Protein AF-A0A0M3J0C3-F1 (afdb_monomer_lite)

Structure (mmCIF, N/CA/C/O backbone):
data_AF-A0A0M3J0C3-F1
#
_entry.id   AF-A0A0M3J0C3-F1
#
loop_
_atom_site.group_PDB
_atom_site.id
_atom_site.type_symbol
_atom_site.label_atom_id
_atom_site.label_alt_id
_atom_site.label_comp_id
_atom_site.label_asym_id
_atom_site.label_entity_id
_atom_site.label_seq_id
_atom_site.pdbx_PDB_ins_code
_atom_site.Cartn_x
_atom_site.Cartn_y
_atom_site.Cartn_z
_atom_site.occupancy
_atom_site.B_iso_or_equiv
_atom_site.auth_seq_id
_atom_site.auth_comp_id
_atom_site.auth_asym_id
_atom_site.auth_atom_id
_atom_site.pdbx_PDB_model_num
ATOM 1 N N . MET A 1 1 ? -9.374 8.775 31.305 1.00 86.75 1 MET A N 1
ATOM 2 C CA . MET A 1 1 ? -8.762 7.811 30.354 1.00 86.75 1 MET A CA 1
ATOM 3 C C . MET A 1 1 ? -7.925 6.730 31.030 1.00 86.75 1 MET A C 1
ATOM 5 O O . MET A 1 1 ? -8.186 5.572 30.753 1.00 86.75 1 MET A O 1
ATOM 9 N N . SER A 1 2 ? -6.976 7.032 31.925 1.00 90.00 2 SER A N 1
ATOM 10 C CA . SER A 1 2 ? -6.181 5.967 32.575 1.00 90.00 2 SER A CA 1
ATOM 11 C C . SER A 1 2 ? -7.030 4.995 33.408 1.00 90.00 2 SER A C 1
ATOM 13 O O . SER A 1 2 ? -6.810 3.792 33.351 1.00 90.00 2 SER A O 1
ATOM 15 N N . ALA A 1 3 ? -8.066 5.488 34.101 1.00 90.69 3 ALA A N 1
ATOM 16 C CA . ALA A 1 3 ? -9.035 4.633 34.798 1.00 90.69 3 ALA A CA 1
ATOM 17 C C . ALA A 1 3 ? -9.776 3.682 33.836 1.00 90.69 3 ALA A C 1
ATOM 19 O O . ALA A 1 3 ? -9.862 2.483 34.093 1.00 90.69 3 ALA A O 1
ATOM 20 N N . VAL A 1 4 ? -10.223 4.197 32.684 1.00 91.88 4 VAL A N 1
ATOM 21 C CA . VAL A 1 4 ? -10.811 3.396 31.596 1.00 91.88 4 VAL A CA 1
ATOM 22 C C . VAL A 1 4 ? -9.828 2.337 31.098 1.00 91.88 4 VAL A C 1
ATOM 24 O O . VAL A 1 4 ? -10.204 1.180 30.928 1.00 91.88 4 VAL A O 1
ATOM 27 N N . ALA A 1 5 ? -8.562 2.710 30.889 1.00 91.94 5 ALA A N 1
ATOM 28 C CA . ALA A 1 5 ? -7.522 1.793 30.437 1.00 91.94 5 ALA A CA 1
ATOM 29 C C . ALA A 1 5 ? -7.333 0.623 31.417 1.00 91.94 5 ALA A C 1
ATOM 31 O O . ALA A 1 5 ? -7.237 -0.523 30.979 1.00 91.94 5 ALA A O 1
ATOM 32 N N . SER A 1 6 ? -7.333 0.890 32.726 1.00 92.19 6 SER A N 1
ATOM 33 C CA . SER A 1 6 ? -7.280 -0.151 33.758 1.00 92.19 6 SER A CA 1
ATOM 34 C 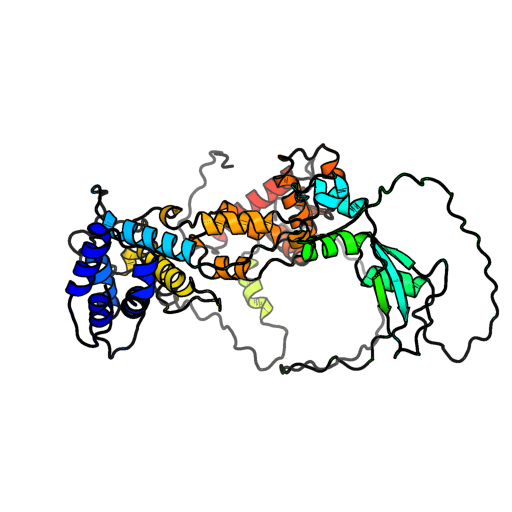C . SER A 1 6 ? -8.543 -1.013 33.781 1.00 92.19 6 SER A C 1
ATOM 36 O O . SER A 1 6 ? -8.442 -2.232 33.887 1.00 92.19 6 SER A O 1
ATOM 38 N N . ALA A 1 7 ? -9.726 -0.411 33.634 1.00 91.75 7 ALA A N 1
ATOM 39 C CA . ALA A 1 7 ? -10.990 -1.144 33.629 1.00 91.75 7 ALA A CA 1
ATOM 40 C C . ALA A 1 7 ? -11.118 -2.095 32.424 1.00 91.75 7 ALA A C 1
ATOM 42 O O . ALA A 1 7 ? -11.597 -3.213 32.580 1.00 91.75 7 ALA A O 1
ATOM 43 N N . LEU A 1 8 ? -10.638 -1.696 31.239 1.00 90.56 8 LEU A N 1
ATOM 44 C CA . LEU A 1 8 ? -10.628 -2.542 30.035 1.00 90.56 8 LEU A CA 1
ATOM 45 C C . LEU A 1 8 ? -9.697 -3.762 30.141 1.00 90.56 8 LEU A C 1
ATOM 47 O O . LEU A 1 8 ? -9.862 -4.716 29.384 1.00 90.56 8 LEU A O 1
ATOM 51 N N . LEU A 1 9 ? -8.721 -3.731 31.053 1.00 89.25 9 LEU A N 1
ATOM 52 C CA . LEU A 1 9 ? -7.800 -4.840 31.316 1.00 89.25 9 LEU A CA 1
ATOM 53 C C . LEU A 1 9 ? -8.292 -5.788 32.416 1.00 89.25 9 LEU A C 1
ATOM 55 O O . LEU A 1 9 ? -7.607 -6.765 32.713 1.00 89.25 9 LEU A O 1
ATOM 59 N N . ALA A 1 10 ? -9.445 -5.514 33.031 1.00 88.38 10 ALA A N 1
ATOM 60 C CA . ALA A 1 10 ? -9.999 -6.387 34.053 1.00 88.38 10 ALA A CA 1
ATOM 61 C C . ALA A 1 10 ? -10.267 -7.791 33.485 1.00 88.38 10 ALA A C 1
ATOM 63 O O . ALA A 1 10 ? -10.853 -7.943 32.417 1.00 88.38 10 ALA A O 1
ATOM 64 N N . GLU A 1 11 ? -9.871 -8.825 34.230 1.00 85.88 11 GLU A N 1
ATOM 65 C CA . GLU A 1 11 ? -10.129 -10.224 33.851 1.00 85.88 11 GLU A CA 1
ATOM 66 C C . GLU A 1 11 ? -11.617 -10.594 33.929 1.00 85.88 11 GLU A C 1
ATOM 68 O O . GLU A 1 11 ? -12.071 -11.547 33.293 1.00 85.88 11 GLU A O 1
ATOM 73 N N . LYS A 1 12 ? -12.368 -9.839 34.739 1.00 87.88 12 LYS A N 1
ATOM 74 C CA . LYS A 1 12 ? -13.807 -9.996 34.935 1.00 87.88 12 LYS A CA 1
ATOM 75 C C . LYS A 1 12 ? -14.581 -9.137 33.950 1.00 87.88 12 LYS A C 1
ATOM 77 O O . LYS A 1 12 ? -14.141 -8.061 33.553 1.00 87.88 12 LYS A O 1
ATOM 82 N N . ASP A 1 13 ? -15.799 -9.577 33.665 1.00 89.94 13 ASP A N 1
ATOM 83 C CA . ASP A 1 13 ? -16.710 -8.831 32.818 1.00 89.94 13 ASP A CA 1
ATOM 84 C C . ASP A 1 13 ? -17.136 -7.499 33.474 1.00 89.94 13 ASP A C 1
ATOM 86 O O . ASP A 1 13 ? -17.890 -7.474 34.446 1.00 89.94 13 ASP A O 1
ATOM 90 N N . VAL A 1 14 ? -16.649 -6.390 32.912 1.00 87.50 14 VAL A N 1
ATOM 91 C CA . VAL A 1 14 ? -16.956 -5.001 33.309 1.00 87.50 14 VAL A CA 1
ATOM 92 C C . VAL A 1 14 ? -18.088 -4.366 32.484 1.00 87.50 14 VAL A C 1
ATOM 94 O O . VAL A 1 14 ? -18.329 -3.159 32.559 1.00 87.50 14 VAL A O 1
ATOM 97 N N . GLY A 1 15 ? -18.796 -5.152 31.669 1.00 91.69 15 GLY A N 1
ATOM 98 C CA . GLY A 1 15 ? -19.886 -4.670 30.821 1.00 91.69 15 GLY A CA 1
ATOM 99 C C . GLY A 1 15 ? -19.407 -3.780 29.667 1.00 91.69 15 GLY A C 1
ATOM 100 O O . GLY A 1 15 ? -18.333 -3.989 29.098 1.00 91.69 15 GLY A O 1
ATOM 101 N N . SER A 1 16 ? -20.236 -2.804 29.285 1.00 93.31 16 SER A N 1
ATOM 102 C CA . SER A 1 16 ? -19.915 -1.755 28.302 1.00 93.31 16 SER A CA 1
ATOM 103 C C . SER A 1 16 ? -19.541 -0.415 28.947 1.00 93.31 16 SER A C 1
ATOM 105 O O . SER A 1 16 ? -19.185 0.514 28.228 1.00 93.31 16 SER A O 1
ATOM 107 N N . GLY A 1 17 ? -19.585 -0.311 30.282 1.00 94.38 17 GLY A N 1
ATOM 108 C CA . GLY A 1 17 ? -19.358 0.934 31.028 1.00 94.38 17 GLY A CA 1
ATOM 109 C C . GLY A 1 17 ? -18.054 1.653 30.657 1.00 94.38 17 GLY A C 1
ATOM 110 O O . GLY A 1 17 ? -18.123 2.810 30.246 1.00 94.38 17 GLY A O 1
ATOM 111 N N . PRO A 1 18 ? -16.885 0.978 30.686 1.00 95.12 18 PRO A N 1
ATOM 112 C CA . PRO A 1 18 ? -15.613 1.605 30.311 1.00 95.12 18 PRO A CA 1
ATOM 113 C C . PRO A 1 18 ? -15.571 2.093 28.856 1.00 95.12 18 PRO A C 1
ATOM 115 O O . PRO A 1 18 ? -14.968 3.121 28.560 1.00 95.12 18 PRO A O 1
ATOM 118 N N . LEU A 1 19 ? -16.229 1.379 27.935 1.00 96.25 19 LEU A N 1
ATOM 119 C CA . LEU A 1 19 ? -16.322 1.790 26.531 1.00 96.25 19 LEU A CA 1
ATOM 120 C C . LEU A 1 19 ? -17.221 3.020 26.374 1.00 96.25 19 LEU A C 1
ATOM 122 O O . LEU A 1 19 ? -16.887 3.923 25.609 1.00 96.25 19 LEU A O 1
ATOM 126 N N . SER A 1 20 ? -18.347 3.064 27.091 1.00 95.69 20 SER A N 1
ATOM 127 C CA . SER A 1 20 ? -19.253 4.213 27.107 1.00 95.69 20 SER A CA 1
ATOM 128 C C . SER A 1 20 ? -18.571 5.448 27.692 1.00 95.69 20 SER A C 1
ATOM 130 O O . SER A 1 20 ? -18.653 6.515 27.094 1.00 95.69 20 SER A O 1
ATOM 132 N N . GLU A 1 21 ? -17.824 5.294 28.789 1.00 95.12 21 GLU A N 1
ATOM 133 C CA . GLU A 1 21 ? -17.015 6.371 29.366 1.00 95.12 21 GLU A CA 1
ATOM 134 C C . GLU A 1 21 ? -15.955 6.861 28.368 1.00 95.12 21 GLU A C 1
ATOM 136 O O . GLU A 1 21 ? -15.807 8.066 28.173 1.00 95.12 21 GLU A O 1
ATOM 141 N N . LEU A 1 22 ? -15.263 5.949 27.668 1.00 94.81 22 LEU A N 1
ATOM 142 C CA . LEU A 1 22 ? -14.311 6.328 26.621 1.00 94.81 22 LEU A CA 1
ATOM 143 C C . LEU A 1 22 ? -14.984 7.135 25.508 1.00 94.81 22 LEU A C 1
ATOM 145 O O . LEU A 1 22 ? -14.466 8.178 25.121 1.00 94.81 22 LEU A O 1
ATOM 149 N N . LYS A 1 23 ? -16.135 6.672 25.008 1.00 94.25 23 LYS A N 1
ATOM 150 C CA . LYS A 1 23 ? -16.917 7.371 23.981 1.00 94.25 23 LYS A CA 1
ATOM 151 C C . LYS A 1 23 ? -17.277 8.787 24.426 1.00 94.25 23 LYS A C 1
ATOM 153 O O . LYS A 1 23 ? -17.028 9.725 23.673 1.00 94.25 23 LYS A O 1
ATOM 158 N N . THR A 1 24 ? -17.820 8.942 25.633 1.00 94.00 24 THR A N 1
ATOM 159 C CA . THR A 1 24 ? -18.164 10.250 26.209 1.00 94.00 24 THR A CA 1
ATOM 160 C C . THR A 1 24 ? -16.932 11.142 26.296 1.00 94.00 24 THR A C 1
ATOM 162 O O . THR A 1 24 ? -16.952 12.261 25.793 1.00 94.00 24 THR A O 1
ATOM 165 N N . ILE A 1 25 ? -15.816 10.622 26.823 1.00 92.00 25 ILE A N 1
ATOM 166 C CA . ILE A 1 25 ? -14.567 11.380 26.920 1.00 92.00 25 ILE A CA 1
ATOM 167 C C . ILE A 1 25 ? -14.106 11.869 25.540 1.00 92.00 25 ILE A C 1
ATOM 169 O O . ILE A 1 25 ? -13.701 13.020 25.420 1.00 92.00 25 ILE A O 1
ATOM 173 N N . MET A 1 26 ? -14.179 11.024 24.509 1.00 90.75 26 MET A N 1
ATOM 174 C CA . MET A 1 26 ? -13.717 11.360 23.159 1.00 90.75 26 MET A CA 1
ATOM 175 C C . MET A 1 26 ? -14.605 12.360 22.417 1.00 90.75 26 MET A C 1
ATOM 177 O O . MET A 1 26 ? -14.084 13.070 21.556 1.00 90.75 26 MET A O 1
ATOM 181 N N . LEU A 1 27 ? -15.910 12.374 22.701 1.00 90.62 27 LEU A N 1
ATOM 182 C CA . LEU A 1 27 ? -16.875 13.268 22.057 1.00 90.62 27 LEU A CA 1
ATOM 183 C C . LEU A 1 27 ? -16.995 14.619 22.767 1.00 90.62 27 LEU A C 1
ATOM 185 O O . LEU A 1 27 ? -17.146 15.637 22.101 1.00 90.62 27 LEU A O 1
ATOM 189 N N . GLU A 1 28 ? -16.943 14.632 24.099 1.00 88.56 28 GLU A N 1
ATOM 190 C CA . GLU A 1 28 ? -17.190 15.841 24.895 1.00 88.56 28 GLU A CA 1
ATOM 191 C C . GLU A 1 28 ? -15.910 16.608 25.237 1.00 88.56 28 GLU A C 1
ATOM 193 O O . GLU A 1 28 ? -15.958 17.822 25.418 1.00 88.56 28 GLU A O 1
ATOM 198 N N . ASN A 1 29 ? -14.761 15.927 25.315 1.00 84.38 29 ASN A N 1
ATOM 199 C CA . ASN A 1 29 ? -13.490 16.563 25.652 1.00 84.38 29 ASN A CA 1
ATOM 200 C C . ASN A 1 29 ? -12.582 16.666 24.429 1.00 84.38 29 ASN A C 1
ATOM 202 O O . ASN A 1 29 ? -12.505 15.755 23.598 1.00 84.38 29 ASN A O 1
ATOM 206 N N . ASP A 1 30 ? -11.805 17.746 24.369 1.00 81.44 30 ASP A N 1
ATOM 207 C CA . ASP A 1 30 ? -10.764 17.906 23.359 1.00 81.44 30 ASP A CA 1
ATOM 208 C C . ASP A 1 30 ? -9.527 17.064 23.709 1.00 81.44 30 ASP A C 1
ATOM 210 O O . ASP A 1 30 ? -8.487 17.561 24.128 1.00 81.44 30 ASP A O 1
ATOM 214 N N . VAL A 1 31 ? -9.670 15.740 23.595 1.00 85.38 31 VAL A N 1
ATOM 215 C CA . VAL A 1 31 ? -8.578 14.796 23.848 1.00 85.38 31 VAL A CA 1
ATOM 216 C C . VAL A 1 31 ? -7.513 14.956 22.772 1.00 85.38 31 VAL A C 1
ATOM 218 O O . VAL A 1 31 ? -7.762 14.639 21.600 1.00 85.38 31 VAL A O 1
ATOM 221 N N . SER A 1 32 ? -6.321 15.380 23.177 1.00 85.69 32 SER A N 1
ATOM 222 C CA . SER A 1 32 ? -5.167 15.470 22.290 1.00 85.69 32 SER A CA 1
ATOM 223 C C . SER A 1 32 ? -4.615 14.085 21.934 1.00 85.69 32 SER A C 1
ATOM 225 O O . SER A 1 32 ? -4.768 13.103 22.667 1.00 85.69 32 SER A O 1
ATOM 227 N N . ALA A 1 33 ? -3.904 14.000 20.808 1.00 80.75 33 ALA A N 1
ATOM 228 C CA . ALA A 1 33 ? -3.175 12.790 20.438 1.00 80.75 33 ALA A CA 1
ATOM 229 C C . ALA A 1 33 ? -2.142 12.392 21.511 1.00 80.75 33 ALA A C 1
ATOM 231 O O . ALA A 1 33 ? -1.973 11.206 21.784 1.00 80.75 33 ALA A O 1
ATOM 232 N N . PHE A 1 34 ? -1.506 13.359 22.179 1.00 83.75 34 PHE A N 1
ATOM 233 C CA . PHE A 1 34 ? -0.605 13.094 23.302 1.00 83.75 34 PHE A CA 1
ATOM 234 C C . PHE A 1 34 ? -1.330 12.351 24.436 1.00 83.75 34 PHE A C 1
ATOM 236 O O . PHE A 1 34 ? -0.944 11.239 24.792 1.00 83.75 34 PHE A O 1
ATOM 243 N N . GLU A 1 35 ? -2.426 12.897 24.961 1.00 88.00 35 GLU A N 1
ATOM 244 C CA . GLU A 1 35 ? -3.146 12.274 26.080 1.00 88.00 35 GLU A CA 1
ATOM 245 C C . GLU A 1 35 ? -3.694 10.886 25.725 1.00 88.00 35 GLU A C 1
ATOM 247 O O . GLU A 1 35 ? -3.663 9.972 26.553 1.00 88.00 35 GLU A O 1
ATOM 252 N N . LEU A 1 36 ? -4.139 10.695 24.479 1.00 87.69 36 LEU A N 1
ATOM 253 C CA . LEU A 1 36 ? -4.605 9.399 23.995 1.00 87.69 36 LEU A CA 1
ATOM 254 C C . LEU A 1 36 ? -3.495 8.336 24.070 1.00 87.69 36 LEU A C 1
ATOM 256 O O . LEU A 1 36 ? -3.737 7.232 24.558 1.00 87.69 36 LEU A O 1
ATOM 260 N N . ASN A 1 37 ? -2.273 8.678 23.657 1.00 84.69 37 ASN A N 1
ATOM 261 C CA . ASN A 1 37 ? -1.137 7.754 23.667 1.00 84.69 37 ASN A CA 1
ATOM 262 C C . ASN A 1 37 ? -0.617 7.450 25.076 1.00 84.69 37 ASN A C 1
ATOM 264 O O . ASN A 1 37 ? -0.371 6.290 25.402 1.00 84.69 37 ASN A O 1
ATOM 268 N N . TYR A 1 38 ? -0.467 8.470 25.924 1.00 87.62 38 TYR A N 1
ATOM 269 C CA . TYR A 1 38 ? 0.142 8.303 27.250 1.00 87.62 38 TYR A CA 1
ATOM 270 C C . TYR A 1 38 ? -0.836 7.810 28.324 1.00 87.62 38 TYR A C 1
ATOM 272 O O . TYR A 1 38 ? -0.407 7.361 29.384 1.00 87.62 38 TYR A O 1
ATOM 280 N N . SER A 1 39 ? -2.145 7.826 28.060 1.00 91.62 39 SER A N 1
ATOM 281 C CA . SER A 1 39 ? -3.144 7.282 28.992 1.00 91.62 39 SER A CA 1
ATOM 282 C C . SER A 1 39 ? -3.135 5.751 29.113 1.00 91.62 39 SER A C 1
ATOM 284 O O . SER A 1 39 ? -3.792 5.212 30.003 1.00 91.62 39 SER A O 1
ATOM 286 N N . GLY A 1 40 ? -2.450 5.043 28.205 1.00 92.62 40 GLY A N 1
ATOM 287 C CA . GLY A 1 40 ? -2.457 3.577 28.119 1.00 92.62 40 GLY A CA 1
ATOM 288 C C . GLY A 1 40 ? -3.723 2.984 27.488 1.00 92.62 40 GLY A C 1
ATOM 289 O O . GLY A 1 40 ? -3.790 1.775 27.270 1.00 92.62 40 GLY A O 1
ATOM 290 N N . VAL A 1 41 ? -4.714 3.815 27.138 1.00 94.69 41 VAL A N 1
ATOM 291 C CA . VAL A 1 41 ? -6.013 3.344 26.633 1.00 94.69 41 VAL A CA 1
ATOM 292 C C . VAL A 1 41 ? -5.904 2.616 25.294 1.00 94.69 41 VAL A C 1
ATOM 294 O O . VAL A 1 41 ? -6.654 1.672 25.064 1.00 94.69 41 VAL A O 1
ATOM 297 N N . LEU A 1 42 ? -4.950 2.993 24.434 1.00 94.81 42 LEU A N 1
ATOM 298 C CA . LEU A 1 42 ? -4.737 2.335 23.141 1.00 94.81 42 LEU A CA 1
ATOM 299 C C . LEU A 1 42 ? -4.309 0.878 23.319 1.00 94.81 42 LEU A C 1
ATOM 301 O O . LEU A 1 42 ? -4.922 -0.019 22.744 1.00 94.81 42 LEU A O 1
ATOM 305 N N . THR A 1 43 ? -3.311 0.637 24.169 1.00 95.12 43 THR A N 1
ATOM 306 C CA . THR A 1 43 ? -2.818 -0.708 24.485 1.00 95.12 43 THR A CA 1
ATOM 307 C C . THR A 1 43 ? -3.911 -1.550 25.136 1.00 95.12 43 THR A C 1
ATOM 309 O O . THR A 1 43 ? -4.125 -2.698 24.739 1.00 95.12 43 THR A O 1
ATOM 312 N N . SER A 1 44 ? -4.656 -0.972 26.085 1.00 95.75 44 SER A N 1
ATOM 313 C CA . SER A 1 44 ? -5.792 -1.650 26.712 1.00 95.75 44 SER A CA 1
ATOM 314 C C . SER A 1 44 ? -6.883 -2.005 25.707 1.00 95.75 44 SER A C 1
ATOM 316 O O . SER A 1 44 ? -7.413 -3.112 25.757 1.00 95.75 44 SER A O 1
ATOM 318 N N . LEU A 1 45 ? -7.194 -1.111 24.763 1.00 96.62 45 LEU A N 1
ATOM 319 C CA . LEU A 1 45 ? -8.203 -1.359 23.738 1.00 96.62 45 LEU A CA 1
ATOM 320 C C . LEU A 1 45 ? -7.739 -2.420 22.732 1.00 96.62 45 LEU A C 1
ATOM 322 O O . LEU A 1 45 ? -8.519 -3.298 22.381 1.00 96.62 45 LEU A O 1
ATOM 326 N N . ILE A 1 46 ? -6.468 -2.414 22.320 1.00 97.19 46 ILE A N 1
ATOM 327 C CA . ILE A 1 46 ? -5.898 -3.480 21.481 1.00 97.19 46 ILE A CA 1
ATOM 328 C C . ILE A 1 46 ? -6.028 -4.827 22.189 1.00 97.19 46 ILE A C 1
ATOM 330 O O . ILE A 1 46 ? -6.533 -5.778 21.595 1.00 97.19 46 ILE A O 1
ATOM 334 N N . ASN A 1 47 ? -5.643 -4.919 23.465 1.00 96.00 47 ASN A N 1
ATOM 335 C CA . ASN A 1 47 ? -5.813 -6.149 24.238 1.00 96.00 47 ASN A CA 1
ATOM 336 C C . ASN A 1 47 ? -7.300 -6.551 24.321 1.00 96.00 47 ASN A C 1
ATOM 338 O O . ASN A 1 47 ? -7.656 -7.694 24.035 1.00 96.00 47 ASN A O 1
ATOM 342 N N . TYR A 1 48 ? -8.187 -5.594 24.603 1.00 95.75 48 TYR A N 1
ATOM 343 C CA . TYR A 1 48 ? -9.633 -5.809 24.664 1.00 95.75 48 TYR A CA 1
ATOM 344 C C . TYR A 1 48 ? -10.253 -6.248 23.326 1.00 95.75 48 TYR A C 1
ATOM 346 O O . TYR A 1 48 ? -11.263 -6.945 23.336 1.00 95.75 48 TYR A O 1
ATOM 354 N N . LEU A 1 49 ? -9.686 -5.901 22.171 1.00 96.56 49 LEU A N 1
ATOM 355 C CA . LEU A 1 49 ? -10.220 -6.316 20.865 1.00 96.56 49 LEU A CA 1
ATOM 356 C C . LEU A 1 49 ? -9.587 -7.618 20.350 1.00 96.56 49 LEU A C 1
ATOM 358 O O . LEU A 1 49 ? -10.248 -8.397 19.666 1.00 96.56 49 LEU A O 1
ATOM 362 N N . THR A 1 50 ? -8.321 -7.874 20.678 1.00 96.44 50 THR A N 1
ATOM 363 C CA . THR A 1 50 ? -7.517 -8.909 20.000 1.00 96.44 50 THR A CA 1
ATOM 364 C C . THR A 1 50 ? -7.279 -10.154 20.845 1.00 96.44 50 THR A C 1
ATOM 366 O O . THR A 1 50 ? -7.167 -11.244 20.288 1.00 96.44 50 THR A O 1
ATOM 369 N N . ASN A 1 51 ? -7.255 -10.032 22.177 1.00 94.62 51 ASN A N 1
ATOM 370 C CA . ASN A 1 51 ? -6.900 -11.134 23.069 1.00 94.62 51 ASN A CA 1
ATOM 371 C C . ASN A 1 51 ? -7.872 -12.316 22.913 1.00 94.62 51 ASN A C 1
ATOM 373 O O . ASN A 1 51 ? -9.088 -12.134 22.987 1.00 94.62 51 ASN A O 1
ATOM 377 N N . THR A 1 52 ? -7.339 -13.516 22.693 1.00 93.06 52 THR A N 1
ATOM 378 C CA . THR A 1 52 ? -8.090 -14.769 22.498 1.00 93.06 52 THR A CA 1
ATOM 379 C C . THR A 1 52 ? -8.014 -15.711 23.699 1.00 93.06 52 THR A C 1
ATOM 381 O O . THR A 1 52 ? -8.549 -16.815 23.636 1.00 93.06 52 THR A O 1
ATOM 384 N N . SER A 1 53 ? -7.369 -15.295 24.793 1.00 90.88 53 SER A N 1
ATOM 385 C CA . SER A 1 53 ? -7.241 -16.106 26.001 1.00 90.88 53 SER A CA 1
ATOM 386 C C . SER A 1 53 ? -8.623 -16.486 26.545 1.00 90.88 53 SER A C 1
ATOM 388 O O . SER A 1 53 ? -9.448 -15.594 26.767 1.00 90.88 53 SER A O 1
ATOM 390 N N . PRO A 1 54 ? -8.881 -17.778 26.819 1.00 85.62 54 PRO A N 1
ATOM 391 C CA . PRO A 1 54 ? -10.149 -18.228 27.392 1.00 85.62 54 PRO A CA 1
ATOM 392 C C . PRO A 1 54 ? -10.333 -17.771 28.848 1.00 85.62 54 PRO A C 1
ATOM 394 O O . PRO A 1 54 ? -11.442 -17.822 29.373 1.00 85.62 54 PRO A O 1
ATOM 397 N N . LEU A 1 55 ? -9.253 -17.325 29.501 1.00 86.50 55 LEU A N 1
ATOM 398 C CA . LEU A 1 55 ? -9.270 -16.817 30.874 1.00 86.50 55 LEU A CA 1
ATOM 399 C C . LEU A 1 55 ? -9.884 -15.414 30.970 1.00 86.50 55 LEU A C 1
ATOM 401 O O . LEU A 1 55 ? -10.377 -15.035 32.028 1.00 86.50 55 LEU A O 1
ATOM 405 N N . LEU A 1 56 ? -9.864 -14.647 29.876 1.00 88.12 56 LEU A N 1
ATOM 406 C CA . LEU A 1 56 ? -10.384 -13.286 29.846 1.00 88.12 56 LEU A CA 1
ATOM 407 C C . LEU A 1 56 ? -11.892 -13.305 29.571 1.00 88.12 56 LEU A C 1
ATOM 409 O O . LEU A 1 56 ? -12.319 -13.648 28.465 1.00 88.12 56 LEU A O 1
ATOM 413 N N . GLN A 1 57 ? -12.692 -12.900 30.559 1.00 87.81 57 GLN A N 1
ATOM 414 C CA . GLN A 1 57 ? -14.140 -12.771 30.417 1.00 87.81 57 GLN A CA 1
ATOM 415 C C . GLN A 1 57 ? -14.526 -11.313 30.111 1.00 87.81 57 GLN A C 1
ATOM 417 O O . GLN A 1 57 ? -14.029 -10.400 30.769 1.00 87.81 57 GLN A O 1
ATOM 422 N N . PRO A 1 58 ? -15.434 -11.054 29.153 1.00 90.81 58 PRO A N 1
ATOM 423 C CA . PRO A 1 58 ? -16.141 -12.026 28.318 1.00 90.81 58 PRO A CA 1
ATOM 424 C C . PRO A 1 58 ? -15.339 -12.473 27.073 1.00 90.81 58 PRO A C 1
ATOM 426 O O . PRO A 1 58 ? -14.332 -11.843 26.714 1.00 90.81 58 PRO A O 1
ATOM 429 N N . PRO A 1 59 ? -15.807 -13.515 26.347 1.00 93.31 59 PRO A N 1
ATOM 430 C CA . PRO A 1 59 ? -15.182 -13.974 25.108 1.00 93.31 59 PRO A CA 1
ATOM 431 C C . PRO A 1 59 ? -14.996 -12.852 24.083 1.00 93.31 59 PRO A C 1
ATOM 433 O O . PRO A 1 59 ? -15.798 -11.917 24.001 1.00 93.31 59 PRO A O 1
ATOM 436 N N . ARG A 1 60 ? -13.964 -12.976 23.238 1.00 94.19 60 ARG A N 1
ATOM 437 C CA . ARG A 1 60 ? -13.586 -11.951 22.249 1.00 94.19 60 ARG A CA 1
ATOM 438 C C . ARG A 1 60 ? -14.763 -11.499 21.377 1.00 94.19 60 ARG A C 1
ATOM 440 O O . ARG A 1 60 ? -14.949 -10.299 21.214 1.00 94.19 60 ARG A O 1
ATOM 447 N N . LYS A 1 61 ? -15.601 -12.424 20.883 1.00 93.00 61 LYS A N 1
ATOM 448 C CA . LYS A 1 61 ? -16.780 -12.086 20.056 1.00 93.00 61 LYS A CA 1
ATOM 449 C C . LYS A 1 61 ? -17.734 -11.126 20.783 1.00 93.00 61 LYS A C 1
ATOM 451 O O . LYS A 1 61 ? -18.167 -10.144 20.189 1.00 93.00 61 LYS A O 1
ATOM 456 N N . LEU A 1 62 ? -17.994 -11.341 22.077 1.00 93.50 62 LEU A N 1
ATOM 457 C CA . LEU A 1 62 ? -18.859 -10.459 22.868 1.00 93.50 62 LEU A CA 1
ATOM 458 C C . LEU A 1 62 ? -18.205 -9.094 23.135 1.00 93.50 62 LEU A C 1
ATOM 460 O O . LEU A 1 62 ? -18.882 -8.071 23.052 1.00 93.50 62 LEU A O 1
ATOM 464 N N . ARG A 1 63 ? -16.889 -9.048 23.384 1.00 95.38 63 ARG A N 1
ATOM 465 C CA . ARG A 1 63 ? -16.137 -7.781 23.487 1.00 95.38 63 ARG A CA 1
ATOM 466 C C . ARG A 1 63 ? -16.235 -6.950 22.205 1.00 95.38 63 ARG A C 1
ATOM 468 O O . ARG A 1 63 ? -16.512 -5.755 22.271 1.00 95.38 63 ARG A O 1
ATOM 475 N N . LEU A 1 64 ? -16.089 -7.589 21.043 1.00 95.94 64 LEU A N 1
ATOM 476 C CA . LEU A 1 64 ? -16.236 -6.942 19.735 1.00 95.94 64 LEU A CA 1
ATOM 477 C C . LEU A 1 64 ? -17.672 -6.452 19.498 1.00 95.94 64 LEU A C 1
ATOM 479 O O . LEU A 1 64 ? -17.847 -5.299 19.109 1.00 95.94 64 LEU A O 1
ATOM 483 N N . LYS A 1 65 ? -18.695 -7.271 19.800 1.00 94.75 65 LYS A N 1
ATOM 484 C CA . LYS A 1 65 ? -20.114 -6.862 19.723 1.00 94.75 65 LYS A CA 1
ATOM 485 C C . LYS A 1 65 ? -20.399 -5.644 20.613 1.00 94.75 65 LYS A C 1
ATOM 487 O O . LYS A 1 65 ? -21.072 -4.717 20.180 1.00 94.75 65 LYS A O 1
ATOM 492 N N . ARG A 1 66 ? -19.837 -5.584 21.827 1.00 95.31 66 ARG A N 1
ATOM 493 C CA . ARG A 1 66 ? -19.978 -4.419 22.724 1.00 95.31 66 ARG A CA 1
ATOM 494 C C . ARG A 1 66 ? -19.264 -3.177 22.212 1.00 95.31 66 ARG A C 1
ATOM 496 O O . ARG A 1 66 ? -19.819 -2.086 22.300 1.00 95.31 66 ARG A O 1
ATOM 503 N N . PHE A 1 67 ? -18.057 -3.328 21.671 1.00 96.50 67 PHE A N 1
ATOM 504 C CA . PHE A 1 67 ? -17.362 -2.220 21.021 1.00 96.50 67 PHE A CA 1
ATOM 505 C C . PHE A 1 67 ? -18.191 -1.660 19.858 1.00 96.50 67 PHE A C 1
ATOM 507 O O . PHE A 1 67 ? -18.408 -0.450 19.791 1.00 96.50 67 PHE A O 1
ATOM 514 N N . ALA A 1 68 ? -18.708 -2.542 18.999 1.00 94.44 68 ALA A N 1
ATOM 515 C CA . ALA A 1 68 ? -19.572 -2.179 17.884 1.00 94.44 68 ALA A CA 1
ATOM 516 C C . ALA A 1 68 ? -20.862 -1.485 18.356 1.00 94.44 68 ALA A C 1
ATOM 518 O O . ALA A 1 68 ? -21.222 -0.442 17.820 1.00 94.44 68 ALA A O 1
ATOM 519 N N . ALA A 1 69 ? -21.505 -1.974 19.415 1.00 92.69 69 ALA A N 1
ATOM 520 C CA . ALA A 1 69 ? -22.672 -1.318 20.002 1.00 92.69 69 ALA A CA 1
ATOM 521 C C . ALA A 1 69 ? -22.365 0.101 20.506 1.00 92.69 69 ALA A C 1
ATOM 523 O O . ALA A 1 69 ? -23.124 1.031 20.257 1.00 92.69 69 ALA A O 1
ATOM 524 N N . VAL A 1 70 ? -21.234 0.304 21.186 1.00 94.00 70 VAL A N 1
ATOM 525 C CA . VAL A 1 70 ? -20.915 1.608 21.784 1.00 94.00 70 VAL A CA 1
ATOM 526 C C . VAL A 1 70 ? -20.420 2.618 20.747 1.00 94.00 70 VAL A C 1
ATOM 528 O O . VAL A 1 70 ? -20.956 3.726 20.665 1.00 94.00 70 VAL A O 1
ATOM 531 N N . PHE A 1 71 ? -19.388 2.267 19.977 1.00 94.12 71 PHE A N 1
ATOM 532 C CA . PHE A 1 71 ? -18.721 3.196 19.057 1.00 94.12 71 PHE A CA 1
ATOM 533 C C . PHE A 1 71 ? -19.399 3.266 17.695 1.00 94.12 71 PHE A C 1
ATOM 535 O O . PHE A 1 71 ? -19.414 4.332 17.082 1.00 94.12 71 PHE A O 1
ATOM 542 N N . MET A 1 72 ? -19.951 2.145 17.238 1.00 92.00 72 MET A N 1
ATOM 543 C CA . MET A 1 72 ? -20.572 2.017 15.924 1.00 92.00 72 MET A CA 1
ATOM 544 C C . MET A 1 72 ? -22.104 1.995 16.045 1.00 92.00 72 MET A C 1
ATOM 546 O O . MET A 1 72 ? -22.763 1.895 15.038 1.00 92.00 72 MET A O 1
ATOM 550 N N . SER A 1 73 ? -22.719 2.095 17.227 1.00 89.00 73 SER A N 1
ATOM 551 C CA . SER A 1 73 ? -24.193 2.091 17.364 1.00 89.00 73 SER A CA 1
ATOM 552 C C . SER A 1 73 ? -24.878 0.859 16.728 1.00 89.00 73 SER A C 1
ATOM 554 O O . SER A 1 73 ? -26.034 0.923 16.305 1.00 89.00 73 SER A O 1
ATOM 556 N N . LEU A 1 74 ? -24.161 -0.274 16.659 1.00 87.50 74 LEU A N 1
ATOM 557 C CA . LEU A 1 74 ? -24.654 -1.543 16.115 1.00 87.50 74 LEU A CA 1
ATOM 558 C C . LEU A 1 74 ? -25.272 -2.404 17.216 1.00 87.50 74 LEU A C 1
ATOM 560 O O . LEU A 1 74 ? -24.569 -2.942 18.072 1.00 87.50 74 LEU A O 1
ATOM 564 N N . HIS A 1 75 ? -26.585 -2.581 17.148 1.00 82.88 75 HIS A N 1
ATOM 565 C CA . HIS A 1 75 ? -27.349 -3.461 18.031 1.00 82.88 75 HIS A CA 1
ATOM 566 C C . HIS A 1 75 ? -28.011 -4.572 17.207 1.00 82.88 75 HIS A C 1
ATOM 568 O O . HIS A 1 75 ? -28.281 -4.326 16.033 1.00 82.88 75 HIS A O 1
ATOM 574 N N . PRO A 1 76 ? -28.312 -5.752 17.783 1.00 76.88 76 PRO A N 1
ATOM 575 C CA . PRO A 1 76 ? -29.040 -6.817 17.079 1.00 76.88 76 PRO A CA 1
ATOM 576 C C . PRO A 1 76 ? -30.346 -6.330 16.427 1.00 76.88 76 PRO A C 1
ATOM 578 O O . PRO A 1 76 ? -30.654 -6.691 15.296 1.00 76.88 76 PRO A O 1
ATOM 581 N N . ASP A 1 77 ? -31.045 -5.399 17.082 1.00 76.19 77 ASP A N 1
ATOM 582 C CA . ASP A 1 77 ? -32.281 -4.792 16.568 1.00 76.19 77 ASP A CA 1
ATOM 583 C C . ASP A 1 77 ? -32.039 -3.711 15.490 1.00 76.19 77 ASP A C 1
ATOM 585 O O . ASP A 1 77 ? -32.973 -3.271 14.821 1.00 76.19 77 ASP A O 1
ATOM 589 N N . ASN A 1 78 ? -30.784 -3.285 15.302 1.00 76.00 78 ASN A N 1
ATOM 590 C CA . ASN A 1 78 ? -30.350 -2.214 14.399 1.00 76.00 78 ASN A CA 1
ATOM 591 C C . ASN A 1 78 ? -29.226 -2.669 13.442 1.00 76.00 78 ASN A C 1
ATOM 593 O O . ASN A 1 78 ? -28.284 -1.933 13.150 1.00 76.00 78 ASN A O 1
ATOM 597 N N . LEU A 1 79 ? -29.308 -3.902 12.930 1.00 76.88 79 LEU A N 1
ATOM 598 C CA . LEU A 1 79 ? -28.386 -4.431 11.905 1.00 76.88 79 LEU A CA 1
ATOM 599 C C . LEU A 1 79 ? -28.783 -4.029 10.472 1.00 76.88 79 LEU A C 1
ATOM 601 O O . LEU A 1 79 ? -28.319 -4.607 9.483 1.00 76.88 79 LEU A O 1
ATOM 605 N N . ARG A 1 80 ? -29.656 -3.026 10.353 1.00 65.75 80 ARG A N 1
ATOM 606 C CA . ARG A 1 80 ? -29.999 -2.348 9.106 1.00 65.75 80 ARG A CA 1
ATOM 607 C C . ARG A 1 80 ? -29.367 -0.965 9.176 1.00 65.75 80 ARG A C 1
ATOM 609 O O . ARG A 1 80 ? -30.008 -0.075 9.722 1.00 65.75 80 ARG A O 1
ATOM 616 N N . PRO A 1 81 ? -28.138 -0.770 8.668 1.00 60.78 81 PRO A N 1
ATOM 617 C CA . PRO A 1 81 ? -27.551 0.558 8.585 1.00 60.78 81 PRO A CA 1
ATOM 618 C C . PRO A 1 81 ? -28.369 1.381 7.581 1.00 60.78 81 PRO A C 1
ATOM 620 O O . PRO A 1 81 ? -28.055 1.442 6.398 1.00 60.78 81 PRO A O 1
ATOM 623 N N . ALA A 1 82 ? -29.488 1.940 8.036 1.00 54.47 82 ALA A N 1
ATOM 624 C CA . ALA A 1 82 ? -30.047 3.133 7.445 1.00 54.47 82 ALA A CA 1
ATOM 625 C C . ALA A 1 82 ? -29.073 4.255 7.805 1.00 54.47 82 ALA A C 1
ATOM 627 O O . ALA A 1 82 ? -28.594 4.308 8.940 1.00 54.47 82 ALA A O 1
ATOM 628 N N . ASP A 1 83 ? -28.742 5.107 6.838 1.00 58.38 83 ASP A N 1
ATOM 629 C CA . ASP A 1 83 ? -27.898 6.285 7.028 1.00 58.38 83 ASP A CA 1
ATOM 630 C C . ASP A 1 83 ? -28.604 7.315 7.932 1.00 58.38 83 ASP A C 1
ATOM 632 O O . ASP A 1 83 ? -28.967 8.411 7.509 1.00 58.38 83 ASP A O 1
ATOM 636 N N . GLU A 1 84 ? -28.847 6.961 9.193 1.00 59.12 84 GLU A N 1
ATOM 637 C CA . GLU A 1 84 ? -29.235 7.907 10.222 1.00 59.12 84 GLU A CA 1
ATOM 638 C C . GLU A 1 84 ? -28.013 8.778 10.515 1.00 59.12 84 GLU A C 1
ATOM 640 O O . GLU A 1 84 ? -26.963 8.316 10.979 1.00 59.12 84 GLU A O 1
ATOM 645 N N . SER A 1 85 ? -28.134 10.053 10.157 1.00 57.53 85 SER A N 1
ATOM 646 C CA . SER A 1 85 ? -27.108 11.077 10.301 1.00 57.53 85 SER A CA 1
ATOM 647 C C . SER A 1 85 ? -26.480 11.036 11.700 1.00 57.53 85 SER A C 1
ATOM 649 O O . SER A 1 85 ? -27.133 11.355 12.689 1.00 57.53 85 SER A O 1
ATOM 651 N N . GLY A 1 86 ? -25.198 10.674 11.787 1.00 66.50 86 GLY A N 1
ATOM 652 C CA . GLY A 1 86 ? -24.428 10.718 13.035 1.00 66.50 86 GLY A CA 1
ATOM 653 C C . GLY A 1 86 ? -24.312 9.402 13.817 1.00 66.50 86 GLY A C 1
ATOM 654 O O . GLY A 1 86 ? -23.585 9.379 14.815 1.00 66.50 86 GLY A O 1
ATOM 655 N N . SER A 1 87 ? -24.909 8.296 13.356 1.00 75.31 87 SER A N 1
ATOM 656 C CA . SER A 1 87 ? -24.809 6.973 14.011 1.00 75.31 87 SER A CA 1
ATOM 657 C C . SER A 1 87 ? -23.375 6.494 14.260 1.00 75.31 87 SER A C 1
ATOM 659 O O . SER A 1 87 ? -23.106 5.803 15.244 1.00 75.31 87 SER A O 1
ATOM 661 N N . TRP A 1 88 ? -22.426 6.918 13.423 1.00 85.69 88 TRP A N 1
ATOM 662 C CA . TRP A 1 88 ? -21.027 6.476 13.468 1.00 85.69 88 TRP A CA 1
ATOM 663 C C . TRP A 1 88 ? -20.063 7.547 14.003 1.00 85.69 88 TRP A C 1
ATOM 665 O O . TRP A 1 88 ? -18.851 7.353 13.950 1.00 85.69 88 TRP A O 1
ATOM 675 N N . THR A 1 89 ? -20.568 8.665 14.542 1.00 90.44 89 THR A N 1
ATOM 676 C CA . THR A 1 89 ? -19.745 9.835 14.926 1.00 90.44 89 THR A CA 1
ATOM 677 C C . THR A 1 89 ? -18.641 9.483 15.926 1.00 90.44 89 THR A C 1
ATOM 679 O O . THR A 1 89 ? -17.506 9.944 15.803 1.00 90.44 89 THR A O 1
ATOM 682 N N . ALA A 1 90 ? -18.945 8.634 16.913 1.00 92.50 90 ALA A N 1
ATOM 683 C CA . ALA A 1 90 ? -17.954 8.177 17.888 1.00 92.50 90 ALA A CA 1
ATOM 684 C C . ALA A 1 90 ? -16.845 7.344 17.234 1.00 92.50 90 ALA A C 1
ATOM 686 O O . ALA A 1 90 ? -15.665 7.532 17.534 1.00 92.50 90 ALA A O 1
ATOM 687 N N . PHE A 1 91 ? -17.217 6.444 16.322 1.00 95.00 91 PHE A N 1
ATOM 688 C CA . PHE A 1 91 ? -16.269 5.626 15.578 1.00 95.00 91 PHE A CA 1
ATOM 689 C C . PHE A 1 91 ? -15.388 6.477 14.652 1.00 95.00 91 PHE A C 1
ATOM 691 O O . PHE A 1 91 ? -14.166 6.333 14.670 1.00 95.00 91 PHE A O 1
ATOM 698 N N . GLU A 1 92 ? -15.976 7.419 13.915 1.00 94.44 92 GLU A N 1
ATOM 699 C CA . GLU A 1 92 ? -15.244 8.347 13.047 1.00 94.44 92 GLU A CA 1
ATOM 700 C C . GLU A 1 92 ? -14.289 9.255 13.841 1.00 94.44 92 GLU A C 1
ATOM 702 O O . GLU A 1 92 ? -13.135 9.450 13.445 1.00 94.44 92 GLU A O 1
ATOM 707 N N . THR A 1 93 ? -14.724 9.744 15.006 1.00 93.81 93 THR A N 1
ATOM 708 C CA . THR A 1 93 ? -13.893 10.550 15.917 1.00 93.81 93 THR A CA 1
ATOM 709 C C . THR A 1 93 ? -12.696 9.748 16.423 1.00 93.81 93 THR A C 1
ATOM 711 O O . THR A 1 93 ? -11.574 10.259 16.453 1.00 93.81 93 THR A O 1
ATOM 714 N N . LEU A 1 94 ? -12.900 8.472 16.772 1.00 95.00 94 LEU A N 1
ATOM 715 C CA . LEU A 1 94 ? -11.821 7.576 17.185 1.00 95.00 94 LEU A CA 1
ATOM 716 C C . LEU A 1 94 ? -10.810 7.336 16.060 1.00 95.00 94 LEU A C 1
ATOM 718 O O . LEU A 1 94 ? -9.608 7.476 16.292 1.00 95.00 94 LEU A O 1
ATOM 722 N N . VAL A 1 95 ? -11.270 7.044 14.841 1.00 96.44 95 VAL A N 1
ATOM 723 C CA . VAL A 1 95 ? -10.384 6.881 13.675 1.00 96.44 95 VAL A CA 1
ATOM 724 C C . VAL A 1 95 ? -9.593 8.164 13.409 1.00 96.44 95 VAL A C 1
ATOM 726 O O . VAL A 1 95 ? -8.374 8.112 13.242 1.00 96.44 95 VAL A O 1
ATOM 729 N N . THR A 1 96 ? -10.251 9.323 13.452 1.00 94.62 96 THR A N 1
ATOM 730 C CA . THR A 1 96 ? -9.621 10.629 13.213 1.00 94.62 96 THR A CA 1
ATOM 731 C C . THR A 1 96 ? -8.550 10.946 14.258 1.00 94.62 96 THR A C 1
ATOM 733 O O . THR A 1 96 ? -7.427 11.312 13.902 1.00 94.62 96 THR A O 1
ATOM 736 N N . LYS A 1 97 ? -8.845 10.748 15.550 1.00 93.62 97 LYS A N 1
ATOM 737 C CA . LYS A 1 97 ? -7.873 10.965 16.634 1.00 93.62 97 LYS A CA 1
ATOM 738 C C . LYS A 1 97 ? -6.700 9.978 16.558 1.00 93.62 97 LYS A C 1
ATOM 740 O O . LYS A 1 97 ? -5.564 10.369 16.825 1.00 93.62 97 LYS A O 1
ATOM 745 N N . LEU A 1 98 ? -6.923 8.735 16.120 1.00 95.69 98 LEU A N 1
ATOM 746 C CA . LEU A 1 98 ? -5.837 7.777 15.876 1.00 95.69 98 LEU A CA 1
ATOM 747 C C . LEU A 1 98 ? -4.965 8.152 14.676 1.00 95.69 98 LEU A C 1
ATOM 749 O O . LEU A 1 98 ? -3.746 8.017 14.747 1.00 95.69 98 LEU A O 1
ATOM 753 N N . LEU A 1 99 ? -5.546 8.661 13.589 1.00 96.81 99 LEU A N 1
ATOM 754 C CA . LEU A 1 99 ? -4.767 9.176 12.460 1.00 96.81 99 LEU A CA 1
ATOM 755 C C . LEU A 1 99 ? -3.933 10.396 12.860 1.00 96.81 99 LEU A C 1
ATOM 757 O O . LEU A 1 99 ? -2.775 10.495 12.451 1.00 96.81 99 LEU A O 1
ATOM 761 N N . ALA A 1 100 ? -4.484 11.289 13.688 1.00 94.44 100 ALA A N 1
ATOM 762 C CA . ALA A 1 100 ? -3.745 12.410 14.264 1.00 94.44 100 ALA A CA 1
ATOM 763 C C . ALA A 1 100 ? -2.600 11.928 15.172 1.00 94.44 100 ALA A C 1
ATOM 765 O O . ALA A 1 100 ? -1.487 12.442 15.083 1.00 94.44 100 ALA A O 1
ATOM 766 N N . SER A 1 101 ? -2.843 10.887 15.973 1.00 94.38 101 SER A N 1
ATOM 767 C CA . SER A 1 101 ? -1.820 10.217 16.780 1.00 94.38 101 SER A CA 1
ATOM 768 C C . SER A 1 101 ? -0.675 9.663 15.929 1.00 94.38 101 SER A C 1
ATOM 770 O O . SER A 1 101 ? 0.486 9.992 16.174 1.00 94.38 101 SER A O 1
ATOM 772 N N . VAL A 1 102 ? -0.983 8.906 14.869 1.00 96.38 102 VAL A N 1
ATOM 773 C CA . VAL A 1 102 ? 0.034 8.430 13.917 1.00 96.38 102 VAL A CA 1
ATOM 774 C C . VAL A 1 102 ? 0.789 9.610 13.311 1.00 96.38 102 VAL A C 1
ATOM 776 O O . VAL A 1 102 ? 2.013 9.593 13.266 1.00 96.38 102 VAL A O 1
ATOM 779 N N . ALA A 1 103 ? 0.085 10.658 12.879 1.00 95.25 103 ALA A N 1
ATOM 780 C CA . ALA A 1 103 ? 0.710 11.834 12.287 1.00 95.25 103 ALA A CA 1
ATOM 781 C C . ALA A 1 103 ? 1.641 12.580 13.260 1.00 95.25 103 ALA A C 1
ATOM 783 O O . ALA A 1 103 ? 2.616 13.176 12.805 1.00 95.25 103 ALA A O 1
ATOM 784 N N . GLN A 1 104 ? 1.381 12.558 14.567 1.00 93.50 104 GLN A N 1
ATOM 785 C CA . GLN A 1 104 ? 2.251 13.175 15.570 1.00 93.50 104 GLN A CA 1
ATOM 786 C C . GLN A 1 104 ? 3.465 12.300 15.905 1.00 93.50 104 GLN A C 1
ATOM 788 O O . GLN A 1 104 ? 4.569 12.824 16.039 1.00 93.50 104 GLN A O 1
ATOM 793 N N . LEU A 1 105 ? 3.258 10.990 16.047 1.00 94.19 105 LEU A N 1
ATOM 794 C CA . LEU A 1 105 ? 4.266 10.061 16.558 1.00 94.19 105 LEU A CA 1
ATOM 795 C C . LEU A 1 105 ? 5.227 9.529 15.504 1.00 94.19 105 LEU A C 1
ATOM 797 O O . LEU A 1 105 ? 6.352 9.186 15.850 1.00 94.19 105 LEU A O 1
ATOM 801 N N . GLU A 1 106 ? 4.789 9.422 14.251 1.00 95.56 106 GLU A N 1
ATOM 802 C CA . GLU A 1 106 ? 5.578 8.754 13.221 1.00 95.56 106 GLU A CA 1
ATOM 803 C C . GLU A 1 106 ? 6.920 9.459 12.961 1.00 95.56 106 GLU A C 1
ATOM 805 O O . GLU A 1 106 ? 6.981 10.680 12.763 1.00 95.56 106 GLU A O 1
ATOM 810 N N . GLN A 1 107 ? 7.999 8.673 12.931 1.00 95.94 107 GLN A N 1
ATOM 811 C CA . GLN A 1 107 ? 9.378 9.125 12.732 1.00 95.94 107 GLN A CA 1
ATOM 812 C C . GLN A 1 107 ? 9.989 8.562 11.442 1.00 95.94 107 GLN A C 1
ATOM 814 O O . GLN A 1 107 ? 11.213 8.519 11.279 1.00 95.94 107 GLN A O 1
ATOM 819 N N . PHE A 1 108 ? 9.152 8.175 10.472 1.00 95.88 108 PHE A N 1
ATOM 820 C CA . PHE A 1 108 ? 9.617 7.600 9.213 1.00 95.88 108 PHE A CA 1
ATOM 821 C C . PHE A 1 108 ? 10.432 8.619 8.413 1.00 95.88 108 PHE A C 1
ATOM 823 O O . PHE A 1 108 ? 9.917 9.640 7.945 1.00 95.88 108 PHE A O 1
ATOM 830 N N . GLN A 1 109 ? 11.725 8.347 8.251 1.00 91.38 109 GLN A N 1
ATOM 831 C CA . GLN A 1 109 ? 12.646 9.265 7.588 1.00 91.38 109 GLN A CA 1
ATOM 832 C C . GLN A 1 109 ? 12.438 9.257 6.073 1.00 91.38 109 GLN A C 1
ATOM 834 O O . GLN A 1 109 ? 12.456 8.201 5.433 1.00 91.38 109 GLN A O 1
ATOM 839 N N . VAL A 1 110 ? 12.279 10.450 5.499 1.00 90.75 110 VAL A N 1
ATOM 840 C CA . VAL A 1 110 ? 12.262 10.643 4.047 1.00 90.75 110 VAL A CA 1
ATOM 841 C C . VAL A 1 110 ? 13.687 10.949 3.604 1.00 90.75 110 VAL A C 1
ATOM 843 O O . VAL A 1 110 ? 14.250 11.977 3.971 1.00 90.75 110 VAL A O 1
ATOM 846 N N . LYS A 1 111 ? 14.274 10.051 2.816 1.00 84.69 111 LYS A N 1
ATOM 847 C CA . LYS A 1 111 ? 15.612 10.207 2.245 1.00 84.69 111 LYS A CA 1
ATOM 848 C C . LYS A 1 111 ? 15.471 10.840 0.868 1.00 84.69 111 LYS A C 1
ATOM 850 O O . LYS A 1 111 ? 15.024 10.178 -0.067 1.00 84.69 111 LYS A O 1
ATOM 855 N N . VAL A 1 112 ? 15.810 12.121 0.763 1.00 77.25 112 VAL A N 1
ATOM 856 C CA . VAL A 1 112 ? 15.817 12.856 -0.507 1.00 77.25 112 VAL A CA 1
ATOM 857 C C . VAL A 1 112 ? 17.249 13.242 -0.824 1.00 77.25 112 VAL A C 1
ATOM 859 O O . VAL A 1 112 ? 17.957 13.762 0.035 1.00 77.25 112 VAL A O 1
ATOM 862 N N . SER A 1 113 ? 17.660 12.996 -2.057 1.00 75.00 113 SER A N 1
ATOM 863 C CA . SER A 1 113 ? 18.956 13.403 -2.573 1.00 75.00 113 SER A CA 1
ATOM 864 C C . SER A 1 113 ? 18.858 14.858 -3.027 1.00 75.00 113 SER A C 1
ATOM 866 O O . SER A 1 113 ? 18.133 15.166 -3.975 1.00 75.00 113 SER A O 1
ATOM 868 N N . ASP A 1 114 ? 19.562 15.769 -2.354 1.00 64.12 114 ASP A N 1
ATOM 869 C CA . ASP A 1 114 ? 19.641 17.160 -2.799 1.00 64.12 114 ASP A CA 1
ATOM 870 C C . ASP A 1 114 ? 20.785 17.335 -3.804 1.00 64.12 114 ASP A C 1
ATOM 872 O O . ASP A 1 114 ? 21.963 17.318 -3.455 1.00 64.12 114 ASP A O 1
ATOM 876 N N . MET A 1 115 ? 20.418 17.450 -5.079 1.00 62.41 115 MET A N 1
ATOM 877 C CA . MET A 1 115 ? 21.343 17.646 -6.202 1.00 62.41 115 MET A CA 1
ATOM 878 C C . MET A 1 115 ? 21.133 19.011 -6.887 1.00 62.41 115 MET A C 1
ATOM 880 O O . MET A 1 115 ? 21.771 19.316 -7.892 1.00 62.41 115 MET A O 1
ATOM 884 N N . GLY A 1 116 ? 20.218 19.836 -6.364 1.00 57.19 116 GLY A N 1
ATOM 885 C CA . GLY A 1 116 ? 19.786 21.091 -6.988 1.00 57.19 116 GLY A CA 1
ATOM 886 C C . GLY A 1 116 ? 20.851 22.171 -7.063 1.00 57.19 116 GLY A C 1
ATOM 887 O O . GLY A 1 116 ? 20.969 22.886 -8.064 1.00 57.19 116 GLY A O 1
ATOM 888 N N . GLY A 1 117 ? 21.667 22.231 -6.009 1.00 56.75 117 GLY A N 1
ATOM 889 C CA . GLY A 1 117 ? 22.739 23.210 -5.874 1.00 56.75 117 GLY A CA 1
ATOM 890 C C . GLY A 1 117 ? 23.866 23.049 -6.897 1.00 56.75 117 GLY A C 1
ATOM 891 O O . GLY A 1 117 ? 24.584 24.011 -7.139 1.00 56.75 117 GLY A O 1
ATOM 892 N N . ILE A 1 118 ? 24.011 21.879 -7.538 1.00 56.25 118 ILE A N 1
ATOM 893 C CA . ILE A 1 118 ? 25.131 21.599 -8.457 1.00 56.25 118 ILE A CA 1
ATOM 894 C C . ILE A 1 118 ? 24.979 22.314 -9.807 1.00 56.25 118 ILE A C 1
ATOM 896 O O . ILE A 1 118 ? 25.976 22.699 -10.408 1.00 56.25 118 ILE A O 1
ATOM 900 N N . LEU A 1 119 ? 23.749 22.503 -10.297 1.00 50.81 119 LEU A N 1
ATOM 901 C CA . LEU A 1 119 ? 23.511 22.936 -11.683 1.00 50.81 119 LEU A CA 1
ATOM 902 C C . LEU A 1 119 ? 23.003 24.369 -11.824 1.00 50.81 119 LEU A C 1
ATOM 904 O O . LEU A 1 119 ? 23.253 25.004 -12.843 1.00 50.81 119 LEU A O 1
ATOM 908 N N . THR A 1 120 ? 22.246 24.864 -10.845 1.00 52.06 120 THR A N 1
ATOM 909 C CA . THR A 1 120 ? 21.493 26.122 -11.004 1.00 52.06 120 THR A CA 1
ATOM 910 C C . THR A 1 120 ? 22.042 27.278 -10.175 1.00 52.06 120 THR A C 1
ATOM 912 O O . THR A 1 120 ? 21.546 28.392 -10.302 1.00 52.06 120 THR A O 1
ATOM 915 N N . GLY A 1 121 ? 23.016 27.028 -9.290 1.00 51.91 121 GLY A N 1
ATOM 916 C CA . GLY A 1 121 ? 23.447 28.001 -8.277 1.00 51.91 121 GLY A CA 1
ATOM 917 C C . GLY A 1 121 ? 22.359 28.353 -7.247 1.00 51.91 121 GLY A C 1
ATOM 918 O O . GLY A 1 121 ? 22.629 29.089 -6.303 1.00 51.91 121 GLY A O 1
ATOM 919 N N . ASN A 1 122 ? 21.149 27.799 -7.392 1.00 47.22 122 ASN A N 1
ATOM 920 C CA . ASN A 1 122 ? 20.030 27.962 -6.480 1.00 47.22 122 ASN A CA 1
ATOM 921 C C . ASN A 1 122 ? 19.965 26.769 -5.520 1.00 47.22 122 ASN A C 1
ATOM 923 O O . ASN A 1 122 ? 19.859 25.612 -5.927 1.00 47.22 122 ASN A O 1
ATOM 927 N N . SER A 1 123 ? 19.956 27.063 -4.224 1.00 50.12 123 SER A N 1
ATOM 928 C CA . SER A 1 123 ? 19.937 26.094 -3.122 1.00 50.12 123 SER A CA 1
ATOM 929 C C . SER A 1 123 ? 18.579 25.415 -2.878 1.00 50.12 123 SER A C 1
ATOM 931 O O . SER A 1 123 ? 18.411 24.740 -1.868 1.00 50.12 123 SER A O 1
ATOM 933 N N . THR A 1 124 ? 17.581 25.595 -3.751 1.00 45.41 124 THR A N 1
ATOM 934 C CA . THR A 1 124 ? 16.174 25.284 -3.419 1.00 45.41 124 THR A CA 1
ATOM 935 C C . THR A 1 124 ? 15.487 24.237 -4.303 1.00 45.41 124 THR A C 1
ATOM 937 O O . THR A 1 124 ? 14.304 23.961 -4.096 1.00 45.41 124 THR A O 1
ATOM 940 N N . GLY A 1 125 ? 16.179 23.600 -5.256 1.00 53.28 125 GLY A N 1
ATOM 941 C CA . GLY A 1 125 ? 15.525 22.720 -6.238 1.00 53.28 125 GLY A CA 1
ATOM 942 C C . GLY A 1 125 ? 16.115 21.318 -6.383 1.00 53.28 125 GLY A C 1
ATOM 943 O O . GLY A 1 125 ? 16.955 21.116 -7.246 1.00 53.28 125 GLY A O 1
ATOM 944 N N . ALA A 1 126 ? 15.622 20.316 -5.645 1.00 58.44 126 ALA A N 1
ATOM 945 C CA . ALA A 1 126 ? 16.001 18.915 -5.881 1.00 58.44 126 ALA A CA 1
ATOM 946 C C . ALA A 1 126 ? 15.710 18.493 -7.338 1.00 58.44 126 ALA A C 1
ATOM 948 O O . ALA A 1 126 ? 14.584 18.665 -7.812 1.00 58.44 126 ALA A O 1
ATOM 949 N N . LEU A 1 127 ? 16.698 17.912 -8.031 1.00 66.62 127 LEU A N 1
ATOM 950 C CA . LEU A 1 127 ? 16.508 17.365 -9.378 1.00 66.62 127 LEU A CA 1
ATOM 951 C C . LEU A 1 127 ? 15.523 16.194 -9.322 1.00 66.62 127 LEU A C 1
ATOM 953 O O . LEU A 1 127 ? 15.731 15.238 -8.574 1.00 66.62 127 LEU A O 1
ATOM 957 N N . ARG A 1 128 ? 14.458 16.243 -10.129 1.00 72.56 128 ARG A N 1
ATOM 958 C CA . ARG A 1 128 ? 13.457 15.166 -10.207 1.00 72.56 128 ARG A CA 1
ATOM 959 C C . ARG A 1 128 ? 13.179 14.761 -11.647 1.00 72.56 128 ARG A C 1
ATOM 961 O O . ARG A 1 128 ? 13.437 15.528 -12.576 1.00 72.56 128 ARG A O 1
ATOM 968 N N . GLY A 1 129 ? 12.663 13.543 -11.807 1.00 75.88 129 GLY A N 1
ATOM 969 C CA . GLY A 1 129 ? 12.202 13.011 -13.089 1.00 75.88 129 GLY A CA 1
ATOM 970 C C . GLY A 1 129 ? 13.206 13.209 -14.221 1.00 75.88 129 GLY A C 1
ATOM 971 O O . GLY A 1 129 ? 14.364 12.801 -14.106 1.00 75.88 129 GLY A O 1
ATOM 972 N N . ALA A 1 130 ? 12.778 13.848 -15.309 1.00 74.62 130 ALA A N 1
ATOM 973 C CA . ALA A 1 130 ? 13.610 14.010 -16.499 1.00 74.62 130 ALA A CA 1
ATOM 974 C C . ALA A 1 130 ? 14.838 14.907 -16.297 1.00 74.62 130 ALA A C 1
ATOM 976 O O . ALA A 1 130 ? 15.854 14.698 -16.956 1.00 74.62 130 ALA A O 1
ATOM 977 N N . GLN A 1 131 ? 14.778 15.904 -15.410 1.00 76.88 131 GLN A N 1
ATOM 978 C CA . GLN A 1 131 ? 15.924 16.781 -15.137 1.00 76.88 131 GLN A CA 1
ATOM 979 C C . GLN A 1 131 ? 17.048 16.017 -14.435 1.00 76.88 131 GLN A C 1
ATOM 981 O O . GLN A 1 131 ? 18.212 16.138 -14.812 1.00 76.88 131 GLN A O 1
ATOM 986 N N . ALA A 1 132 ? 16.688 15.174 -13.464 1.00 79.06 132 ALA A N 1
ATOM 987 C CA . ALA A 1 132 ? 17.644 14.273 -12.834 1.00 79.06 132 ALA A CA 1
ATOM 988 C C . ALA A 1 132 ? 18.209 13.284 -13.859 1.00 79.06 132 ALA A C 1
ATOM 990 O O . ALA A 1 132 ? 19.422 13.128 -13.956 1.00 79.06 132 ALA A O 1
ATOM 991 N N . LEU A 1 133 ? 17.357 12.673 -14.686 1.00 79.06 133 LEU A N 1
ATOM 992 C CA . LEU A 1 133 ? 17.814 11.727 -15.702 1.00 79.06 133 LEU A CA 1
ATOM 993 C C . LEU A 1 133 ? 18.803 12.356 -16.699 1.00 79.06 133 LEU A C 1
ATOM 995 O O . LEU A 1 133 ? 19.841 11.754 -16.961 1.00 79.06 133 LEU A O 1
ATOM 999 N N . ARG A 1 134 ? 18.528 13.580 -17.182 1.00 77.75 134 ARG A N 1
ATOM 1000 C CA . ARG A 1 134 ? 19.464 14.370 -18.010 1.00 77.75 134 ARG A CA 1
ATOM 1001 C C . ARG A 1 134 ? 20.812 14.518 -17.322 1.00 77.75 134 ARG A C 1
ATOM 1003 O O . ARG A 1 134 ? 21.838 14.238 -17.929 1.00 77.75 134 ARG A O 1
ATOM 1010 N N . PHE A 1 135 ? 20.801 14.938 -16.060 1.00 79.44 135 PHE A N 1
ATOM 1011 C CA . PHE A 1 135 ? 22.018 15.142 -15.284 1.00 79.44 135 PHE A CA 1
ATOM 1012 C C . PHE A 1 135 ? 22.868 13.869 -15.205 1.00 79.44 135 PHE A C 1
ATOM 1014 O O . PHE A 1 135 ? 24.037 13.891 -15.577 1.00 79.44 135 PHE A O 1
ATOM 1021 N N . PHE A 1 136 ? 22.273 12.740 -14.815 1.00 80.06 136 PHE A N 1
ATOM 1022 C CA . PHE A 1 136 ? 23.000 11.473 -14.687 1.00 80.06 136 PHE A CA 1
ATOM 1023 C C . PHE A 1 136 ? 23.494 10.895 -16.022 1.00 80.06 136 PHE A C 1
ATOM 1025 O O . PHE A 1 136 ? 24.358 10.024 -16.009 1.00 80.06 136 PHE A O 1
ATOM 1032 N N . GLN A 1 137 ? 22.952 11.340 -17.157 1.00 78.62 137 GLN A N 1
ATOM 1033 C CA . GLN A 1 137 ? 23.408 10.923 -18.486 1.00 78.62 137 GLN A CA 1
ATOM 1034 C C . GLN A 1 137 ? 24.504 11.817 -19.060 1.00 78.62 137 GLN A C 1
ATOM 1036 O O . GLN A 1 137 ? 25.280 11.361 -19.892 1.00 78.62 137 GLN A O 1
ATOM 1041 N N . THR A 1 138 ? 24.571 13.080 -18.641 1.00 80.00 138 THR A N 1
ATOM 1042 C CA . THR A 1 138 ? 25.592 14.027 -19.111 1.00 80.00 138 THR A CA 1
ATOM 1043 C C . THR A 1 138 ? 26.808 14.100 -18.194 1.00 80.00 138 THR A C 1
ATOM 1045 O O . THR A 1 138 ? 27.858 14.583 -18.612 1.00 80.00 138 THR A O 1
ATOM 1048 N N . HIS A 1 139 ? 26.688 13.622 -16.954 1.00 81.44 139 HIS A N 1
ATOM 1049 C CA . HIS A 1 139 ? 27.757 13.663 -15.963 1.00 81.44 139 HIS A CA 1
ATOM 1050 C C . HIS A 1 139 ? 28.401 12.293 -15.789 1.00 81.44 139 HIS A C 1
ATOM 1052 O O . HIS A 1 139 ? 27.721 11.275 -15.703 1.00 81.44 139 HIS A O 1
ATOM 1058 N N . GLN A 1 140 ? 29.727 12.287 -15.669 1.00 85.81 140 GLN A N 1
ATOM 1059 C CA . GLN A 1 140 ? 30.524 11.091 -15.418 1.00 85.81 140 GLN A CA 1
ATOM 1060 C C . GLN A 1 140 ? 31.249 11.214 -14.085 1.00 85.81 140 GLN A C 1
ATOM 1062 O O . GLN A 1 140 ? 31.704 12.292 -13.703 1.00 85.81 140 GLN A O 1
ATOM 1067 N N . ILE A 1 141 ? 31.393 10.088 -13.398 1.00 88.38 141 ILE A N 1
ATOM 1068 C CA . ILE A 1 141 ? 32.148 9.986 -12.154 1.00 88.38 141 ILE A CA 1
ATOM 1069 C C . ILE A 1 141 ? 33.590 9.625 -12.499 1.00 88.38 141 ILE A C 1
ATOM 1071 O O . ILE A 1 141 ? 33.848 8.813 -13.391 1.00 88.38 141 ILE A O 1
ATOM 1075 N N . ARG A 1 142 ? 34.548 10.229 -11.794 1.00 88.19 142 ARG A N 1
ATOM 1076 C CA . ARG A 1 142 ? 35.968 9.932 -11.974 1.00 88.19 142 ARG A CA 1
ATOM 1077 C C . ARG A 1 142 ? 36.417 8.854 -10.986 1.00 88.19 142 ARG A C 1
ATOM 1079 O O . ARG A 1 142 ? 36.339 9.053 -9.775 1.00 88.19 142 ARG A O 1
ATOM 1086 N N . CYS A 1 143 ? 36.942 7.746 -11.500 1.00 90.06 143 CYS A N 1
ATOM 1087 C CA . CYS A 1 143 ? 37.339 6.580 -10.715 1.00 90.06 143 CYS A CA 1
ATOM 1088 C C . CYS A 1 143 ? 38.803 6.194 -10.965 1.00 90.06 143 CYS A C 1
ATOM 1090 O O . CYS A 1 143 ? 39.166 5.848 -12.082 1.00 90.06 143 CYS A O 1
ATOM 1092 N N . ASN A 1 144 ? 39.638 6.174 -9.930 1.00 89.69 144 ASN A N 1
ATOM 1093 C CA . ASN A 1 144 ? 40.943 5.520 -9.944 1.00 89.69 144 ASN A CA 1
ATOM 1094 C C . ASN A 1 144 ? 40.767 4.013 -9.776 1.00 89.69 144 ASN A C 1
ATOM 1096 O O . ASN A 1 144 ? 40.301 3.561 -8.731 1.00 89.69 144 ASN A O 1
ATOM 1100 N N . LEU A 1 145 ? 41.180 3.230 -10.767 1.00 88.88 145 LEU A N 1
ATOM 1101 C CA . LEU A 1 145 ? 41.198 1.776 -10.637 1.00 88.88 145 LEU A CA 1
ATOM 1102 C C . LEU A 1 145 ? 42.528 1.353 -10.025 1.00 88.88 145 LEU A C 1
ATOM 1104 O O . LEU A 1 145 ? 43.584 1.577 -10.615 1.00 88.88 145 LEU A O 1
ATOM 1108 N N . ARG A 1 146 ? 42.491 0.733 -8.844 1.00 87.56 146 ARG A N 1
ATOM 1109 C CA . ARG A 1 146 ? 43.692 0.219 -8.180 1.00 87.56 146 ARG A CA 1
ATOM 1110 C C . ARG A 1 146 ? 43.557 -1.254 -7.865 1.00 87.56 146 ARG A C 1
ATOM 1112 O O . ARG A 1 146 ? 42.516 -1.721 -7.416 1.00 87.56 146 ARG A O 1
ATOM 1119 N N . ARG A 1 147 ? 44.646 -1.993 -8.048 1.00 88.88 147 ARG A N 1
ATOM 1120 C CA . ARG A 1 147 ? 44.713 -3.360 -7.546 1.00 88.88 147 ARG A CA 1
ATOM 1121 C C . ARG A 1 147 ? 44.650 -3.320 -6.021 1.00 88.88 147 ARG A C 1
ATOM 1123 O O . ARG A 1 147 ? 45.322 -2.501 -5.393 1.00 88.88 147 ARG A O 1
ATOM 1130 N N . HIS A 1 148 ? 43.839 -4.184 -5.422 1.00 87.81 148 HIS A N 1
ATOM 1131 C CA . HIS A 1 148 ? 43.749 -4.287 -3.972 1.00 87.81 148 HIS A CA 1
ATOM 1132 C C . HIS A 1 148 ? 45.134 -4.620 -3.385 1.00 87.81 148 HIS A C 1
ATOM 1134 O O . HIS A 1 148 ? 45.793 -5.515 -3.919 1.00 87.81 148 HIS A O 1
ATOM 1140 N N . PRO A 1 149 ? 45.580 -3.976 -2.286 1.00 86.12 149 PRO A N 1
ATOM 1141 C CA . PRO A 1 149 ? 46.934 -4.166 -1.747 1.00 86.12 149 PRO A CA 1
ATOM 1142 C C . PRO A 1 149 ? 47.302 -5.623 -1.430 1.00 86.12 149 PRO A C 1
ATOM 1144 O O . PRO A 1 149 ? 48.466 -6.005 -1.501 1.00 86.12 149 PRO A O 1
ATOM 1147 N N . THR A 1 150 ? 46.307 -6.449 -1.099 1.00 86.06 150 THR A N 1
ATOM 1148 C CA . THR A 1 150 ? 46.498 -7.874 -0.783 1.00 86.06 150 THR A CA 1
ATOM 1149 C C . THR A 1 150 ? 46.488 -8.795 -2.008 1.00 86.06 150 THR A C 1
ATOM 1151 O O . THR A 1 150 ? 46.818 -9.970 -1.881 1.00 86.06 150 THR A O 1
ATOM 1154 N N . CYS A 1 151 ? 46.121 -8.303 -3.196 1.00 82.00 151 CYS A N 1
ATOM 1155 C CA . CYS A 1 151 ? 46.040 -9.108 -4.413 1.00 82.00 151 CYS A CA 1
ATOM 1156 C C . CYS A 1 151 ? 47.346 -9.007 -5.210 1.00 82.00 151 CYS A C 1
ATOM 1158 O O . CYS A 1 151 ? 47.753 -7.916 -5.610 1.00 82.00 151 CYS A O 1
ATOM 1160 N N . ARG A 1 152 ? 47.998 -10.150 -5.461 1.00 80.88 152 ARG A N 1
ATOM 1161 C CA . ARG A 1 152 ? 49.234 -10.228 -6.264 1.00 80.88 152 ARG A CA 1
ATOM 1162 C C . ARG A 1 152 ? 49.039 -10.841 -7.651 1.00 80.88 152 ARG A C 1
ATOM 1164 O O . ARG A 1 152 ? 49.889 -10.638 -8.509 1.00 80.88 152 ARG A O 1
ATOM 1171 N N . GLU A 1 153 ? 47.931 -11.546 -7.847 1.00 79.25 153 GLU A N 1
ATOM 1172 C CA . GLU A 1 153 ? 47.638 -12.357 -9.036 1.00 79.25 153 GLU A CA 1
ATOM 1173 C C . GLU A 1 153 ? 47.288 -11.515 -10.265 1.00 79.25 153 GLU A C 1
ATOM 1175 O O . GLU A 1 153 ? 47.663 -11.861 -11.382 1.00 79.25 153 GLU A O 1
ATOM 1180 N N . LEU A 1 154 ? 46.597 -10.391 -10.056 1.00 82.81 154 LEU A N 1
ATOM 1181 C CA . LEU A 1 154 ? 46.190 -9.493 -11.134 1.00 82.81 154 LEU A CA 1
ATOM 1182 C C . LEU A 1 154 ? 47.267 -8.449 -11.428 1.00 82.81 154 LEU A C 1
ATOM 1184 O O . LEU A 1 154 ? 48.007 -8.028 -10.529 1.00 82.81 154 LEU A O 1
ATOM 1188 N N . LYS A 1 155 ? 47.324 -7.985 -12.679 1.00 81.50 155 LYS A N 1
ATOM 1189 C CA . LYS A 1 155 ? 48.163 -6.840 -13.061 1.00 81.50 155 LYS A CA 1
ATOM 1190 C C . LYS A 1 155 ? 47.622 -5.554 -12.433 1.00 81.50 155 LYS A C 1
ATOM 1192 O O . LYS A 1 155 ? 46.446 -5.456 -12.096 1.00 81.50 155 LYS A O 1
ATOM 1197 N N . GLU A 1 156 ? 48.490 -4.565 -12.247 1.00 84.00 156 GLU A N 1
ATOM 1198 C CA . GLU A 1 156 ? 48.060 -3.230 -11.835 1.00 84.00 156 GLU A CA 1
ATOM 1199 C C . GLU A 1 156 ? 47.681 -2.392 -13.059 1.00 84.00 156 GLU A C 1
ATOM 1201 O O . GLU A 1 156 ? 48.334 -2.446 -14.099 1.00 84.00 156 GLU A O 1
ATOM 1206 N N . TRP A 1 157 ? 46.628 -1.595 -12.918 1.00 80.88 157 TRP A N 1
ATOM 1207 C CA . TRP A 1 157 ? 46.132 -0.714 -13.962 1.00 80.88 157 TRP A CA 1
ATOM 1208 C C . TRP A 1 157 ? 47.056 0.500 -14.044 1.00 80.88 157 TRP A C 1
ATOM 1210 O O . TRP A 1 157 ? 47.142 1.276 -13.093 1.00 80.88 157 TRP A O 1
ATOM 1220 N N . ARG A 1 158 ? 47.784 0.631 -15.159 1.00 71.81 158 ARG A N 1
ATOM 1221 C CA . ARG A 1 158 ? 48.823 1.662 -15.337 1.00 71.81 158 ARG A CA 1
ATOM 1222 C C . ARG A 1 158 ? 48.691 2.496 -16.620 1.00 71.81 158 ARG A C 1
ATOM 1224 O O . ARG A 1 158 ? 49.497 3.398 -16.814 1.00 71.81 158 ARG A O 1
ATOM 1231 N N . HIS A 1 159 ? 47.685 2.253 -17.463 1.00 60.88 159 HIS A N 1
ATOM 1232 C CA . HIS A 1 159 ? 47.538 2.949 -18.749 1.00 60.88 159 HIS A CA 1
ATOM 1233 C C . HIS A 1 159 ? 46.750 4.262 -18.612 1.00 60.88 159 HIS A C 1
ATOM 1235 O O . HIS A 1 159 ? 45.649 4.242 -18.067 1.00 60.88 159 HIS A O 1
ATOM 1241 N N . GLY A 1 160 ? 47.333 5.368 -19.113 1.00 56.59 160 GLY A N 1
ATOM 1242 C CA . GLY A 1 160 ? 46.726 6.694 -19.334 1.00 56.59 160 GLY A CA 1
ATOM 1243 C C . GLY A 1 160 ? 46.029 7.321 -18.122 1.00 56.59 160 GLY A C 1
ATOM 1244 O O . GLY A 1 160 ? 44.899 6.953 -17.838 1.00 56.59 160 GLY A O 1
ATOM 1245 N N . HIS A 1 161 ? 46.693 8.270 -17.433 1.00 57.78 161 HIS A N 1
ATOM 1246 C CA . HIS A 1 161 ? 46.211 9.014 -16.248 1.00 57.78 161 HIS A CA 1
ATOM 1247 C C . HIS A 1 161 ? 45.271 8.183 -15.360 1.00 57.78 161 HIS A C 1
ATOM 1249 O O . HIS A 1 161 ? 44.074 8.250 -15.571 1.00 57.78 161 HIS A O 1
ATOM 1255 N N . GLY A 1 162 ? 45.800 7.450 -14.365 1.00 65.00 162 GLY A N 1
ATOM 1256 C CA . GLY A 1 162 ? 45.159 6.370 -13.574 1.00 65.00 162 GLY A CA 1
ATOM 1257 C C . GLY A 1 162 ? 43.703 6.491 -13.065 1.00 65.00 162 GLY A C 1
ATOM 1258 O O . GLY A 1 162 ? 43.210 5.542 -12.456 1.00 65.00 162 GLY A O 1
ATOM 1259 N N . SER A 1 163 ? 43.007 7.593 -13.334 1.00 79.88 163 SER A N 1
ATOM 1260 C CA . SER A 1 163 ? 41.564 7.775 -13.260 1.00 79.88 163 SER A CA 1
ATOM 1261 C C . SER A 1 163 ? 40.843 7.574 -14.603 1.00 79.88 163 SER A C 1
ATOM 1263 O O . SER A 1 163 ? 41.123 8.268 -15.578 1.00 79.88 163 SER A O 1
ATOM 1265 N N . ILE A 1 164 ? 39.806 6.745 -14.618 1.00 87.12 164 ILE A N 1
ATOM 1266 C CA . ILE A 1 164 ? 38.845 6.632 -15.719 1.00 87.12 164 ILE A CA 1
ATOM 1267 C C . ILE A 1 164 ? 37.592 7.468 -15.435 1.00 87.12 164 ILE A C 1
ATOM 1269 O O . ILE A 1 164 ? 37.276 7.750 -14.278 1.00 87.12 164 ILE A O 1
ATOM 1273 N N . LYS A 1 165 ? 36.863 7.861 -16.481 1.00 88.50 165 LYS A N 1
ATOM 1274 C CA . LYS A 1 165 ? 35.521 8.444 -16.352 1.00 88.50 165 LYS A CA 1
ATOM 1275 C C . LYS A 1 165 ? 34.482 7.359 -16.612 1.00 88.50 165 LYS A C 1
ATOM 1277 O O . LYS A 1 165 ? 34.632 6.589 -17.555 1.00 88.50 165 LYS A O 1
ATOM 1282 N N . VAL A 1 166 ? 33.470 7.281 -15.758 1.00 87.81 166 VAL A N 1
ATOM 1283 C CA . VAL A 1 166 ? 32.479 6.202 -15.756 1.00 87.81 166 VAL A CA 1
ATOM 1284 C C . VAL A 1 166 ? 31.088 6.796 -15.623 1.00 87.81 166 VAL A C 1
ATOM 1286 O O . VAL A 1 166 ? 30.870 7.675 -14.785 1.00 87.81 166 VAL A O 1
ATOM 1289 N N . ASP A 1 167 ? 30.136 6.300 -16.411 1.00 85.50 167 ASP A N 1
ATOM 1290 C CA . ASP A 1 167 ? 28.749 6.727 -16.261 1.00 85.50 167 ASP A CA 1
ATOM 1291 C C . ASP A 1 167 ? 28.212 6.257 -14.894 1.00 85.50 167 ASP A C 1
ATOM 1293 O O . ASP A 1 167 ? 28.483 5.120 -14.493 1.00 85.50 167 ASP A O 1
ATOM 1297 N N . PRO A 1 168 ? 27.407 7.062 -14.183 1.00 82.06 168 PRO A N 1
ATOM 1298 C CA . PRO A 1 168 ? 26.996 6.808 -12.793 1.00 82.06 168 PRO A CA 1
ATOM 1299 C C . PRO A 1 168 ? 26.275 5.480 -12.569 1.00 82.06 168 PRO A C 1
ATOM 1301 O O . PRO A 1 168 ? 26.241 4.947 -11.464 1.00 82.06 168 PRO A O 1
ATOM 1304 N N . PHE A 1 169 ? 25.666 4.957 -13.628 1.00 79.56 169 PHE A N 1
ATOM 1305 C CA . PHE A 1 169 ? 24.889 3.729 -13.609 1.00 79.56 169 PHE A CA 1
ATOM 1306 C C . PHE A 1 169 ? 25.583 2.549 -14.286 1.00 79.56 169 PHE A C 1
ATOM 1308 O O . PHE A 1 169 ? 24.956 1.506 -14.480 1.00 79.56 169 PHE A O 1
ATOM 1315 N N . THR A 1 170 ? 26.866 2.696 -14.618 1.00 82.94 170 THR A N 1
ATOM 1316 C CA . THR A 1 170 ? 27.689 1.608 -15.143 1.00 82.94 170 THR A CA 1
ATOM 1317 C C . THR A 1 170 ? 27.729 0.466 -14.133 1.00 82.94 170 THR A C 1
ATOM 1319 O O . THR A 1 170 ? 28.137 0.639 -12.986 1.00 82.94 170 THR A O 1
ATOM 1322 N N . SER A 1 171 ? 27.301 -0.725 -14.558 1.00 84.19 171 SER A N 1
ATOM 1323 C CA . SER A 1 171 ? 27.367 -1.923 -13.717 1.00 84.19 171 SER A CA 1
ATOM 1324 C C . SER A 1 171 ? 28.816 -2.286 -13.389 1.00 84.19 171 SER A C 1
ATOM 1326 O O . SER A 1 171 ? 29.690 -2.144 -14.246 1.00 84.19 171 SER A O 1
ATOM 1328 N N . ILE A 1 172 ? 29.056 -2.869 -12.213 1.00 87.06 172 ILE A N 1
ATOM 1329 C CA . ILE A 1 172 ? 30.384 -3.378 -11.838 1.00 87.06 172 ILE A CA 1
ATOM 1330 C C . ILE A 1 172 ? 30.912 -4.380 -12.874 1.00 87.06 172 ILE A C 1
ATOM 1332 O O . ILE A 1 172 ? 32.067 -4.282 -13.266 1.00 87.06 172 ILE A O 1
ATOM 1336 N N . SER A 1 173 ? 30.060 -5.247 -13.426 1.00 85.88 173 SER A N 1
ATOM 1337 C CA . SER A 1 173 ? 30.443 -6.198 -14.481 1.00 85.88 173 SER A CA 1
ATOM 1338 C C . SER A 1 173 ? 30.909 -5.535 -15.785 1.00 85.88 173 SER A C 1
ATOM 1340 O O . SER A 1 173 ? 31.637 -6.141 -16.564 1.00 85.88 173 SER A O 1
ATOM 1342 N N . ALA A 1 174 ? 30.485 -4.300 -16.069 1.00 86.56 174 ALA A N 1
ATOM 1343 C CA . ALA A 1 174 ? 30.994 -3.543 -17.214 1.00 86.56 174 ALA A CA 1
ATOM 1344 C C . ALA A 1 174 ? 32.395 -2.985 -16.933 1.00 86.56 174 ALA A C 1
ATOM 1346 O O . ALA A 1 174 ? 33.250 -3.031 -17.812 1.00 86.56 174 ALA A O 1
ATOM 1347 N N . ILE A 1 175 ? 32.644 -2.529 -15.699 1.00 88.25 175 ILE A N 1
ATOM 1348 C CA . ILE A 1 175 ? 33.982 -2.123 -15.239 1.00 88.25 175 ILE A CA 1
ATOM 1349 C C . ILE A 1 175 ? 34.927 -3.334 -15.208 1.00 88.25 175 ILE A C 1
ATOM 1351 O O . ILE A 1 175 ? 36.091 -3.227 -15.579 1.00 88.25 175 ILE A O 1
ATOM 1355 N N . GLU A 1 176 ? 34.424 -4.501 -14.810 1.00 88.25 176 GLU A N 1
ATOM 1356 C CA . GLU A 1 176 ? 35.161 -5.763 -14.846 1.00 88.25 176 GLU A CA 1
ATOM 1357 C C . GLU A 1 176 ? 35.561 -6.134 -16.276 1.00 88.25 176 GLU A C 1
ATOM 1359 O O . GLU A 1 176 ? 36.749 -6.281 -16.544 1.00 88.25 176 GLU A O 1
ATOM 1364 N N . ARG A 1 177 ? 34.609 -6.192 -17.220 1.00 87.56 177 ARG A N 1
ATOM 1365 C CA . ARG A 1 177 ? 34.908 -6.437 -18.644 1.00 87.56 177 ARG A CA 1
ATOM 1366 C C . ARG A 1 177 ? 35.926 -5.445 -19.200 1.00 87.56 177 ARG A C 1
ATOM 1368 O O . ARG A 1 177 ? 36.891 -5.857 -19.823 1.00 87.56 177 ARG A O 1
ATOM 1375 N N . TYR A 1 178 ? 35.781 -4.164 -18.871 1.00 88.00 178 TYR A N 1
ATOM 1376 C CA . TYR A 1 178 ? 36.738 -3.122 -19.243 1.00 88.00 178 TYR A CA 1
ATOM 1377 C C . TYR A 1 178 ? 38.170 -3.396 -18.741 1.00 88.00 178 TYR A C 1
ATOM 1379 O O . TYR A 1 178 ? 39.140 -3.075 -19.427 1.00 88.00 178 TYR A O 1
ATOM 1387 N N . LEU A 1 179 ? 38.325 -3.987 -17.552 1.00 87.12 179 LEU A N 1
ATOM 1388 C CA . LEU A 1 179 ? 39.623 -4.427 -17.033 1.00 87.12 179 LEU A CA 1
ATOM 1389 C C . LEU A 1 179 ? 40.121 -5.709 -17.728 1.00 87.12 179 LEU A C 1
ATOM 1391 O O . LEU A 1 179 ? 41.314 -5.814 -18.025 1.00 87.12 179 LEU A O 1
ATOM 1395 N N . LEU A 1 180 ? 39.232 -6.671 -17.998 1.00 86.94 180 LEU A N 1
ATOM 1396 C CA . LEU A 1 180 ? 39.552 -7.934 -18.678 1.00 86.94 180 LEU A CA 1
ATOM 1397 C C . LEU A 1 180 ? 40.034 -7.712 -20.115 1.00 86.94 180 LEU A C 1
ATOM 1399 O O . LEU A 1 180 ? 41.092 -8.225 -20.480 1.00 86.94 180 LEU A O 1
ATOM 1403 N N . ASP A 1 181 ? 39.312 -6.896 -20.884 1.00 85.62 181 ASP A N 1
ATOM 1404 C CA . ASP A 1 181 ? 39.618 -6.564 -22.282 1.00 85.62 181 ASP A CA 1
ATOM 1405 C C . ASP A 1 181 ? 40.994 -5.894 -22.421 1.00 85.62 181 ASP A C 1
ATOM 1407 O O . ASP A 1 181 ? 41.633 -5.971 -23.465 1.00 85.62 181 ASP A O 1
ATOM 1411 N N . ARG A 1 182 ? 41.492 -5.273 -21.342 1.00 84.88 182 ARG A N 1
ATOM 1412 C CA . ARG A 1 182 ? 42.823 -4.647 -21.275 1.00 84.88 182 ARG A CA 1
ATOM 1413 C C . ARG A 1 182 ? 43.870 -5.488 -20.550 1.00 84.88 182 ARG A C 1
ATOM 1415 O O . ARG A 1 182 ? 44.887 -4.970 -20.089 1.00 84.88 182 ARG A O 1
ATOM 1422 N N . GLY A 1 183 ? 43.621 -6.786 -20.417 1.00 81.00 183 GLY A N 1
ATOM 1423 C CA . GLY A 1 183 ? 44.625 -7.744 -19.973 1.00 81.00 183 GLY A CA 1
ATOM 1424 C C . GLY A 1 183 ? 44.869 -7.793 -18.461 1.00 81.00 183 GLY A C 1
ATOM 1425 O O . GLY A 1 183 ? 45.836 -8.426 -18.036 1.00 81.00 183 GLY A O 1
ATOM 1426 N N . VAL A 1 184 ? 44.036 -7.146 -17.633 1.00 81.12 184 VAL A N 1
ATOM 1427 C CA . VAL A 1 184 ? 44.220 -7.120 -16.165 1.00 81.12 184 VAL A CA 1
ATOM 1428 C C . VAL A 1 184 ? 43.807 -8.441 -15.505 1.00 81.12 184 VAL A C 1
ATOM 1430 O O . VAL A 1 184 ? 44.377 -8.805 -14.478 1.00 81.12 184 VAL A O 1
ATOM 1433 N N . GLY A 1 185 ? 42.855 -9.166 -16.102 1.00 69.56 185 GLY A N 1
ATOM 1434 C CA . GLY A 1 185 ? 42.305 -10.420 -15.567 1.00 69.56 185 GLY A CA 1
ATOM 1435 C C . GLY A 1 185 ? 43.045 -11.704 -15.924 1.00 69.56 185 GLY A C 1
ATOM 1436 O O . GLY A 1 185 ? 42.706 -12.751 -15.380 1.00 69.56 185 GLY A O 1
ATOM 1437 N N . TYR A 1 186 ? 44.031 -11.655 -16.821 1.00 69.56 186 TYR A N 1
ATOM 1438 C CA . TYR A 1 186 ? 44.807 -12.842 -17.170 1.00 69.56 186 TYR A CA 1
ATOM 1439 C C . TYR A 1 186 ? 45.889 -13.065 -16.113 1.00 69.56 186 TYR A C 1
ATOM 1441 O O . TYR A 1 186 ? 46.847 -12.294 -16.004 1.00 69.56 186 TYR A O 1
ATOM 1449 N N . VAL A 1 187 ? 45.709 -14.121 -15.318 1.00 57.91 187 VAL A N 1
ATOM 1450 C CA . VAL A 1 187 ? 46.734 -14.624 -14.400 1.00 57.91 187 VAL A CA 1
ATOM 1451 C C . VAL A 1 187 ? 47.921 -15.075 -15.244 1.00 57.91 187 VAL A C 1
ATOM 1453 O O . VAL A 1 187 ? 47.742 -15.714 -16.279 1.00 57.91 187 VAL A O 1
ATOM 1456 N N . ARG A 1 188 ? 49.132 -14.712 -14.818 1.00 51.19 188 ARG A N 1
ATOM 1457 C CA . ARG A 1 188 ? 50.385 -15.181 -15.418 1.00 51.19 188 ARG A CA 1
ATOM 1458 C C . ARG A 1 188 ? 50.338 -16.715 -15.517 1.00 51.19 188 ARG A C 1
ATOM 1460 O O . ARG A 1 188 ? 50.463 -17.387 -14.498 1.00 51.19 188 ARG A O 1
ATOM 1467 N N . GLY A 1 189 ? 50.142 -17.250 -16.719 1.00 43.81 189 GLY A N 1
ATOM 1468 C CA . GLY A 1 189 ? 50.590 -18.598 -17.032 1.00 43.81 189 GLY A CA 1
ATOM 1469 C C . GLY A 1 189 ? 52.109 -18.545 -17.103 1.00 43.81 189 GLY A C 1
ATOM 1470 O O . GLY A 1 189 ? 52.663 -17.685 -17.793 1.00 43.81 189 GLY A O 1
ATOM 1471 N N . GLU A 1 190 ? 52.788 -19.392 -16.338 1.00 43.66 190 GLU A N 1
ATOM 1472 C CA . GLU A 1 190 ? 54.135 -19.801 -16.727 1.00 43.66 190 GLU A CA 1
ATOM 1473 C C . GLU A 1 190 ? 53.994 -20.380 -18.146 1.00 43.66 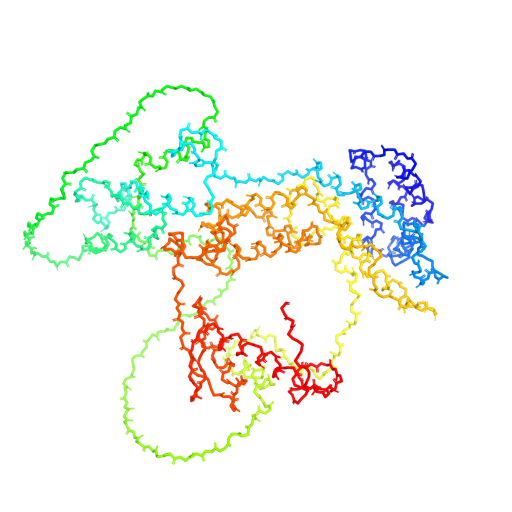190 GLU A C 1
ATOM 1475 O O . GLU A 1 190 ? 53.092 -21.181 -18.372 1.00 43.66 190 GLU A O 1
ATOM 1480 N N . ASP A 1 191 ? 54.795 -19.876 -19.088 1.00 42.03 191 ASP A N 1
ATOM 1481 C CA . ASP A 1 191 ? 54.782 -20.152 -20.540 1.00 42.03 191 ASP A CA 1
ATOM 1482 C C . ASP A 1 191 ? 54.065 -19.111 -21.424 1.00 42.03 191 ASP A C 1
ATOM 1484 O O . ASP A 1 191 ? 53.115 -19.404 -22.143 1.00 42.03 191 ASP A O 1
ATOM 1488 N N . SER A 1 192 ? 54.585 -17.879 -21.450 1.00 38.34 192 SER A N 1
ATOM 1489 C CA . SER A 1 192 ? 54.662 -17.111 -22.705 1.00 38.34 192 SER A CA 1
ATOM 1490 C C . SER A 1 192 ? 55.730 -16.023 -22.587 1.00 38.34 192 SER A C 1
ATOM 1492 O O . SER A 1 192 ? 55.475 -14.909 -22.128 1.00 38.34 192 SER A O 1
ATOM 1494 N N . SER A 1 193 ? 56.957 -16.366 -22.974 1.00 48.22 193 SER A N 1
ATOM 1495 C CA . SER A 1 193 ? 57.955 -15.393 -23.410 1.00 48.22 193 SER A CA 1
ATOM 1496 C C . SER A 1 193 ? 57.556 -14.891 -24.797 1.00 48.22 193 SER A C 1
ATOM 1498 O O . SER A 1 193 ? 57.498 -15.684 -25.735 1.00 48.22 193 SER A O 1
ATOM 1500 N N . GLY A 1 194 ? 57.288 -13.599 -24.930 1.00 39.06 194 GLY A N 1
ATOM 1501 C CA . GLY A 1 194 ? 57.024 -12.975 -26.220 1.00 39.06 194 GLY A CA 1
ATOM 1502 C C . GLY A 1 194 ? 56.853 -11.479 -26.041 1.00 39.06 194 GLY A C 1
ATOM 1503 O O . GLY A 1 194 ? 55.835 -11.038 -25.513 1.00 39.06 194 GLY A O 1
ATOM 1504 N N . ASP A 1 195 ? 57.890 -10.736 -26.415 1.00 46.97 195 ASP A N 1
ATOM 1505 C CA . ASP A 1 195 ? 57.841 -9.299 -26.651 1.00 46.97 195 ASP A CA 1
ATOM 1506 C C . ASP A 1 195 ? 56.754 -8.990 -27.682 1.00 46.97 195 ASP A C 1
ATOM 1508 O O . ASP A 1 195 ? 56.798 -9.554 -28.771 1.00 46.97 195 ASP A O 1
ATOM 1512 N N . GLU A 1 196 ? 55.838 -8.071 -27.378 1.00 45.44 196 GLU A N 1
ATOM 1513 C CA . GLU A 1 196 ? 55.155 -7.284 -28.407 1.00 45.44 196 GLU A CA 1
ATOM 1514 C C . GLU A 1 196 ? 55.005 -5.842 -27.911 1.00 45.44 196 GLU A C 1
ATOM 1516 O O . GLU A 1 196 ? 54.224 -5.532 -27.005 1.00 45.44 196 GLU A O 1
ATOM 1521 N N . ASP A 1 197 ? 55.817 -4.972 -28.512 1.00 45.81 197 ASP A N 1
ATOM 1522 C CA . ASP A 1 197 ? 55.568 -3.544 -28.626 1.00 45.81 197 ASP A CA 1
ATOM 1523 C C . ASP A 1 197 ? 54.216 -3.328 -29.317 1.00 45.81 197 ASP A C 1
ATOM 1525 O O . ASP A 1 197 ? 53.994 -3.796 -30.433 1.00 45.81 197 ASP A O 1
ATOM 1529 N N . ALA A 1 198 ? 53.332 -2.564 -28.683 1.00 37.75 198 ALA A N 1
ATOM 1530 C CA . ALA A 1 198 ? 52.193 -1.954 -29.352 1.00 37.75 198 ALA A CA 1
ATOM 1531 C C . ALA A 1 198 ? 52.127 -0.486 -28.929 1.00 37.75 198 ALA A C 1
ATOM 1533 O O . ALA A 1 198 ? 51.566 -0.130 -27.891 1.00 37.75 198 ALA A O 1
ATOM 1534 N N . SER A 1 199 ? 52.769 0.360 -29.735 1.00 45.88 199 SER A N 1
ATOM 1535 C CA . SER A 1 199 ? 52.386 1.760 -29.851 1.00 45.88 199 SER A CA 1
ATOM 1536 C C . SER A 1 199 ? 50.990 1.819 -30.461 1.00 45.88 199 SER A C 1
ATOM 1538 O O . SER A 1 199 ? 50.790 1.246 -31.528 1.00 45.88 199 SER A O 1
ATOM 1540 N N . ASP A 1 200 ? 50.070 2.541 -29.837 1.00 38.62 200 ASP A N 1
ATOM 1541 C CA . ASP A 1 200 ? 49.010 3.208 -30.585 1.00 38.62 200 ASP A CA 1
ATOM 1542 C C . ASP A 1 200 ? 48.636 4.504 -29.866 1.00 38.62 200 ASP A C 1
ATOM 1544 O O . ASP A 1 200 ? 48.262 4.529 -28.688 1.00 38.62 200 ASP A O 1
ATOM 1548 N N . ASP A 1 201 ? 48.840 5.585 -30.608 1.00 43.19 201 ASP A N 1
ATOM 1549 C CA . ASP A 1 201 ? 48.447 6.943 -30.297 1.00 43.19 201 ASP A CA 1
ATOM 1550 C C . ASP A 1 201 ? 46.920 7.057 -30.398 1.00 43.19 201 ASP A C 1
ATOM 1552 O O . ASP A 1 201 ? 46.356 6.954 -31.482 1.00 43.19 201 ASP A O 1
ATOM 1556 N N . ASP A 1 202 ? 46.255 7.346 -29.281 1.00 35.91 202 ASP A N 1
ATOM 1557 C CA . ASP A 1 202 ? 44.910 7.931 -29.281 1.00 35.91 202 ASP A CA 1
ATOM 1558 C C . ASP A 1 202 ? 44.940 9.205 -28.426 1.00 35.91 202 ASP A C 1
ATOM 1560 O O . ASP A 1 202 ? 44.553 9.259 -27.253 1.00 35.91 202 ASP A O 1
ATOM 1564 N N . GLU A 1 203 ? 45.474 10.261 -29.037 1.00 35.72 203 GLU A N 1
ATOM 1565 C CA . GLU A 1 203 ? 45.387 11.630 -28.550 1.00 35.72 203 GLU A CA 1
ATOM 1566 C C . GLU A 1 203 ? 43.962 12.160 -28.792 1.00 35.72 203 GLU A C 1
ATOM 1568 O O . GLU A 1 203 ? 43.556 12.448 -29.917 1.00 35.72 203 GLU A O 1
ATOM 1573 N N . MET A 1 204 ? 43.168 12.283 -27.723 1.00 33.31 204 MET A N 1
ATOM 1574 C CA . MET A 1 204 ? 41.847 12.921 -27.788 1.00 33.31 204 MET A CA 1
ATOM 1575 C C . MET A 1 204 ? 41.978 14.456 -27.839 1.00 33.31 204 MET A C 1
ATOM 1577 O O . MET A 1 204 ? 42.743 15.023 -27.052 1.00 33.31 204 MET A O 1
ATOM 1581 N N . PRO A 1 205 ? 41.203 15.163 -28.690 1.00 30.84 205 PRO A N 1
ATOM 1582 C CA . PRO A 1 205 ? 41.386 16.591 -28.922 1.00 30.84 205 PRO A CA 1
ATOM 1583 C C . PRO A 1 205 ? 41.130 17.444 -27.678 1.00 30.84 205 PRO A C 1
ATOM 1585 O O . PRO A 1 205 ? 40.112 17.325 -26.990 1.00 30.84 205 PRO A O 1
ATOM 1588 N N . SER A 1 206 ? 42.033 18.395 -27.460 1.00 34.41 206 SER A N 1
ATOM 1589 C CA . SER A 1 206 ? 41.839 19.541 -26.579 1.00 34.41 206 SER A CA 1
ATOM 1590 C C . SER A 1 206 ? 40.644 20.383 -27.035 1.00 34.41 206 SER A C 1
ATOM 1592 O O . SER A 1 206 ? 40.746 21.054 -28.055 1.00 34.41 206 SER A O 1
ATOM 1594 N N . ALA A 1 207 ? 39.558 20.440 -26.257 1.00 27.53 207 ALA A N 1
ATOM 1595 C CA . ALA A 1 207 ? 38.702 21.630 -26.192 1.00 27.53 207 ALA A CA 1
ATOM 1596 C C . ALA A 1 207 ? 37.739 21.626 -24.989 1.00 27.53 207 ALA A C 1
ATOM 1598 O O . ALA A 1 207 ? 37.012 20.668 -24.749 1.00 27.53 207 ALA A O 1
ATOM 1599 N N . ILE A 1 208 ? 37.690 22.793 -24.334 1.00 25.75 208 ILE A N 1
ATOM 1600 C CA . ILE A 1 208 ? 36.716 23.294 -23.344 1.00 25.75 208 ILE A CA 1
ATOM 1601 C C . ILE A 1 208 ? 37.173 23.188 -21.880 1.00 25.75 208 ILE A C 1
ATOM 1603 O O . ILE A 1 208 ? 36.681 22.431 -21.048 1.00 25.75 208 ILE A O 1
ATOM 1607 N N . ARG A 1 209 ? 38.100 24.098 -21.553 1.00 34.34 209 ARG A N 1
ATOM 1608 C CA . ARG A 1 209 ? 37.983 24.916 -20.339 1.00 34.34 209 ARG A CA 1
ATOM 1609 C C . ARG A 1 209 ? 36.755 25.811 -20.499 1.00 34.34 209 ARG A C 1
ATOM 1611 O O . ARG A 1 209 ? 36.696 26.505 -21.506 1.00 34.34 209 ARG A O 1
ATOM 1618 N N . GLN A 1 210 ? 35.879 25.881 -19.497 1.00 25.53 210 GLN A N 1
ATOM 1619 C CA . GLN A 1 210 ? 35.225 27.133 -19.097 1.00 25.53 210 GLN A CA 1
ATOM 1620 C C . GLN A 1 210 ? 34.599 27.004 -17.693 1.00 25.53 210 GLN A C 1
ATOM 1622 O O . GLN A 1 210 ? 33.750 26.159 -17.446 1.00 25.53 210 GLN A O 1
ATOM 1627 N N . TYR A 1 211 ? 35.095 27.877 -16.810 1.00 27.38 211 TYR A N 1
ATOM 1628 C CA . TYR A 1 211 ? 34.546 28.402 -15.553 1.00 27.38 211 TYR A CA 1
ATOM 1629 C C . TYR A 1 211 ? 34.143 27.461 -14.406 1.00 27.38 211 TYR A C 1
ATOM 1631 O O . TYR A 1 211 ? 33.033 26.953 -14.325 1.00 27.38 211 TYR A O 1
ATOM 1639 N N . SER A 1 212 ? 35.025 27.424 -13.403 1.00 25.64 212 SER A N 1
ATOM 1640 C CA . SER A 1 212 ? 34.659 27.321 -11.987 1.00 25.64 212 SER A CA 1
ATOM 1641 C C . SER A 1 212 ? 34.833 28.712 -11.362 1.00 25.64 212 SER A C 1
ATOM 1643 O O . SER A 1 212 ? 35.920 29.278 -11.515 1.00 25.64 212 SER A O 1
ATOM 1645 N N . PRO A 1 213 ? 33.854 29.278 -10.636 1.00 32.34 213 PRO A N 1
ATOM 1646 C CA . PRO A 1 213 ? 34.132 30.289 -9.630 1.00 32.34 213 PRO A CA 1
ATOM 1647 C C . PRO A 1 213 ? 34.442 29.602 -8.294 1.00 32.34 213 PRO A C 1
ATOM 1649 O O . PRO A 1 213 ? 33.811 28.618 -7.912 1.00 32.34 213 PRO A O 1
ATOM 1652 N N . ALA A 1 214 ? 35.452 30.119 -7.605 1.00 30.75 214 ALA A N 1
ATOM 1653 C CA . ALA A 1 214 ? 35.810 29.769 -6.239 1.00 30.75 214 ALA A CA 1
ATOM 1654 C C . ALA A 1 214 ? 34.955 30.562 -5.233 1.00 30.75 214 ALA A C 1
ATOM 1656 O O . ALA A 1 214 ? 34.713 31.737 -5.486 1.00 30.75 214 ALA A O 1
ATOM 1657 N N . MET A 1 215 ? 34.585 29.968 -4.088 1.00 29.67 215 MET A N 1
ATOM 1658 C CA . MET A 1 215 ? 34.865 30.483 -2.727 1.00 29.67 215 MET A CA 1
ATOM 1659 C C . MET A 1 215 ? 34.038 29.804 -1.611 1.00 29.67 215 MET A C 1
ATOM 1661 O O . MET A 1 215 ? 32.831 29.652 -1.714 1.00 29.67 215 MET A O 1
ATOM 1665 N N . MET A 1 216 ? 34.763 29.482 -0.532 1.00 28.09 216 MET A N 1
ATOM 1666 C CA . MET A 1 216 ? 34.522 29.747 0.901 1.00 28.09 216 MET A CA 1
ATOM 1667 C C . MET A 1 216 ? 33.207 29.367 1.622 1.00 28.09 216 MET A C 1
ATOM 1669 O O . MET A 1 216 ? 32.151 29.948 1.423 1.00 28.09 216 MET A O 1
ATOM 1673 N N . SER A 1 217 ? 33.439 28.522 2.638 1.00 29.92 217 SER A N 1
ATOM 1674 C CA . SER A 1 217 ? 32.960 28.546 4.033 1.00 29.92 217 SER A CA 1
ATOM 1675 C C . SER A 1 217 ? 31.494 28.265 4.401 1.00 29.92 217 SER A C 1
ATOM 1677 O O . SER A 1 217 ? 30.602 29.055 4.129 1.00 29.92 217 SER A O 1
ATOM 1679 N N . SER A 1 218 ? 31.393 27.256 5.279 1.00 33.56 218 SER A N 1
ATOM 1680 C CA . SER A 1 218 ? 30.690 27.241 6.574 1.00 33.56 218 SER A CA 1
ATOM 1681 C C . SER A 1 218 ? 29.221 26.810 6.642 1.00 33.56 218 SER A C 1
ATOM 1683 O O . SER A 1 218 ? 28.320 27.506 6.199 1.00 33.56 218 SER A O 1
ATOM 1685 N N . ASP A 1 219 ? 29.070 25.716 7.395 1.00 35.25 219 ASP A N 1
ATOM 1686 C CA . ASP A 1 219 ? 27.955 25.263 8.236 1.00 35.25 219 ASP A CA 1
ATOM 1687 C C . ASP A 1 219 ? 26.631 24.841 7.577 1.00 35.25 219 ASP A C 1
ATOM 1689 O O . ASP A 1 219 ? 25.857 25.644 7.066 1.00 35.25 219 ASP A O 1
ATOM 1693 N N . GLY A 1 220 ? 26.361 23.530 7.657 1.00 36.19 220 GLY A N 1
ATOM 1694 C CA . GLY A 1 220 ? 25.159 22.846 7.149 1.00 36.19 220 GLY A CA 1
ATOM 1695 C C . GLY A 1 220 ? 25.427 21.716 6.139 1.00 36.19 220 GLY A C 1
ATOM 1696 O O . GLY A 1 220 ? 24.496 21.177 5.546 1.00 36.19 220 GLY A O 1
ATOM 1697 N N . SER A 1 221 ? 26.695 21.365 5.904 1.00 35.62 221 SER A N 1
ATOM 1698 C CA . SER A 1 221 ? 27.170 20.860 4.612 1.00 35.62 221 SER A CA 1
ATOM 1699 C C . SER A 1 221 ? 27.283 19.346 4.420 1.00 35.62 221 SER A C 1
ATOM 1701 O O . SER A 1 221 ? 27.687 18.958 3.336 1.00 35.62 221 SER A O 1
ATOM 1703 N N . ASP A 1 222 ? 26.962 18.458 5.359 1.00 42.03 222 ASP A N 1
ATOM 1704 C CA . ASP A 1 222 ? 27.392 17.052 5.191 1.00 42.03 222 ASP A CA 1
ATOM 1705 C C . ASP A 1 222 ? 26.665 16.288 4.067 1.00 42.03 222 ASP A C 1
ATOM 1707 O O . ASP A 1 222 ? 27.289 15.526 3.329 1.00 42.03 222 ASP A O 1
ATOM 1711 N N . GLN A 1 223 ? 25.369 16.529 3.844 1.00 42.19 223 GLN A N 1
ATOM 1712 C CA . GLN A 1 223 ? 24.610 15.807 2.809 1.00 42.19 223 GLN A CA 1
ATOM 1713 C C . GLN A 1 223 ? 24.795 16.410 1.403 1.00 42.19 223 GLN A C 1
ATOM 1715 O O . GLN A 1 223 ? 24.898 15.675 0.418 1.00 42.19 223 GLN A O 1
ATOM 1720 N N . LEU A 1 224 ? 24.930 17.740 1.315 1.00 39.97 224 LEU A N 1
ATOM 1721 C CA . LEU A 1 224 ? 25.246 18.458 0.075 1.00 39.97 224 LEU A CA 1
ATOM 1722 C C . LEU A 1 224 ? 26.723 18.282 -0.326 1.00 39.97 224 LEU A C 1
ATOM 1724 O O . LEU A 1 224 ? 27.020 18.178 -1.518 1.00 39.97 224 LEU A O 1
ATOM 1728 N N . ALA A 1 225 ? 27.646 18.172 0.640 1.00 44.69 225 ALA A N 1
ATOM 1729 C CA . ALA A 1 225 ? 29.059 17.859 0.402 1.00 44.69 225 ALA A CA 1
ATOM 1730 C C . ALA A 1 225 ? 29.260 16.425 -0.105 1.00 44.69 225 ALA A C 1
ATOM 1732 O O . ALA A 1 225 ? 30.140 16.198 -0.931 1.00 44.69 225 ALA A O 1
ATOM 1733 N N . MET A 1 226 ? 28.432 15.457 0.313 1.00 46.16 226 MET A N 1
ATOM 1734 C CA . MET A 1 226 ? 28.449 14.116 -0.287 1.00 46.16 226 MET A CA 1
ATOM 1735 C C . MET A 1 226 ? 27.939 14.122 -1.734 1.00 46.16 226 MET A C 1
ATOM 1737 O O . MET A 1 226 ? 28.551 13.493 -2.599 1.00 46.16 226 MET A O 1
ATOM 1741 N N . ALA A 1 227 ? 26.855 14.855 -2.016 1.00 48.34 227 ALA A N 1
ATOM 1742 C CA . ALA A 1 227 ? 26.304 14.971 -3.366 1.00 48.34 227 ALA A CA 1
ATOM 1743 C C . ALA A 1 227 ? 27.274 15.683 -4.326 1.00 48.34 227 ALA A C 1
ATOM 1745 O O . ALA A 1 227 ? 27.489 15.199 -5.431 1.00 48.34 227 ALA A O 1
ATOM 1746 N N . THR A 1 228 ? 27.918 16.775 -3.899 1.00 54.44 228 THR A N 1
ATOM 1747 C CA . THR A 1 228 ? 28.940 17.501 -4.684 1.00 54.44 228 THR A CA 1
ATOM 1748 C C . THR A 1 228 ? 30.277 16.762 -4.749 1.00 54.44 228 THR A C 1
ATOM 1750 O O . THR A 1 228 ? 30.903 16.707 -5.807 1.00 54.44 228 THR A O 1
ATOM 1753 N N . GLY A 1 229 ? 30.690 16.114 -3.660 1.00 61.41 229 GLY A N 1
ATOM 1754 C CA . GLY A 1 229 ? 31.920 15.330 -3.593 1.00 61.41 229 GLY A CA 1
ATOM 1755 C C . GLY A 1 229 ? 31.920 14.126 -4.533 1.00 61.41 229 GLY A C 1
ATOM 1756 O O . GLY A 1 229 ? 32.972 13.780 -5.061 1.00 61.41 229 GLY A O 1
ATOM 1757 N N . LEU A 1 230 ? 30.765 13.510 -4.816 1.00 72.44 230 LEU A N 1
ATOM 1758 C CA . LEU A 1 230 ? 30.691 12.394 -5.766 1.00 72.44 230 LEU A CA 1
ATOM 1759 C C . LEU A 1 230 ? 31.166 12.795 -7.172 1.00 72.44 230 LEU A C 1
ATOM 1761 O O . LEU A 1 230 ? 31.917 12.053 -7.800 1.00 72.44 230 LEU A O 1
ATOM 1765 N N . TRP A 1 231 ? 30.753 13.968 -7.650 1.00 73.88 231 TRP A N 1
ATOM 1766 C CA . TRP A 1 231 ? 31.021 14.425 -9.019 1.00 73.88 231 TRP A CA 1
ATOM 1767 C C . TRP A 1 231 ? 32.351 15.157 -9.163 1.00 73.88 231 TRP A C 1
ATOM 1769 O O . TRP A 1 231 ? 32.948 15.148 -10.238 1.00 73.88 231 TRP A O 1
ATOM 1779 N N . VAL A 1 232 ? 32.815 15.791 -8.083 1.00 74.75 232 VAL A N 1
ATOM 1780 C CA . VAL A 1 232 ? 34.047 16.589 -8.075 1.00 74.75 232 VAL A CA 1
ATOM 1781 C C . VAL A 1 232 ? 35.266 15.746 -7.688 1.00 74.75 232 VAL A C 1
ATOM 1783 O O . VAL A 1 232 ? 36.357 15.962 -8.220 1.00 74.75 232 VAL A O 1
ATOM 1786 N N . ASN A 1 233 ? 35.103 14.760 -6.799 1.00 80.69 233 ASN A N 1
ATOM 1787 C CA . ASN A 1 233 ? 36.223 13.963 -6.307 1.00 80.69 233 ASN A CA 1
ATOM 1788 C C . ASN A 1 233 ? 36.549 12.785 -7.226 1.00 80.69 233 ASN A C 1
ATOM 1790 O O . ASN A 1 233 ? 35.714 12.260 -7.961 1.00 80.69 233 ASN A O 1
ATOM 1794 N N . THR A 1 234 ? 37.801 12.337 -7.134 1.00 83.50 234 THR A N 1
ATOM 1795 C CA . THR A 1 234 ? 38.228 11.073 -7.736 1.00 83.50 234 THR A CA 1
ATOM 1796 C C . THR A 1 234 ? 38.075 9.953 -6.718 1.00 83.50 234 THR A C 1
ATOM 1798 O O . THR A 1 234 ? 38.750 9.955 -5.689 1.00 83.50 234 THR A O 1
ATOM 1801 N N . HIS A 1 235 ? 37.228 8.975 -7.016 1.00 87.69 235 HIS A N 1
ATOM 1802 C CA . HIS A 1 235 ? 36.975 7.830 -6.138 1.00 87.69 235 HIS A CA 1
ATOM 1803 C C . HIS A 1 235 ? 37.929 6.696 -6.476 1.00 87.69 235 HIS A C 1
ATOM 1805 O O . HIS A 1 235 ? 38.223 6.481 -7.642 1.00 87.69 235 HIS A O 1
ATOM 1811 N N . THR A 1 236 ? 38.433 5.952 -5.494 1.00 88.38 236 THR A N 1
ATOM 1812 C CA . THR A 1 236 ? 39.301 4.798 -5.782 1.00 88.38 236 THR A CA 1
ATOM 1813 C C . THR A 1 236 ? 38.496 3.510 -5.695 1.00 88.38 236 THR A C 1
ATOM 1815 O O . THR A 1 236 ? 37.973 3.182 -4.634 1.00 88.38 236 THR A O 1
ATOM 1818 N N . LEU A 1 237 ? 38.415 2.776 -6.802 1.00 88.81 237 LEU A N 1
ATOM 1819 C CA . LEU A 1 237 ? 37.828 1.442 -6.860 1.00 88.81 237 LEU A CA 1
ATOM 1820 C C . LEU A 1 237 ? 38.950 0.409 -6.802 1.00 88.81 237 LEU A C 1
ATOM 1822 O O . LEU A 1 237 ? 39.817 0.363 -7.681 1.00 88.81 237 LEU A O 1
ATOM 1826 N N . TYR A 1 238 ? 38.923 -0.421 -5.761 1.00 88.50 238 TYR A N 1
ATOM 1827 C CA . TYR A 1 238 ? 39.855 -1.531 -5.627 1.00 88.50 238 TYR A CA 1
ATOM 1828 C C . TYR A 1 238 ? 39.311 -2.784 -6.307 1.00 88.50 238 TYR A C 1
ATOM 1830 O O . TYR A 1 238 ? 38.183 -3.191 -6.035 1.00 88.50 238 TYR A O 1
ATOM 1838 N N . TYR A 1 239 ? 40.125 -3.430 -7.139 1.00 87.88 239 TYR A N 1
ATOM 1839 C CA . TYR A 1 239 ? 39.808 -4.728 -7.736 1.00 87.88 239 TYR A CA 1
ATOM 1840 C C . TYR A 1 239 ? 40.784 -5.808 -7.260 1.00 87.88 239 TYR A C 1
ATOM 1842 O O . TYR A 1 239 ? 41.960 -5.548 -6.994 1.00 87.88 239 TYR A O 1
ATOM 1850 N N . ARG A 1 240 ? 40.292 -7.040 -7.142 1.00 87.00 240 ARG A N 1
ATOM 1851 C CA . ARG A 1 240 ? 41.074 -8.230 -6.786 1.00 87.00 240 ARG A CA 1
ATOM 1852 C C . ARG A 1 240 ? 40.503 -9.452 -7.492 1.00 87.00 240 ARG A C 1
ATOM 1854 O O . ARG A 1 240 ? 39.325 -9.443 -7.837 1.00 87.00 240 ARG A O 1
ATOM 1861 N N . ALA A 1 241 ? 41.312 -10.497 -7.642 1.00 82.25 241 ALA A N 1
ATOM 1862 C CA . ALA A 1 241 ? 40.811 -11.794 -8.071 1.00 82.25 241 ALA A CA 1
ATOM 1863 C C . ALA A 1 241 ? 39.769 -12.303 -7.063 1.00 82.25 241 ALA A C 1
ATOM 1865 O O . ALA A 1 241 ? 39.915 -12.117 -5.843 1.00 82.25 241 ALA A O 1
ATOM 1866 N N . ALA A 1 242 ? 38.701 -12.912 -7.578 1.00 73.38 242 ALA A N 1
ATOM 1867 C CA . ALA A 1 242 ? 37.767 -13.645 -6.744 1.00 73.38 242 ALA A CA 1
ATOM 1868 C C . ALA A 1 242 ? 38.543 -14.792 -6.089 1.00 73.38 242 ALA A C 1
ATOM 1870 O O . ALA A 1 242 ? 39.134 -15.625 -6.768 1.00 73.38 242 ALA A O 1
ATOM 1871 N N . SER A 1 243 ? 38.600 -14.805 -4.761 1.00 62.72 243 SER A N 1
ATOM 1872 C CA . SER A 1 243 ? 39.144 -15.946 -4.033 1.00 62.72 243 SER A CA 1
ATOM 1873 C C . SER A 1 243 ? 38.268 -17.160 -4.338 1.00 62.72 243 SER A C 1
ATOM 1875 O O . SER A 1 243 ? 37.059 -17.071 -4.148 1.00 62.72 243 SER A O 1
ATOM 1877 N N . ASN A 1 244 ? 38.854 -18.292 -4.736 1.00 49.50 244 ASN A N 1
ATOM 1878 C CA . ASN A 1 244 ? 38.141 -19.566 -4.936 1.00 49.50 244 ASN A CA 1
ATOM 1879 C C . ASN A 1 244 ? 37.520 -20.153 -3.646 1.00 49.50 244 ASN A C 1
ATOM 1881 O O . ASN A 1 244 ? 37.062 -21.291 -3.638 1.00 49.50 244 ASN A O 1
ATOM 1885 N N . SER A 1 245 ? 37.506 -19.405 -2.543 1.00 40.78 245 SER A N 1
ATOM 1886 C CA . SER A 1 245 ? 36.798 -19.764 -1.321 1.00 40.78 245 SER A CA 1
ATOM 1887 C C . SER A 1 245 ? 35.397 -19.143 -1.332 1.00 40.78 245 SER A C 1
ATOM 1889 O O . SER A 1 245 ? 35.292 -17.934 -1.582 1.00 40.78 245 SER A O 1
ATOM 1891 N N . PRO A 1 246 ? 34.335 -19.901 -1.004 1.00 36.31 246 PRO A N 1
ATOM 1892 C CA . PRO A 1 246 ? 33.024 -19.305 -0.786 1.00 36.31 246 PRO A CA 1
ATOM 1893 C C . PRO A 1 246 ? 33.117 -18.241 0.327 1.00 36.31 246 PRO A C 1
ATOM 1895 O O . PRO A 1 246 ? 33.999 -18.330 1.192 1.00 36.31 246 PRO A O 1
ATOM 1898 N N . PRO A 1 247 ? 32.271 -17.194 0.299 1.00 41.69 247 PRO A N 1
ATOM 1899 C CA . PRO A 1 247 ? 32.205 -16.233 1.397 1.00 41.69 247 PRO A CA 1
ATOM 1900 C C . PRO A 1 247 ? 31.910 -16.979 2.711 1.00 41.69 247 PRO A C 1
ATOM 1902 O O . PRO A 1 247 ? 31.251 -18.017 2.661 1.00 41.69 247 PRO A O 1
ATOM 1905 N N . PRO A 1 248 ? 32.375 -16.493 3.879 1.00 36.22 248 PRO A N 1
ATOM 1906 C CA . PRO A 1 248 ? 32.008 -17.108 5.148 1.00 36.22 248 PRO A CA 1
ATOM 1907 C C . PRO A 1 248 ? 30.481 -17.103 5.261 1.00 36.22 248 PRO A C 1
ATOM 1909 O O . PRO A 1 248 ? 29.854 -16.041 5.264 1.00 36.22 248 PRO A O 1
ATOM 1912 N N . GLU A 1 249 ? 29.896 -18.297 5.277 1.00 34.56 249 GLU A N 1
ATOM 1913 C CA . GLU A 1 249 ? 28.462 -18.504 5.406 1.00 34.56 249 GLU A CA 1
ATOM 1914 C C . GLU A 1 249 ? 27.991 -17.919 6.740 1.00 34.56 249 GLU A C 1
ATOM 1916 O O . GLU A 1 249 ? 28.379 -18.361 7.820 1.00 34.56 249 GLU A O 1
ATOM 1921 N N . SER A 1 250 ? 27.118 -16.916 6.675 1.00 36.50 250 SER A N 1
ATOM 1922 C CA . SER A 1 250 ? 26.107 -16.755 7.709 1.00 36.50 250 SER A CA 1
ATOM 1923 C C . SER A 1 250 ? 25.162 -17.947 7.573 1.00 36.50 250 SER A C 1
ATOM 1925 O O . SER A 1 250 ? 24.446 -18.026 6.574 1.00 36.50 250 SER A O 1
ATOM 1927 N N . ASN A 1 251 ? 25.229 -18.864 8.541 1.00 32.91 251 ASN A N 1
ATOM 1928 C CA . ASN A 1 251 ? 24.403 -20.064 8.689 1.00 32.91 251 ASN A CA 1
ATOM 1929 C C . ASN A 1 251 ? 23.039 -19.968 7.993 1.00 32.91 251 ASN A C 1
ATOM 1931 O O . ASN A 1 251 ? 22.202 -19.160 8.394 1.00 32.91 251 ASN A O 1
ATOM 1935 N N . ASN A 1 252 ? 22.816 -20.839 7.010 1.00 31.17 252 ASN A N 1
ATOM 1936 C CA . ASN A 1 252 ? 21.525 -21.478 6.780 1.00 31.17 252 ASN A CA 1
ATOM 1937 C C . ASN A 1 252 ? 21.726 -22.730 5.918 1.00 31.17 252 ASN A C 1
ATOM 1939 O O . ASN A 1 252 ? 22.074 -22.648 4.741 1.00 31.17 252 ASN A O 1
ATOM 1943 N N . ASP A 1 253 ? 21.495 -23.878 6.547 1.00 27.56 253 ASP A N 1
ATOM 1944 C CA . ASP A 1 253 ? 21.509 -25.213 5.959 1.00 27.56 253 ASP A CA 1
ATOM 1945 C C . ASP A 1 253 ? 20.508 -25.351 4.801 1.00 27.56 253 ASP A C 1
ATOM 1947 O O . ASP A 1 253 ? 19.317 -25.085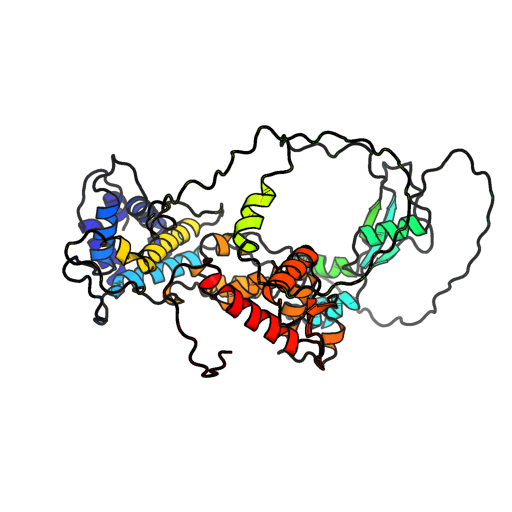 4.978 1.00 27.56 253 ASP A O 1
ATOM 1951 N N . SER A 1 254 ? 20.961 -25.858 3.646 1.00 27.89 254 SER A N 1
ATOM 1952 C CA . SER A 1 254 ? 20.354 -27.005 2.932 1.00 27.89 254 SER A CA 1
ATOM 1953 C C . SER A 1 254 ? 21.131 -27.370 1.648 1.00 27.89 254 SER A C 1
ATOM 1955 O O . SER A 1 254 ? 21.705 -26.491 1.005 1.00 27.89 254 SER A O 1
ATOM 1957 N N . PRO A 1 255 ? 21.173 -28.660 1.252 1.00 28.23 255 PRO A N 1
ATOM 1958 C CA . PRO A 1 255 ? 22.245 -29.216 0.426 1.00 28.23 255 PRO A CA 1
ATOM 1959 C C . PRO A 1 255 ? 21.938 -29.200 -1.080 1.00 28.23 255 PRO A C 1
ATOM 1961 O O . PRO A 1 255 ? 20.816 -29.475 -1.499 1.00 28.23 255 PRO A O 1
ATOM 1964 N N . SER A 1 256 ? 22.962 -28.984 -1.913 1.00 27.36 256 SER A N 1
ATOM 1965 C CA . SER A 1 256 ? 22.912 -29.335 -3.340 1.00 27.36 256 SER A CA 1
ATOM 1966 C C . SER A 1 256 ? 24.136 -30.162 -3.744 1.00 27.36 256 SER A C 1
ATOM 1968 O O . SER A 1 256 ? 25.286 -29.783 -3.535 1.00 27.36 256 SER A O 1
ATOM 1970 N N . THR A 1 257 ? 23.858 -31.350 -4.278 1.00 29.27 257 THR A N 1
ATOM 1971 C CA . THR A 1 257 ? 24.810 -32.328 -4.819 1.00 29.27 257 THR A CA 1
ATOM 1972 C C . THR A 1 257 ? 25.333 -31.919 -6.202 1.00 29.27 257 THR A C 1
ATOM 1974 O O . THR A 1 257 ? 24.550 -31.425 -7.017 1.00 29.27 257 THR A O 1
ATOM 1977 N N . PRO A 1 258 ? 26.610 -32.192 -6.534 1.00 27.08 258 PRO A N 1
ATOM 1978 C CA . PRO A 1 258 ? 27.174 -31.898 -7.846 1.00 27.08 258 PRO A CA 1
ATOM 1979 C C . PRO A 1 258 ? 26.873 -33.034 -8.834 1.00 27.08 258 PRO A C 1
ATOM 1981 O O . PRO A 1 258 ? 27.067 -34.207 -8.517 1.00 27.08 258 PRO A O 1
ATOM 1984 N N . THR A 1 259 ? 26.453 -32.704 -10.058 1.00 26.27 259 THR A N 1
ATOM 1985 C CA . THR A 1 259 ? 26.480 -33.653 -11.183 1.00 26.27 259 THR A CA 1
ATOM 1986 C C . THR A 1 259 ? 27.403 -33.147 -12.281 1.00 26.27 259 THR A C 1
ATOM 1988 O O . THR A 1 259 ? 27.312 -32.026 -12.775 1.00 26.27 259 THR A O 1
ATOM 1991 N N . THR A 1 260 ? 28.352 -34.015 -12.596 1.00 26.23 260 THR A N 1
ATOM 1992 C CA . THR A 1 260 ? 29.405 -33.917 -13.593 1.00 26.23 260 THR A CA 1
ATOM 1993 C C . THR A 1 260 ? 28.836 -33.926 -15.009 1.00 26.23 260 THR A C 1
ATOM 1995 O O . THR A 1 260 ? 28.011 -34.765 -15.371 1.00 26.23 260 THR A O 1
ATOM 1998 N N . ALA A 1 261 ? 29.332 -33.007 -15.837 1.00 23.38 261 ALA A N 1
ATOM 1999 C CA . ALA A 1 261 ? 29.108 -32.998 -17.272 1.00 23.38 261 ALA A CA 1
ATOM 2000 C C . ALA A 1 261 ? 29.801 -34.206 -17.923 1.00 23.38 261 ALA A C 1
ATOM 2002 O O . ALA A 1 261 ? 30.997 -34.422 -17.732 1.00 23.38 261 ALA A O 1
ATOM 2003 N N . SER A 1 262 ? 29.059 -34.966 -18.729 1.00 25.12 262 SER A N 1
ATOM 2004 C CA . SER A 1 262 ? 29.632 -35.915 -19.681 1.00 25.12 262 SER A CA 1
ATOM 2005 C C . SER A 1 262 ? 29.045 -35.692 -21.072 1.00 25.12 262 SER A C 1
ATOM 2007 O O . SER A 1 262 ? 27.848 -35.501 -21.277 1.00 25.12 262 SER A O 1
ATOM 2009 N N . SER A 1 263 ? 29.964 -35.663 -22.026 1.00 24.06 263 SER A N 1
ATOM 2010 C CA . SER A 1 263 ? 29.789 -35.538 -23.464 1.00 24.06 263 SER A CA 1
ATOM 2011 C C . SER A 1 263 ? 29.027 -36.715 -24.077 1.00 24.06 263 SER A C 1
ATOM 2013 O O . SER A 1 263 ? 29.417 -37.859 -23.848 1.00 24.06 263 SER A O 1
ATOM 2015 N N . SER A 1 264 ? 28.073 -36.467 -24.982 1.00 24.81 264 SER A N 1
ATOM 2016 C CA . SER A 1 264 ? 27.828 -37.390 -26.104 1.00 24.81 264 SER A CA 1
ATOM 2017 C C . SER A 1 264 ? 27.073 -36.768 -27.293 1.00 24.81 264 SER A C 1
ATOM 2019 O O . SER A 1 264 ? 25.980 -36.230 -27.182 1.00 24.81 264 SER A O 1
ATOM 2021 N N . LYS A 1 265 ? 27.765 -36.859 -28.433 1.00 23.88 265 LYS A N 1
ATOM 2022 C CA . LYS A 1 265 ? 27.384 -36.995 -29.852 1.00 23.88 265 LYS A CA 1
ATOM 2023 C C . LYS A 1 265 ? 25.900 -36.965 -30.277 1.00 23.88 265 LYS A C 1
ATOM 2025 O O . LYS A 1 265 ? 25.085 -37.769 -29.842 1.00 23.88 265 LYS A O 1
ATOM 2030 N N . SER A 1 266 ? 25.661 -36.169 -31.322 1.00 24.27 266 SER A N 1
ATOM 2031 C CA . SER A 1 266 ? 24.545 -36.225 -32.282 1.00 24.27 266 SER A CA 1
ATOM 2032 C C . SER A 1 266 ? 24.487 -37.550 -33.066 1.00 24.27 266 SER A C 1
ATOM 2034 O O . SER A 1 266 ? 25.531 -38.146 -33.347 1.00 24.27 266 SER A O 1
ATOM 2036 N N . PRO A 1 267 ? 23.287 -37.981 -33.494 1.00 27.59 267 PRO A N 1
ATOM 2037 C CA . PRO A 1 267 ? 22.930 -37.973 -34.926 1.00 27.59 267 PRO A CA 1
ATOM 2038 C C . PRO A 1 267 ? 21.461 -37.517 -35.121 1.00 27.59 267 PRO A C 1
ATOM 2040 O O . PRO A 1 267 ? 20.653 -37.597 -34.209 1.00 27.59 267 PRO A O 1
ATOM 2043 N N . GLY A 1 268 ? 21.035 -36.915 -36.229 1.00 23.34 268 GLY A N 1
ATOM 2044 C CA . GLY A 1 268 ? 20.915 -37.530 -37.549 1.00 23.34 268 GLY A CA 1
ATOM 2045 C C . GLY A 1 268 ? 19.468 -37.348 -38.044 1.00 23.34 268 GLY A C 1
ATOM 2046 O O . GLY A 1 268 ? 18.511 -37.615 -37.330 1.00 23.34 268 GLY A O 1
ATOM 2047 N N . ASN A 1 269 ? 19.341 -36.816 -39.252 1.00 25.39 269 ASN A N 1
ATOM 2048 C CA . ASN A 1 269 ? 18.151 -36.269 -39.906 1.00 25.39 269 ASN A CA 1
ATOM 2049 C C . ASN A 1 269 ? 17.106 -37.339 -40.310 1.00 25.39 269 ASN A C 1
ATOM 2051 O O . ASN A 1 269 ? 17.491 -38.375 -40.844 1.00 25.39 269 ASN A O 1
ATOM 2055 N N . SER A 1 270 ? 15.798 -37.061 -40.190 1.00 25.62 270 SER A N 1
ATOM 2056 C CA . SER A 1 270 ? 14.783 -37.641 -41.094 1.00 25.62 270 SER A CA 1
ATOM 2057 C C . SER A 1 270 ? 13.496 -36.800 -41.170 1.00 25.62 270 SER A C 1
ATOM 2059 O O . SER A 1 270 ? 12.924 -36.381 -40.166 1.00 25.62 270 SER A O 1
ATOM 2061 N N . LYS A 1 271 ? 13.077 -36.536 -42.415 1.00 29.34 271 LYS A N 1
ATOM 2062 C CA . LYS A 1 271 ? 11.843 -35.856 -42.839 1.00 29.34 271 LYS A CA 1
ATOM 2063 C C . LYS A 1 271 ? 10.607 -36.718 -42.549 1.00 29.34 271 LYS A C 1
ATOM 2065 O O . LYS A 1 271 ? 10.642 -37.912 -42.830 1.00 29.34 271 LYS A O 1
ATOM 2070 N N . ALA A 1 272 ? 9.490 -36.098 -42.164 1.00 26.39 272 ALA A N 1
ATOM 2071 C CA . ALA A 1 272 ? 8.156 -36.660 -42.391 1.00 26.39 272 ALA A CA 1
ATOM 2072 C C . ALA A 1 272 ? 7.092 -35.557 -42.538 1.00 26.39 272 ALA A C 1
ATOM 2074 O O . ALA A 1 272 ? 7.155 -34.507 -41.903 1.00 26.39 272 ALA A O 1
ATOM 2075 N N . GLU A 1 273 ? 6.154 -35.817 -43.444 1.00 25.47 273 GLU A N 1
ATOM 2076 C CA . GLU A 1 273 ? 5.224 -34.891 -44.084 1.00 25.47 273 GLU A CA 1
ATOM 2077 C C . GLU A 1 273 ? 4.025 -34.433 -43.235 1.00 25.47 273 GLU A C 1
ATOM 2079 O O . GLU A 1 273 ? 3.590 -35.051 -42.264 1.00 25.47 273 GLU A O 1
ATOM 2084 N N . ARG A 1 274 ? 3.468 -33.315 -43.707 1.00 31.41 274 ARG A N 1
ATOM 2085 C CA . ARG A 1 274 ? 2.297 -32.555 -43.264 1.00 31.41 274 ARG A CA 1
ATOM 2086 C C . ARG A 1 274 ? 1.003 -33.385 -43.253 1.00 31.41 274 ARG A C 1
ATOM 2088 O O . ARG A 1 274 ? 0.611 -33.947 -44.271 1.00 31.41 274 ARG A O 1
ATOM 2095 N N . LYS A 1 275 ? 0.250 -33.325 -42.148 1.00 26.25 275 LYS A N 1
ATOM 2096 C CA . LYS A 1 275 ? -1.198 -33.601 -42.136 1.00 26.25 275 LYS A CA 1
ATOM 2097 C C . LYS A 1 275 ? -1.901 -32.648 -41.166 1.00 26.25 275 LYS A C 1
ATOM 2099 O O . LYS A 1 275 ? -1.733 -32.750 -39.953 1.00 26.25 275 LYS A O 1
ATOM 2104 N N . GLU A 1 276 ? -2.651 -31.696 -41.719 1.00 30.88 276 GLU A N 1
ATOM 2105 C CA . GLU A 1 276 ? -3.474 -30.735 -40.977 1.00 30.88 276 GLU A CA 1
ATOM 2106 C C . GLU A 1 276 ? -4.519 -31.470 -40.127 1.00 30.88 276 GLU A C 1
ATOM 2108 O O . GLU A 1 276 ? -5.325 -32.252 -40.634 1.00 30.88 276 GLU A O 1
ATOM 2113 N N . ARG A 1 277 ? -4.497 -31.229 -38.811 1.00 27.72 277 ARG A N 1
ATOM 2114 C CA . ARG A 1 277 ? -5.518 -31.689 -37.865 1.00 27.72 277 ARG A CA 1
ATOM 2115 C C . ARG A 1 277 ? -6.225 -30.463 -37.292 1.00 27.72 277 ARG A C 1
ATOM 2117 O O . ARG A 1 277 ? -5.578 -29.607 -36.698 1.00 27.72 277 ARG A O 1
ATOM 2124 N N . LYS A 1 278 ? -7.549 -30.398 -37.467 1.00 27.80 278 LYS A N 1
ATOM 2125 C CA . LYS A 1 278 ? -8.446 -29.473 -36.755 1.00 27.80 278 LYS A CA 1
ATOM 2126 C C . LYS A 1 278 ? -8.235 -29.635 -35.245 1.00 27.80 278 LYS A C 1
ATOM 2128 O O . LYS A 1 278 ? -8.435 -30.734 -34.726 1.00 27.80 278 LYS A O 1
ATOM 2133 N N . TYR A 1 279 ? -7.852 -28.567 -34.551 1.00 30.94 279 TYR A N 1
ATOM 2134 C CA . TYR A 1 279 ? -7.683 -28.588 -33.100 1.00 30.94 279 TYR A CA 1
ATOM 2135 C C . TYR A 1 279 ? -9.037 -28.376 -32.411 1.00 30.94 279 TYR A C 1
ATOM 2137 O O . TYR A 1 279 ? -9.651 -27.320 -32.528 1.00 30.94 279 TYR A O 1
ATOM 2145 N N . LYS A 1 280 ? -9.510 -29.406 -31.697 1.00 31.70 280 LYS A N 1
ATOM 2146 C CA . LYS A 1 280 ? -10.442 -29.232 -30.577 1.00 31.70 280 LYS A CA 1
ATOM 2147 C C . LYS A 1 280 ? -9.638 -28.650 -29.416 1.00 31.70 280 LYS A C 1
ATOM 2149 O O . LYS A 1 280 ? -8.565 -29.171 -29.115 1.00 31.70 280 LYS A O 1
ATOM 2154 N N . ILE A 1 281 ? -10.161 -27.601 -28.789 1.00 40.81 281 ILE A N 1
ATOM 2155 C CA . ILE A 1 281 ? -9.627 -27.042 -27.544 1.00 40.81 281 ILE A CA 1
ATOM 2156 C C . ILE A 1 281 ? -9.584 -28.177 -26.512 1.00 40.81 281 ILE A C 1
ATOM 2158 O O . ILE A 1 281 ? -10.606 -28.803 -26.234 1.00 40.81 281 ILE A O 1
ATOM 2162 N N . ASP A 1 282 ? -8.390 -28.495 -26.013 1.00 42.53 282 ASP A N 1
ATOM 2163 C CA . ASP A 1 282 ? -8.189 -29.545 -25.017 1.00 42.53 282 ASP A CA 1
ATOM 2164 C C . ASP A 1 282 ? -8.583 -28.996 -23.638 1.00 42.53 282 ASP A C 1
ATOM 2166 O O . ASP A 1 282 ? -7.864 -28.189 -23.045 1.00 42.53 282 ASP A O 1
ATOM 2170 N N . GLU A 1 283 ? -9.738 -29.431 -23.127 1.00 44.91 283 GLU A N 1
ATOM 2171 C CA . GLU A 1 283 ? -10.272 -29.078 -21.799 1.00 44.91 283 GLU A CA 1
ATOM 2172 C C . GLU A 1 283 ? -9.302 -29.428 -20.649 1.00 44.91 283 GLU A C 1
ATOM 2174 O O . GLU A 1 283 ? -9.484 -28.984 -19.516 1.00 44.91 283 GLU A O 1
ATOM 2179 N N . LYS A 1 284 ? -8.236 -30.195 -20.922 1.00 48.19 284 LYS A N 1
ATOM 2180 C CA . LYS A 1 284 ? -7.201 -30.558 -19.947 1.00 48.19 284 LYS A CA 1
ATOM 2181 C C . LYS A 1 284 ? -6.062 -29.549 -19.810 1.00 48.19 284 LYS A C 1
ATOM 2183 O O . LYS A 1 284 ? -5.202 -29.781 -18.964 1.00 48.19 284 LYS A O 1
ATOM 2188 N N . LEU A 1 285 ? -6.016 -28.462 -20.585 1.00 45.69 285 LEU A N 1
ATOM 2189 C CA . LEU A 1 285 ? -4.885 -27.519 -20.538 1.00 45.69 285 LEU A CA 1
ATOM 2190 C C . LEU A 1 285 ? -4.672 -26.907 -19.143 1.00 45.69 285 LEU A C 1
ATOM 2192 O O . LEU A 1 285 ? -3.539 -26.840 -18.679 1.00 45.69 285 LEU A O 1
ATOM 2196 N N . TRP A 1 286 ? -5.746 -26.588 -18.419 1.00 45.16 286 TRP A N 1
ATOM 2197 C CA . TRP A 1 286 ? -5.637 -25.923 -17.114 1.00 45.16 286 TRP A CA 1
ATOM 2198 C C . TRP A 1 286 ? -5.696 -26.874 -15.915 1.00 45.16 286 TRP A C 1
ATOM 2200 O O . TRP A 1 286 ? -4.957 -26.698 -14.951 1.00 45.16 286 TRP A O 1
ATOM 2210 N N . LEU A 1 287 ? -6.505 -27.934 -15.992 1.00 42.22 287 LEU A N 1
ATOM 2211 C CA . LEU A 1 287 ? -6.525 -28.978 -14.961 1.00 42.22 287 LEU A CA 1
ATOM 2212 C C . LEU A 1 287 ? -5.243 -29.826 -15.008 1.00 42.22 287 LEU A C 1
ATOM 2214 O O . LEU A 1 287 ? -4.696 -30.191 -13.974 1.00 42.22 287 LEU A O 1
ATOM 2218 N N . GLY A 1 288 ? -4.725 -30.123 -16.203 1.00 37.44 288 GLY A N 1
ATOM 2219 C CA . GLY A 1 288 ? -3.619 -31.056 -16.417 1.00 37.44 288 GLY A CA 1
ATOM 2220 C C . GLY A 1 288 ? -2.225 -30.517 -16.086 1.00 37.44 288 GLY A C 1
ATOM 2221 O O . GLY A 1 288 ? -1.358 -31.319 -15.736 1.00 37.44 288 GLY A O 1
ATOM 2222 N N . GLN A 1 289 ? -1.981 -29.200 -16.160 1.00 36.12 289 GLN A N 1
ATOM 2223 C CA . GLN A 1 289 ? -0.683 -28.630 -15.764 1.00 36.12 289 GLN A CA 1
ATOM 2224 C C . GLN A 1 289 ? -0.469 -28.639 -14.245 1.00 36.12 289 GLN A C 1
ATOM 2226 O O . GLN A 1 289 ? 0.648 -28.926 -13.812 1.00 36.12 289 GLN A O 1
ATOM 2231 N N . PHE A 1 290 ? -1.530 -28.475 -13.444 1.00 37.12 290 PHE A N 1
ATOM 2232 C CA . PHE A 1 290 ? -1.469 -28.730 -11.999 1.00 37.12 290 PHE A CA 1
ATOM 2233 C C . PHE A 1 290 ? -1.047 -30.178 -11.696 1.00 37.12 290 PHE A C 1
ATOM 2235 O O . PHE A 1 290 ? -0.227 -30.412 -10.813 1.00 37.12 290 PHE A O 1
ATOM 2242 N N . TYR A 1 291 ? -1.516 -31.155 -12.482 1.00 33.62 291 TYR A N 1
ATOM 2243 C CA . TYR A 1 291 ? -1.113 -32.558 -12.318 1.00 33.62 291 TYR A CA 1
ATOM 2244 C C . TYR A 1 291 ? 0.295 -32.881 -12.853 1.00 33.62 291 TYR A C 1
ATOM 2246 O O . TYR A 1 291 ? 0.907 -33.849 -12.400 1.00 33.62 291 TYR A O 1
ATOM 2254 N N . ARG A 1 292 ? 0.833 -32.124 -13.822 1.00 30.44 292 ARG A N 1
ATOM 2255 C CA . ARG A 1 292 ? 2.102 -32.474 -14.495 1.00 30.44 292 ARG A CA 1
ATOM 2256 C C . ARG A 1 292 ? 3.353 -31.937 -13.786 1.00 30.44 292 ARG A C 1
ATOM 2258 O O . ARG A 1 292 ? 4.418 -32.522 -13.965 1.00 30.44 292 ARG A O 1
ATOM 2265 N N . PHE A 1 293 ? 3.234 -30.924 -12.924 1.00 33.25 293 PHE A N 1
ATOM 2266 C CA . PHE A 1 293 ? 4.347 -30.484 -12.066 1.00 33.25 293 PHE A CA 1
ATOM 2267 C C . PHE A 1 293 ? 4.748 -31.523 -10.997 1.00 33.25 293 PHE A C 1
ATOM 2269 O O . PHE A 1 293 ? 5.821 -31.422 -10.415 1.00 33.25 293 PHE A O 1
ATOM 2276 N N . SER A 1 294 ? 3.933 -32.562 -10.775 1.00 34.97 294 SER A N 1
ATOM 2277 C CA . SER A 1 294 ? 4.135 -33.571 -9.722 1.00 34.97 294 SER A CA 1
ATOM 2278 C C . SER A 1 294 ? 4.729 -34.903 -10.218 1.00 34.97 294 SER A C 1
ATOM 2280 O O . SER A 1 294 ? 4.507 -35.942 -9.598 1.00 34.97 294 SER A O 1
ATOM 2282 N N . ARG A 1 295 ? 5.451 -34.944 -11.353 1.00 33.22 295 ARG A N 1
ATOM 2283 C CA . ARG A 1 295 ? 5.977 -36.236 -11.854 1.00 33.22 295 ARG A CA 1
ATOM 2284 C C . ARG A 1 295 ? 7.470 -36.356 -12.131 1.00 33.22 295 ARG A C 1
ATOM 2286 O O . ARG A 1 295 ? 7.904 -37.481 -12.332 1.00 33.22 295 ARG A O 1
ATOM 2293 N N . ASN A 1 296 ? 8.266 -35.292 -12.043 1.00 37.34 296 ASN A N 1
ATOM 2294 C CA . ASN A 1 296 ? 9.712 -35.395 -12.270 1.00 37.34 296 ASN A CA 1
ATOM 2295 C C . ASN A 1 296 ? 10.527 -34.668 -11.188 1.00 37.34 296 ASN A C 1
ATOM 2297 O O . ASN A 1 296 ? 11.168 -33.668 -11.489 1.00 37.34 296 ASN A O 1
ATOM 2301 N N . GLN A 1 297 ? 10.536 -35.182 -9.954 1.00 35.31 297 GLN A N 1
ATOM 2302 C CA . GLN A 1 297 ? 11.706 -35.065 -9.075 1.00 35.31 297 GLN A CA 1
ATOM 2303 C C . GLN A 1 297 ? 11.637 -36.114 -7.959 1.00 35.31 297 GLN A C 1
ATOM 2305 O O . GLN A 1 297 ? 10.692 -36.160 -7.176 1.00 35.31 297 GLN A O 1
ATOM 2310 N N . THR A 1 298 ? 12.620 -37.008 -7.937 1.00 38.28 298 THR A N 1
ATOM 2311 C CA . THR A 1 298 ? 12.873 -37.961 -6.856 1.00 38.28 298 THR A CA 1
ATOM 2312 C C . THR A 1 298 ? 13.521 -37.223 -5.689 1.00 38.28 298 THR A C 1
ATOM 2314 O O . THR A 1 298 ? 14.729 -37.308 -5.524 1.00 38.28 298 THR A O 1
ATOM 2317 N N . ASP A 1 299 ? 12.727 -36.500 -4.903 1.00 34.00 299 ASP A N 1
ATOM 2318 C CA . ASP A 1 299 ? 13.144 -35.982 -3.599 1.00 34.00 299 ASP A CA 1
ATOM 2319 C C . ASP A 1 299 ? 12.116 -36.416 -2.553 1.00 34.00 299 ASP A C 1
ATOM 2321 O O . ASP A 1 299 ? 10.937 -36.062 -2.604 1.00 34.00 299 ASP A O 1
ATOM 2325 N N . SER A 1 300 ? 12.562 -37.231 -1.600 1.00 34.16 300 SER A N 1
ATOM 2326 C CA . SER A 1 300 ? 11.744 -37.896 -0.581 1.00 34.16 300 SER A CA 1
ATOM 2327 C C . SER A 1 300 ? 11.236 -36.968 0.533 1.00 34.16 300 SER A C 1
ATOM 2329 O O . SER A 1 300 ? 10.987 -37.440 1.635 1.00 34.16 300 SER A O 1
ATOM 2331 N N . ASN A 1 301 ? 11.075 -35.666 0.270 1.00 37.19 301 ASN A N 1
ATOM 2332 C CA . ASN A 1 301 ? 10.609 -34.686 1.261 1.00 37.19 301 ASN A CA 1
ATOM 2333 C C . ASN A 1 301 ? 9.608 -33.647 0.726 1.00 37.19 301 ASN A C 1
ATOM 2335 O O . ASN A 1 301 ? 9.364 -32.627 1.366 1.00 37.19 301 ASN A O 1
ATOM 2339 N N . PHE A 1 302 ? 8.965 -33.910 -0.414 1.00 31.69 302 PHE A N 1
ATOM 2340 C CA . PHE A 1 302 ? 7.792 -33.139 -0.822 1.00 31.69 302 PHE A CA 1
ATOM 2341 C C . PHE A 1 302 ? 6.530 -33.732 -0.192 1.00 31.69 302 PHE A C 1
ATOM 2343 O O . PHE A 1 302 ? 6.079 -34.814 -0.576 1.00 31.69 302 PHE A O 1
ATOM 2350 N N . GLN A 1 303 ? 5.937 -33.000 0.757 1.00 33.75 303 GLN A N 1
ATOM 2351 C CA . GLN A 1 303 ? 4.563 -33.229 1.195 1.00 33.75 303 GLN A CA 1
ATOM 2352 C C . GLN A 1 303 ? 3.682 -33.197 -0.060 1.00 33.75 303 GLN A C 1
ATOM 2354 O O . GLN A 1 303 ? 3.490 -32.164 -0.701 1.00 33.75 303 GLN A O 1
ATOM 2359 N N . LYS A 1 304 ? 3.210 -34.376 -0.454 1.00 30.48 304 LYS A N 1
ATOM 2360 C CA . LYS A 1 304 ? 2.300 -34.592 -1.569 1.00 30.48 304 LYS A CA 1
ATOM 2361 C C . LYS A 1 304 ? 1.057 -33.734 -1.329 1.00 30.48 304 LYS A C 1
ATOM 2363 O O . LYS A 1 304 ? 0.203 -34.120 -0.536 1.00 30.48 304 LYS A O 1
ATOM 2368 N N . TYR A 1 305 ? 0.929 -32.603 -2.024 1.00 35.19 305 TYR A N 1
ATOM 2369 C CA . TYR A 1 305 ? -0.370 -31.962 -2.229 1.00 35.19 305 TYR A CA 1
ATOM 2370 C C . TYR A 1 305 ? -1.167 -32.870 -3.163 1.00 35.19 305 TYR A C 1
ATOM 2372 O O . TYR A 1 305 ? -1.253 -32.692 -4.375 1.00 35.19 305 TYR A O 1
ATOM 2380 N N . GLN A 1 306 ? -1.666 -33.947 -2.569 1.00 34.12 306 GLN A N 1
ATOM 2381 C CA . GLN A 1 306 ? -2.765 -34.717 -3.090 1.00 34.12 306 GLN A CA 1
ATOM 2382 C C . GLN A 1 306 ? -3.911 -33.712 -3.181 1.00 34.12 306 GLN A C 1
ATOM 2384 O O . GLN A 1 306 ? -4.269 -33.114 -2.171 1.00 34.12 306 GLN A O 1
ATOM 2389 N N . VAL A 1 307 ? -4.408 -33.458 -4.393 1.00 40.62 307 VAL A N 1
ATOM 2390 C CA . VAL A 1 307 ? -5.692 -32.782 -4.586 1.00 40.62 307 VAL A CA 1
ATOM 2391 C C . VAL A 1 307 ? -6.704 -33.675 -3.878 1.00 40.62 307 VAL A C 1
ATOM 2393 O O . VAL A 1 307 ? -7.122 -34.694 -4.426 1.00 40.62 307 VAL A O 1
ATOM 2396 N N . SER A 1 308 ? -6.944 -33.378 -2.603 1.00 37.19 308 SER A N 1
ATOM 2397 C CA . SER A 1 308 ? -7.993 -33.979 -1.807 1.00 37.19 308 SER A CA 1
ATOM 2398 C C . SER A 1 308 ? -9.300 -33.652 -2.507 1.00 37.19 308 SER A C 1
ATOM 2400 O O . SER A 1 308 ? -9.498 -32.537 -2.999 1.00 37.19 308 SER A O 1
ATOM 2402 N N . ASP A 1 309 ? -10.160 -34.656 -2.615 1.00 39.03 309 ASP A N 1
ATOM 2403 C CA . ASP A 1 309 ? -11.548 -34.474 -3.000 1.00 39.03 309 ASP A CA 1
ATOM 2404 C C . ASP A 1 309 ? -12.139 -33.302 -2.210 1.00 39.03 309 ASP A C 1
ATOM 2406 O O . ASP A 1 309 ? -12.337 -33.415 -1.009 1.00 39.03 309 ASP A O 1
ATOM 2410 N N . GLY A 1 310 ? -12.364 -32.172 -2.884 1.00 47.53 310 GLY A N 1
ATOM 2411 C CA . GLY A 1 310 ? -13.347 -31.141 -2.546 1.00 47.53 310 GLY A CA 1
ATOM 2412 C C . GLY A 1 310 ? -13.578 -30.788 -1.073 1.00 47.53 310 GLY A C 1
ATOM 2413 O O . GLY A 1 310 ? -14.723 -30.500 -0.729 1.00 47.53 310 GLY A O 1
ATOM 2414 N N . GLU A 1 311 ? -12.558 -30.765 -0.212 1.00 46.44 311 GLU A N 1
ATOM 2415 C CA . GLU A 1 311 ? -12.706 -30.149 1.104 1.00 46.44 311 GLU A CA 1
ATOM 2416 C C . GLU A 1 311 ? -12.841 -28.643 0.884 1.00 46.44 311 GLU A C 1
ATOM 2418 O O . GLU A 1 311 ? -11.881 -27.946 0.549 1.00 46.44 311 GLU A O 1
ATOM 2423 N N . VAL A 1 312 ? -14.077 -28.150 0.993 1.00 52.31 312 VAL A N 1
ATOM 2424 C CA . VAL A 1 312 ? -14.356 -26.716 1.028 1.00 52.31 312 VAL A CA 1
ATOM 2425 C C . VAL A 1 312 ? -13.567 -26.165 2.217 1.00 52.31 312 VAL A C 1
ATOM 2427 O O . VAL A 1 312 ? -13.813 -26.623 3.335 1.00 52.31 312 VAL A O 1
ATOM 2430 N N . PRO A 1 313 ? -12.615 -25.233 2.004 1.00 61.53 313 PRO A N 1
ATOM 2431 C CA . PRO A 1 313 ? -11.864 -24.640 3.100 1.00 61.53 313 PRO A CA 1
ATOM 2432 C C . PRO A 1 313 ? -12.830 -24.145 4.173 1.00 61.53 313 PRO A C 1
ATOM 2434 O O . PRO A 1 313 ? -13.879 -23.579 3.845 1.00 61.53 313 PRO A O 1
ATOM 2437 N N . THR A 1 314 ? -12.498 -24.376 5.443 1.00 61.84 314 THR A N 1
ATOM 2438 C CA . THR A 1 314 ? -13.278 -23.832 6.554 1.00 61.84 314 THR A CA 1
ATOM 2439 C C . THR A 1 314 ? -13.445 -22.331 6.347 1.00 61.84 314 THR A C 1
ATOM 2441 O O . THR A 1 314 ? -12.500 -21.639 5.966 1.00 61.84 314 THR A O 1
ATOM 2444 N N . TYR A 1 315 ? -14.672 -21.836 6.513 1.00 63.62 315 TYR A N 1
ATOM 2445 C CA . TYR A 1 315 ? -14.961 -20.417 6.356 1.00 63.62 315 TYR A CA 1
ATOM 2446 C C . TYR A 1 315 ? -14.306 -19.650 7.509 1.00 63.62 315 TYR A C 1
ATOM 2448 O O . TYR A 1 315 ? -14.884 -19.517 8.586 1.00 63.62 315 TYR A O 1
ATOM 2456 N N . ASP A 1 316 ? -13.078 -19.189 7.295 1.00 80.00 316 ASP A N 1
ATOM 2457 C CA . ASP A 1 316 ? -12.388 -18.320 8.239 1.00 80.00 316 ASP A CA 1
ATOM 2458 C C . ASP A 1 316 ? -12.990 -16.916 8.154 1.00 80.00 316 ASP A C 1
ATOM 2460 O O . ASP A 1 316 ? -13.208 -16.372 7.064 1.00 80.00 316 ASP A O 1
ATOM 2464 N N . SER A 1 317 ? -13.268 -16.313 9.313 1.00 87.44 317 SER A N 1
ATOM 2465 C CA . SER A 1 317 ? -13.858 -14.980 9.350 1.00 87.44 317 SER A CA 1
ATOM 2466 C C . SER A 1 317 ? -12.923 -13.975 8.668 1.00 87.44 317 SER A C 1
ATOM 2468 O O . SER A 1 317 ? -11.756 -13.852 9.055 1.00 87.44 317 SER A O 1
ATOM 2470 N N . PRO A 1 318 ? -13.409 -13.178 7.697 1.00 91.94 318 PRO A N 1
ATOM 2471 C CA . PRO A 1 318 ? -12.574 -12.195 7.007 1.00 91.94 318 PRO A CA 1
ATOM 2472 C C . PRO A 1 318 ? -12.082 -11.068 7.935 1.00 91.94 318 PRO A C 1
ATOM 2474 O O . PRO A 1 318 ? -11.179 -10.312 7.571 1.00 91.94 318 PRO A O 1
ATOM 2477 N N . LEU A 1 319 ? -12.661 -10.955 9.135 1.00 94.62 319 LEU A N 1
ATOM 2478 C CA . LEU A 1 319 ? -12.267 -10.011 10.173 1.00 94.62 319 LEU A CA 1
ATOM 2479 C C . LEU A 1 319 ? -10.997 -10.447 10.926 1.00 94.62 319 LEU A C 1
ATOM 2481 O O . LEU A 1 319 ? -10.203 -9.594 11.328 1.00 94.62 319 LEU A O 1
ATOM 2485 N N . ASP A 1 320 ? -10.774 -11.751 11.103 1.00 93.19 320 ASP A N 1
ATOM 2486 C CA . ASP A 1 320 ? -9.718 -12.279 11.976 1.00 93.19 320 ASP A CA 1
ATOM 2487 C C . ASP A 1 320 ? -8.294 -11.820 11.614 1.00 93.19 320 ASP A C 1
ATOM 2489 O O . ASP A 1 320 ? -7.560 -11.434 12.530 1.00 93.19 320 ASP A O 1
ATOM 2493 N N . PRO A 1 321 ? -7.889 -11.729 10.328 1.00 93.75 321 PRO A N 1
ATOM 2494 C CA . PRO A 1 321 ? -6.562 -11.231 9.955 1.00 93.75 321 PRO A CA 1
ATOM 2495 C C . PRO A 1 321 ? -6.268 -9.788 10.398 1.00 93.75 321 PRO A C 1
ATOM 2497 O O . PRO A 1 321 ? -5.116 -9.344 10.345 1.00 93.75 321 PRO A O 1
ATOM 2500 N N . TYR A 1 322 ? -7.292 -9.020 10.780 1.00 96.38 322 TYR A N 1
ATOM 2501 C CA . TYR A 1 322 ? -7.158 -7.645 11.262 1.00 96.38 322 TYR A CA 1
ATOM 2502 C C . TYR A 1 322 ? -7.100 -7.546 12.789 1.00 96.38 322 TYR A C 1
ATOM 2504 O O . TYR A 1 322 ? -6.613 -6.538 13.294 1.00 96.38 322 TYR A O 1
ATOM 2512 N N . LEU A 1 323 ? -7.567 -8.565 13.517 1.00 95.69 323 LEU A N 1
ATOM 2513 C CA . LEU A 1 323 ? -7.682 -8.571 14.977 1.00 95.69 323 LEU A CA 1
ATOM 2514 C C . LEU A 1 323 ? -6.424 -9.136 15.651 1.00 95.69 323 LEU A C 1
ATOM 2516 O O . LEU A 1 323 ? -6.492 -10.071 16.452 1.00 95.69 323 LEU A O 1
ATOM 2520 N N . THR A 1 324 ? -5.271 -8.551 15.338 1.00 95.25 324 THR A N 1
ATOM 2521 C CA . THR A 1 324 ? -3.965 -8.942 15.885 1.00 95.25 324 THR A CA 1
ATOM 2522 C C . THR A 1 324 ? -3.399 -7.849 16.786 1.00 95.25 324 THR A C 1
ATOM 2524 O O . THR A 1 324 ? -3.561 -6.663 16.514 1.00 95.25 324 THR A O 1
ATOM 2527 N N . SER A 1 325 ? -2.702 -8.232 17.860 1.00 95.19 325 SER A N 1
ATOM 2528 C CA . SER A 1 325 ? -2.076 -7.283 18.798 1.00 95.19 325 SER A CA 1
ATOM 2529 C C . SER A 1 325 ? -0.790 -6.638 18.264 1.00 95.19 325 SER A C 1
ATOM 2531 O O . SER A 1 325 ? -0.230 -5.750 18.904 1.00 95.19 325 SER A O 1
ATOM 2533 N N . GLN A 1 326 ? -0.318 -7.079 17.097 1.00 94.81 326 GLN A N 1
ATOM 2534 C CA . GLN A 1 326 ? 0.898 -6.616 16.433 1.00 94.81 326 GLN A CA 1
ATOM 2535 C C . GLN A 1 326 ? 0.666 -6.484 14.922 1.00 94.81 326 GLN A C 1
ATOM 2537 O O . GLN A 1 326 ? -0.287 -7.046 14.368 1.00 94.81 326 GLN A O 1
ATOM 2542 N N . LEU A 1 327 ? 1.541 -5.730 14.254 1.00 94.75 327 LEU A N 1
ATOM 2543 C CA . LEU A 1 327 ? 1.571 -5.633 12.796 1.00 94.75 327 LEU A CA 1
ATOM 2544 C C . LEU A 1 327 ? 2.162 -6.918 12.185 1.00 94.75 327 LEU A C 1
ATOM 2546 O O . LEU A 1 327 ? 3.002 -7.557 12.810 1.00 94.75 327 LEU A O 1
ATOM 2550 N N . PRO A 1 328 ? 1.790 -7.288 10.945 1.00 92.94 328 PRO A N 1
ATOM 2551 C CA . PRO A 1 328 ? 2.331 -8.476 10.271 1.00 92.94 328 PRO A CA 1
ATOM 2552 C C . PRO A 1 328 ? 3.793 -8.314 9.809 1.00 92.94 328 PRO A C 1
ATOM 2554 O O . PRO A 1 328 ? 4.340 -9.211 9.173 1.00 92.94 328 PRO A O 1
ATOM 2557 N N . VAL A 1 329 ? 4.399 -7.152 10.056 1.00 94.31 329 VAL A N 1
ATOM 2558 C CA . VAL A 1 329 ? 5.795 -6.829 9.753 1.00 94.31 329 VAL A CA 1
ATOM 2559 C C . VAL A 1 329 ? 6.367 -6.104 10.964 1.00 94.31 329 VAL A C 1
ATOM 2561 O O . VAL A 1 329 ? 5.680 -5.266 11.552 1.00 94.31 329 VAL A O 1
ATOM 2564 N N . GLU A 1 330 ? 7.612 -6.410 11.317 1.00 92.81 330 GLU A N 1
ATOM 2565 C CA . GLU A 1 330 ? 8.331 -5.705 12.374 1.00 92.81 330 GLU A CA 1
ATOM 2566 C C . GLU A 1 330 ? 8.643 -4.274 11.930 1.00 92.81 330 GLU A C 1
ATOM 2568 O O . GLU A 1 330 ? 9.350 -4.041 10.949 1.00 92.81 330 GLU A O 1
ATOM 2573 N N . ILE A 1 331 ? 8.083 -3.310 12.654 1.00 93.94 331 ILE A N 1
ATOM 2574 C CA . ILE A 1 331 ? 8.327 -1.885 12.463 1.00 93.94 331 ILE A CA 1
ATOM 2575 C C . ILE A 1 331 ? 8.675 -1.326 13.834 1.00 93.94 331 ILE A C 1
ATOM 2577 O O . ILE A 1 331 ? 7.892 -1.468 14.769 1.00 93.94 331 ILE A O 1
ATOM 2581 N N . ASP A 1 332 ? 9.839 -0.698 13.936 1.00 93.38 332 ASP A N 1
ATOM 2582 C CA . ASP A 1 332 ? 10.275 0.012 15.134 1.00 93.38 332 ASP A CA 1
ATOM 2583 C C . ASP A 1 332 ? 9.962 1.503 14.963 1.00 93.38 332 ASP A C 1
ATOM 2585 O O . ASP A 1 332 ? 10.696 2.237 14.300 1.00 93.38 332 ASP A O 1
ATOM 2589 N N . ASP A 1 333 ? 8.793 1.923 15.451 1.00 95.12 333 ASP A N 1
ATOM 2590 C CA . ASP A 1 333 ? 8.340 3.314 15.406 1.00 95.12 333 ASP A CA 1
ATOM 2591 C C . ASP A 1 333 ? 7.332 3.595 16.542 1.00 95.12 333 ASP A C 1
ATOM 2593 O O . ASP A 1 333 ? 6.482 2.745 16.837 1.00 95.12 333 ASP A O 1
ATOM 2597 N N . PRO A 1 334 ? 7.342 4.791 17.163 1.00 94.38 334 PRO A N 1
ATOM 2598 C CA . PRO A 1 334 ? 6.397 5.125 18.232 1.00 94.38 334 PRO A CA 1
ATOM 2599 C C . PRO A 1 334 ? 4.915 5.043 17.822 1.00 94.38 334 PRO A C 1
ATOM 2601 O O . PRO A 1 334 ? 4.050 4.831 18.671 1.00 94.38 334 PRO A O 1
ATOM 2604 N N . SER A 1 335 ? 4.592 5.177 16.531 1.00 95.12 335 SER A N 1
ATOM 2605 C CA . SER A 1 335 ? 3.213 5.131 16.025 1.00 95.12 335 SER A CA 1
ATOM 2606 C C . SER A 1 335 ? 2.612 3.721 15.920 1.00 95.12 335 SER A C 1
ATOM 2608 O O . SER A 1 335 ? 1.410 3.598 15.662 1.00 95.12 335 SER A O 1
ATOM 2610 N N . VAL A 1 336 ? 3.391 2.654 16.152 1.00 95.50 336 VAL A N 1
ATOM 2611 C CA . VAL A 1 336 ? 2.967 1.252 15.945 1.00 95.50 336 VAL A CA 1
ATOM 2612 C C . VAL A 1 336 ? 1.691 0.902 16.705 1.00 95.50 336 VAL A C 1
ATOM 2614 O O . VAL A 1 336 ? 0.787 0.308 16.121 1.00 95.50 336 VAL A O 1
ATOM 2617 N N . CYS A 1 337 ? 1.559 1.318 17.967 1.00 95.56 337 CYS A N 1
ATOM 2618 C CA . CYS A 1 337 ? 0.351 1.053 18.756 1.00 95.56 337 CYS A CA 1
ATOM 2619 C C . CYS A 1 337 ? -0.906 1.641 18.080 1.00 95.56 337 CYS A C 1
ATOM 2621 O O . CYS A 1 337 ? -1.911 0.954 17.893 1.00 95.56 337 CYS A O 1
ATOM 2623 N N . SER A 1 338 ? -0.822 2.885 17.597 1.00 96.12 338 SER A N 1
ATOM 2624 C CA . SER A 1 338 ? -1.925 3.520 16.865 1.00 96.12 338 SER A CA 1
ATOM 2625 C C . SER A 1 338 ? -2.206 2.835 15.520 1.00 96.12 338 SER A C 1
ATOM 2627 O O . SER A 1 338 ? -3.368 2.689 15.144 1.00 96.12 338 SER A O 1
ATOM 2629 N N . LEU A 1 339 ? -1.172 2.364 14.810 1.00 97.31 339 LEU A N 1
ATOM 2630 C CA . LEU A 1 339 ? -1.317 1.617 13.553 1.00 97.31 339 LEU A CA 1
ATOM 2631 C C . LEU A 1 339 ? -2.002 0.255 13.751 1.00 97.31 339 LEU A C 1
ATOM 2633 O O . LEU A 1 339 ? -2.861 -0.114 12.949 1.00 97.31 339 LEU A O 1
ATOM 2637 N N . VAL A 1 340 ? -1.658 -0.476 14.816 1.00 97.75 340 VAL A N 1
ATOM 2638 C CA . VAL A 1 340 ? -2.295 -1.756 15.175 1.00 97.75 340 VAL A CA 1
ATOM 2639 C C . VAL A 1 340 ? -3.779 -1.550 15.456 1.00 97.75 340 VAL A C 1
ATOM 2641 O O . VAL A 1 340 ? -4.622 -2.261 14.903 1.00 97.75 340 VAL A O 1
ATOM 2644 N N . LEU A 1 341 ? -4.119 -0.545 16.266 1.00 97.88 341 LEU A N 1
ATOM 2645 C CA . LEU A 1 341 ? -5.517 -0.263 16.558 1.00 97.88 341 LEU A CA 1
ATOM 2646 C C . LEU A 1 341 ? -6.272 0.189 15.301 1.00 97.88 341 LEU A C 1
ATOM 2648 O O . LEU A 1 341 ? -7.348 -0.337 15.033 1.00 97.88 341 LEU A O 1
ATOM 2652 N N . LEU A 1 342 ? -5.700 1.075 14.475 1.00 98.00 342 LEU A N 1
ATOM 2653 C CA . LEU A 1 342 ? -6.291 1.457 13.184 1.00 98.00 342 LEU A CA 1
ATOM 2654 C C . LEU A 1 342 ? -6.550 0.245 12.283 1.00 98.00 342 LEU A C 1
ATOM 2656 O O . LEU A 1 342 ? -7.579 0.206 11.612 1.00 98.00 342 LEU A O 1
ATOM 2660 N N . ARG A 1 343 ? -5.662 -0.758 12.283 1.00 98.00 343 ARG A N 1
ATOM 2661 C CA . ARG A 1 343 ? -5.856 -2.014 11.542 1.00 98.00 343 ARG A CA 1
ATOM 2662 C C . ARG A 1 343 ? -7.055 -2.798 12.072 1.00 98.00 343 ARG A C 1
ATOM 2664 O O . ARG A 1 343 ? -7.882 -3.218 11.263 1.00 98.00 343 ARG A O 1
ATOM 2671 N N . CYS A 1 344 ? -7.189 -2.934 13.391 1.00 98.25 344 CYS A N 1
ATOM 2672 C CA . CYS A 1 344 ? -8.347 -3.581 14.016 1.00 98.25 344 CYS A CA 1
ATOM 2673 C C . CYS A 1 344 ? -9.652 -2.852 13.663 1.00 98.25 344 CYS A C 1
ATOM 2675 O O . CYS A 1 344 ? -10.616 -3.478 13.222 1.00 98.25 344 CYS A O 1
ATOM 2677 N N . LEU A 1 345 ? -9.671 -1.520 13.800 1.00 98.19 345 LEU A N 1
ATOM 2678 C CA . LEU A 1 345 ? -10.841 -0.694 13.490 1.00 98.19 345 LEU A CA 1
ATOM 2679 C C . LEU A 1 345 ? -11.194 -0.732 12.001 1.00 98.19 345 LEU A C 1
ATOM 2681 O O . LEU A 1 345 ? -12.369 -0.774 11.657 1.00 98.19 345 LEU A O 1
ATOM 2685 N N . TYR A 1 346 ? -10.204 -0.763 11.109 1.00 98.19 346 TYR A N 1
ATOM 2686 C CA . TYR A 1 346 ? -10.441 -0.914 9.676 1.00 98.19 346 TYR A CA 1
ATOM 2687 C C . TYR A 1 346 ? -11.068 -2.275 9.341 1.00 98.19 346 TYR A C 1
ATOM 2689 O O . TYR A 1 346 ? -12.009 -2.340 8.548 1.00 98.19 346 TYR A O 1
ATOM 2697 N N . GLY A 1 347 ? -10.578 -3.354 9.964 1.00 97.44 347 GLY A N 1
ATOM 2698 C CA . GLY A 1 347 ? -11.181 -4.682 9.852 1.00 97.44 347 GLY A CA 1
ATOM 2699 C C . GLY A 1 347 ? -12.638 -4.674 10.308 1.00 97.44 347 GLY A C 1
ATOM 2700 O O . GLY A 1 347 ? -13.517 -5.078 9.550 1.00 97.44 347 GLY A O 1
ATOM 2701 N N . LEU A 1 348 ? -12.898 -4.121 11.498 1.00 96.56 348 LEU A N 1
ATOM 2702 C CA . LEU A 1 348 ? -14.250 -3.959 12.037 1.00 96.56 348 LEU A CA 1
ATOM 2703 C C . LEU A 1 348 ? -15.137 -3.134 11.105 1.00 96.56 348 LEU A C 1
ATOM 2705 O O . LEU A 1 348 ? -16.243 -3.554 10.806 1.00 96.56 348 LEU A O 1
ATOM 2709 N N . ASN A 1 349 ? -14.651 -2.016 10.570 1.00 95.62 349 ASN A N 1
ATOM 2710 C CA . ASN A 1 349 ? -15.398 -1.197 9.618 1.00 95.62 349 ASN A CA 1
ATOM 2711 C C . ASN A 1 349 ? -15.828 -1.982 8.370 1.00 95.62 349 ASN A C 1
ATOM 2713 O O . ASN A 1 349 ? -16.945 -1.820 7.885 1.00 95.62 349 ASN A O 1
ATOM 2717 N N . ARG A 1 350 ? -14.929 -2.808 7.822 1.00 95.12 350 ARG A N 1
ATOM 2718 C CA . ARG A 1 350 ? -15.138 -3.506 6.545 1.00 95.12 350 ARG A CA 1
ATOM 2719 C C . ARG A 1 350 ? -15.935 -4.803 6.681 1.00 95.12 35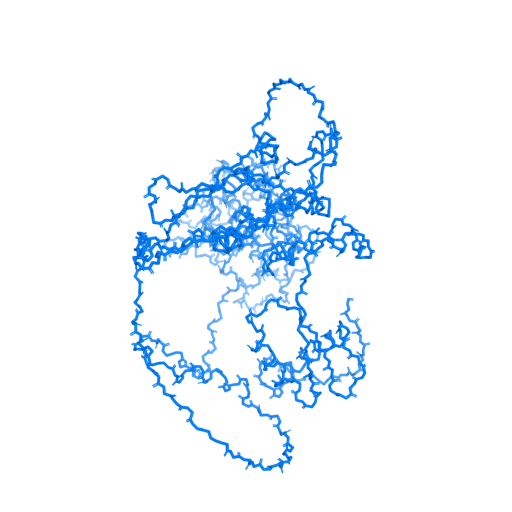0 ARG A C 1
ATOM 2721 O O . ARG A 1 350 ? -16.628 -5.185 5.730 1.00 95.12 350 ARG A O 1
ATOM 2728 N N . PHE A 1 351 ? -15.795 -5.472 7.820 1.00 95.31 351 PHE A N 1
ATOM 2729 C CA . PHE A 1 351 ? -16.305 -6.817 8.075 1.00 95.31 351 PHE A CA 1
ATOM 2730 C C . PHE A 1 351 ? -17.192 -6.885 9.326 1.00 95.31 351 PHE A C 1
ATOM 2732 O O . PHE A 1 351 ? -17.371 -7.959 9.881 1.00 95.31 351 PHE A O 1
ATOM 2739 N N . TRP A 1 352 ? -17.776 -5.766 9.773 1.00 92.88 352 TRP A N 1
ATOM 2740 C CA . TRP A 1 352 ? -18.661 -5.727 10.949 1.00 92.88 352 TRP A CA 1
ATOM 2741 C C . TRP A 1 352 ? -19.779 -6.776 10.887 1.00 92.88 352 TRP A C 1
ATOM 2743 O O . TRP A 1 352 ? -20.143 -7.347 11.910 1.00 92.88 352 TRP A O 1
ATOM 2753 N N . TRP A 1 353 ? -20.295 -7.055 9.686 1.00 91.62 353 TRP A N 1
ATOM 2754 C CA . TRP A 1 353 ? -21.375 -8.008 9.444 1.00 91.62 353 TRP A CA 1
ATOM 2755 C C . TRP A 1 353 ? -21.018 -9.433 9.887 1.00 91.62 353 TRP A C 1
ATOM 2757 O O . TRP A 1 353 ? -21.898 -10.153 10.344 1.00 91.62 353 TRP A O 1
ATOM 2767 N N . SER A 1 354 ? -19.737 -9.824 9.848 1.00 92.69 354 SER A N 1
ATOM 2768 C CA . SER A 1 354 ? -19.295 -11.154 10.290 1.00 92.69 354 SER A CA 1
ATOM 2769 C C . SER A 1 354 ? -19.351 -11.328 11.810 1.00 92.69 354 SER A C 1
ATOM 2771 O O . SER A 1 354 ? -19.094 -12.415 12.314 1.00 92.69 354 SER A O 1
ATOM 2773 N N . LEU A 1 355 ? -19.605 -10.258 12.573 1.00 91.75 355 LEU A N 1
ATOM 2774 C CA . LEU A 1 355 ? -19.855 -10.369 14.009 1.00 91.75 355 LEU A CA 1
ATOM 2775 C C . LEU A 1 355 ? -21.268 -10.873 14.304 1.00 91.75 355 LEU A C 1
ATOM 2777 O O . LEU A 1 355 ? -21.471 -11.400 15.393 1.00 91.75 355 LEU A O 1
ATOM 2781 N N . PHE A 1 356 ? -22.206 -10.688 13.375 1.00 91.06 356 PHE A N 1
ATOM 2782 C CA . PHE A 1 356 ? -23.644 -10.916 13.551 1.00 91.06 356 PHE A CA 1
ATOM 2783 C C . PHE A 1 356 ? -24.193 -11.942 12.548 1.00 91.06 356 PHE A C 1
ATOM 2785 O O . PHE A 1 356 ? -25.383 -11.956 12.249 1.00 91.06 356 PHE A O 1
ATOM 2792 N N . ASP A 1 357 ? -23.313 -12.775 11.996 1.00 86.75 357 ASP A N 1
ATOM 2793 C CA . ASP A 1 357 ? -23.654 -13.855 11.069 1.00 86.75 357 ASP A CA 1
ATOM 2794 C C . ASP A 1 357 ? -24.506 -14.958 11.716 1.00 86.75 357 ASP A C 1
ATOM 2796 O O . ASP A 1 357 ? -25.230 -15.670 11.026 1.00 86.75 357 ASP A O 1
ATOM 2800 N N . ASP A 1 358 ? -24.416 -15.067 13.041 1.00 86.38 358 ASP A N 1
ATOM 2801 C CA . ASP A 1 358 ? -25.092 -16.033 13.897 1.00 86.38 358 ASP A CA 1
ATOM 2802 C C . ASP A 1 358 ? -26.388 -15.517 14.539 1.00 86.38 358 ASP A C 1
ATOM 2804 O O . ASP A 1 358 ? -27.000 -16.243 15.319 1.00 86.38 358 ASP A O 1
ATOM 2808 N N . GLU A 1 359 ? -26.796 -14.278 14.258 1.00 86.19 359 GLU A N 1
ATOM 2809 C CA . GLU A 1 359 ? -28.035 -13.704 14.794 1.00 86.19 359 GLU A CA 1
ATOM 2810 C C . GLU A 1 359 ? -29.269 -14.219 14.037 1.00 86.19 359 GLU A C 1
ATOM 2812 O O . GLU A 1 359 ? -29.216 -14.463 12.830 1.00 86.19 359 GLU A O 1
ATOM 2817 N N . ASP A 1 360 ? -30.413 -14.301 14.729 1.00 84.94 360 ASP A N 1
ATOM 2818 C CA . ASP A 1 360 ? -31.692 -14.742 14.141 1.00 84.94 360 ASP A CA 1
ATOM 2819 C C . ASP A 1 360 ? -32.091 -13.906 12.912 1.00 84.94 360 ASP A C 1
ATOM 2821 O O . ASP A 1 360 ? -32.701 -14.405 11.961 1.00 84.94 360 ASP A O 1
ATOM 2825 N N . VAL A 1 361 ? -31.731 -12.619 12.928 1.00 84.06 361 VAL A N 1
ATOM 2826 C CA . VAL A 1 361 ? -31.904 -11.686 11.813 1.00 84.06 361 VAL A CA 1
ATOM 2827 C C . VAL A 1 361 ? -30.529 -11.143 11.413 1.00 84.06 361 VAL A C 1
ATOM 2829 O O . VAL A 1 361 ? -30.070 -10.155 11.992 1.00 84.06 361 VAL A O 1
ATOM 2832 N N . PRO A 1 362 ? -29.854 -11.755 10.424 1.00 83.19 362 PRO A N 1
ATOM 2833 C CA . PRO A 1 362 ? -28.517 -11.337 10.033 1.00 83.19 362 PRO A CA 1
ATOM 2834 C C . PRO A 1 362 ? -28.525 -9.981 9.302 1.00 83.19 362 PRO A C 1
ATOM 2836 O O . PRO A 1 362 ? -29.549 -9.563 8.740 1.00 83.19 362 PRO A O 1
ATOM 2839 N N . PRO A 1 363 ? -27.370 -9.291 9.250 1.00 84.88 363 PRO A N 1
ATOM 2840 C CA . PRO A 1 363 ? -27.203 -8.068 8.478 1.00 84.88 363 PRO A CA 1
ATOM 2841 C C . PRO A 1 363 ? -27.612 -8.232 7.012 1.00 84.88 363 PRO A C 1
ATOM 2843 O O . PRO A 1 363 ? -27.255 -9.199 6.345 1.00 84.88 363 PRO A O 1
ATOM 2846 N N . THR A 1 364 ? -28.313 -7.233 6.479 1.00 81.62 364 THR A N 1
ATOM 2847 C CA . THR A 1 364 ? -28.718 -7.207 5.057 1.00 81.62 364 THR A CA 1
ATOM 2848 C C . THR A 1 364 ? -27.704 -6.499 4.157 1.00 81.62 364 THR A C 1
ATOM 2850 O O . THR A 1 364 ? -27.760 -6.630 2.935 1.00 81.62 364 THR A O 1
ATOM 2853 N N . SER A 1 365 ? -26.763 -5.759 4.750 1.00 84.50 365 SER A N 1
ATOM 2854 C CA . SER A 1 365 ? -25.711 -5.025 4.050 1.00 84.50 365 SER A CA 1
ATOM 2855 C C . SER A 1 365 ? -24.337 -5.482 4.520 1.00 84.50 365 SER A C 1
ATOM 2857 O O . SER A 1 365 ? -24.078 -5.580 5.716 1.00 84.50 365 SER A O 1
ATOM 2859 N N . HIS A 1 366 ? -23.435 -5.710 3.566 1.00 88.75 366 HIS A N 1
ATOM 2860 C CA . HIS A 1 366 ? -22.013 -5.983 3.815 1.00 88.75 366 HIS A CA 1
ATOM 2861 C C . HIS A 1 366 ? -21.124 -4.785 3.438 1.00 88.75 366 HIS A C 1
ATOM 2863 O O . HIS A 1 366 ? -19.905 -4.930 3.262 1.00 88.75 366 HIS A O 1
ATOM 2869 N N . ALA A 1 367 ? -21.738 -3.613 3.243 1.00 88.81 367 ALA A N 1
ATOM 2870 C CA . ALA A 1 367 ? -21.028 -2.378 2.960 1.00 88.81 367 ALA A CA 1
ATOM 2871 C C . ALA A 1 367 ? -20.220 -1.925 4.192 1.00 88.81 367 ALA A C 1
ATOM 2873 O O . ALA A 1 367 ? -20.639 -2.168 5.330 1.00 88.81 367 ALA A O 1
ATOM 2874 N N . PRO A 1 368 ? -19.055 -1.288 3.986 1.00 91.25 368 PRO A N 1
ATOM 2875 C CA . PRO A 1 368 ? -18.332 -0.654 5.079 1.00 91.25 368 PRO A CA 1
ATOM 2876 C C . PRO A 1 368 ? -19.152 0.504 5.667 1.00 91.25 368 PRO A C 1
ATOM 2878 O O . PRO A 1 368 ? -19.864 1.179 4.929 1.00 91.25 368 PRO A O 1
ATOM 2881 N N . LEU A 1 369 ? -19.028 0.743 6.974 1.00 90.19 369 LEU A N 1
ATOM 2882 C CA . LEU A 1 369 ? -19.805 1.782 7.672 1.00 90.19 369 LEU A CA 1
ATOM 2883 C C . LEU A 1 369 ? -19.261 3.186 7.401 1.00 90.19 369 LEU A C 1
ATOM 2885 O O . LEU A 1 369 ? -20.006 4.112 7.108 1.00 90.19 369 LEU A O 1
ATOM 2889 N N . LEU A 1 370 ? -17.939 3.331 7.477 1.00 92.19 370 LEU A N 1
ATOM 2890 C CA . LEU A 1 370 ? -17.212 4.523 7.070 1.00 92.19 370 LEU A CA 1
ATOM 2891 C C . LEU A 1 370 ? -16.585 4.309 5.689 1.00 92.19 370 LEU A C 1
ATOM 2893 O O . LEU A 1 370 ? -16.055 3.219 5.413 1.00 92.19 370 LEU A O 1
ATOM 2897 N N . PRO A 1 371 ? -16.535 5.356 4.848 1.00 93.12 371 PRO A N 1
ATOM 2898 C CA . PRO A 1 371 ? -15.758 5.336 3.621 1.00 93.12 371 PRO A CA 1
ATOM 2899 C C . PRO A 1 371 ? -14.297 4.954 3.880 1.00 93.12 371 PRO A C 1
ATOM 2901 O O . PRO A 1 371 ? -13.678 5.378 4.856 1.00 93.12 371 PRO A O 1
ATOM 2904 N N . HIS A 1 372 ? -13.688 4.213 2.951 1.00 92.75 372 HIS A N 1
ATOM 2905 C CA . HIS A 1 372 ? -12.264 3.862 3.039 1.00 92.75 372 HIS A CA 1
ATOM 2906 C C . HIS A 1 372 ? -11.351 5.096 3.152 1.00 92.75 372 HIS A C 1
ATOM 2908 O O . HIS A 1 372 ? -10.280 5.022 3.751 1.00 92.75 372 HIS A O 1
ATOM 2914 N N . THR A 1 373 ? -11.786 6.236 2.610 1.00 95.62 373 THR A N 1
ATOM 2915 C CA . THR A 1 373 ? -11.064 7.510 2.671 1.00 95.62 373 THR A CA 1
ATOM 2916 C C . THR A 1 373 ? -10.924 8.065 4.084 1.00 95.62 373 THR A C 1
ATOM 2918 O O . THR A 1 373 ? -9.937 8.751 4.338 1.00 95.62 373 THR A O 1
ATOM 2921 N N . SER A 1 374 ? -11.832 7.728 5.008 1.00 96.19 374 SER A N 1
ATOM 2922 C CA . SER A 1 374 ? -11.761 8.150 6.416 1.00 96.19 374 SER A CA 1
ATOM 2923 C C . SER A 1 374 ? -10.555 7.559 7.152 1.00 96.19 374 SER A C 1
ATOM 2925 O O . SER A 1 374 ? -10.184 8.049 8.211 1.00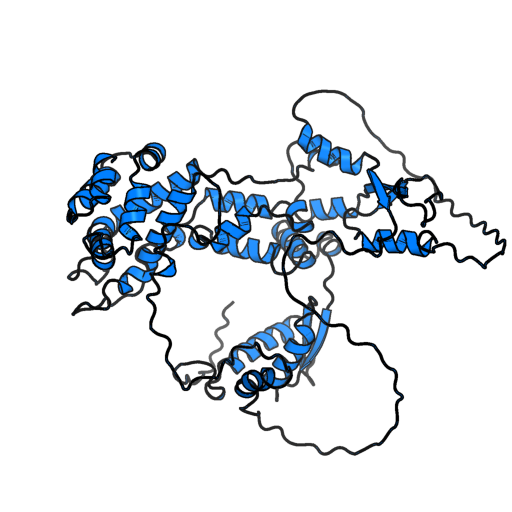 96.19 374 SER A O 1
ATOM 2927 N N . PHE A 1 375 ? -9.911 6.532 6.586 1.00 97.88 375 PHE A N 1
ATOM 2928 C CA . PHE A 1 375 ? -8.709 5.911 7.142 1.00 97.88 375 PHE A CA 1
ATOM 2929 C C . PHE A 1 375 ? -7.405 6.407 6.498 1.00 97.88 375 PHE A C 1
ATOM 2931 O O . PHE A 1 375 ? -6.324 5.963 6.887 1.00 97.88 375 PHE A O 1
ATOM 2938 N N . HIS A 1 376 ? -7.459 7.304 5.508 1.00 98.25 376 HIS A N 1
ATOM 2939 C CA . HIS A 1 376 ? -6.253 7.777 4.832 1.00 98.25 376 HIS A CA 1
ATOM 2940 C C . HIS A 1 376 ? -5.421 8.713 5.723 1.00 98.25 376 HIS A C 1
ATOM 2942 O O . HIS A 1 376 ? -5.906 9.724 6.222 1.00 98.25 376 HIS A O 1
ATOM 2948 N N . SER A 1 377 ? -4.117 8.445 5.832 1.00 98.00 377 SER A N 1
ATOM 2949 C CA . SER A 1 377 ? -3.176 9.357 6.492 1.00 98.00 377 SER A CA 1
ATOM 2950 C C . SER A 1 377 ? -2.591 10.352 5.490 1.00 98.00 377 SER A C 1
ATOM 2952 O O . SER A 1 377 ? -1.759 9.987 4.654 1.00 98.00 377 SER A O 1
ATOM 2954 N N . ALA A 1 378 ? -2.978 11.627 5.574 1.00 96.88 378 ALA A N 1
ATOM 2955 C CA . ALA A 1 378 ? -2.446 12.672 4.694 1.00 96.88 378 ALA A CA 1
ATOM 2956 C C . ALA A 1 378 ? -0.912 12.801 4.806 1.00 96.88 378 ALA A C 1
ATOM 2958 O O . ALA A 1 378 ? -0.218 12.845 3.788 1.00 96.88 378 ALA A O 1
ATOM 2959 N N . LYS A 1 379 ? -0.372 12.771 6.036 1.00 97.25 379 LYS A N 1
ATOM 2960 C CA . LYS A 1 379 ? 1.071 12.895 6.309 1.00 97.25 379 LYS A CA 1
ATOM 2961 C C . LYS A 1 379 ? 1.874 11.740 5.705 1.00 97.25 379 LYS A C 1
ATOM 2963 O O . LYS A 1 379 ? 2.852 11.982 4.999 1.00 97.25 379 LYS A O 1
ATOM 2968 N N . LEU A 1 380 ? 1.443 10.492 5.913 1.00 97.94 380 LEU A N 1
ATOM 2969 C CA . LEU A 1 380 ? 2.145 9.323 5.367 1.00 97.94 380 LEU A CA 1
ATOM 2970 C C . LEU A 1 380 ? 2.036 9.244 3.839 1.00 97.94 380 LEU A C 1
ATOM 2972 O O . LEU A 1 380 ? 3.009 8.883 3.179 1.00 97.94 380 LEU A O 1
ATOM 2976 N N . ASN A 1 381 ? 0.898 9.639 3.252 1.00 97.88 381 ASN A N 1
ATOM 2977 C CA . ASN A 1 381 ? 0.776 9.759 1.795 1.00 97.88 381 ASN A CA 1
ATOM 2978 C C . ASN A 1 381 ? 1.738 10.822 1.235 1.00 97.88 381 ASN A C 1
ATOM 2980 O O . ASN A 1 381 ? 2.399 10.568 0.227 1.00 97.88 381 ASN A O 1
ATOM 2984 N N . ALA A 1 382 ? 1.877 11.974 1.900 1.00 96.81 382 ALA A N 1
ATOM 2985 C CA . ALA A 1 382 ? 2.829 13.010 1.502 1.00 96.81 382 ALA A CA 1
ATOM 2986 C C . ALA A 1 382 ? 4.286 12.527 1.607 1.00 96.81 382 ALA A C 1
ATOM 2988 O O . ALA A 1 382 ? 5.062 12.731 0.670 1.00 96.81 382 ALA A O 1
ATOM 2989 N N . LYS A 1 383 ? 4.650 11.820 2.689 1.00 96.38 383 LYS A N 1
ATOM 2990 C CA . LYS A 1 383 ? 5.981 11.206 2.846 1.00 96.38 383 LYS A CA 1
ATOM 2991 C C . LYS A 1 383 ? 6.268 10.168 1.764 1.00 96.38 383 LYS A C 1
ATOM 2993 O O . LYS A 1 383 ? 7.324 10.228 1.140 1.00 96.38 383 LYS A O 1
ATOM 2998 N N . MET A 1 384 ? 5.323 9.263 1.500 1.00 96.50 384 MET A N 1
ATOM 2999 C CA . MET A 1 384 ? 5.437 8.259 0.437 1.00 96.50 384 MET A CA 1
ATOM 3000 C C . MET A 1 384 ? 5.635 8.928 -0.926 1.00 96.50 384 MET A C 1
ATOM 3002 O O . MET A 1 384 ? 6.567 8.598 -1.652 1.00 96.50 384 MET A O 1
ATOM 3006 N N . SER A 1 385 ? 4.804 9.919 -1.256 1.00 93.75 385 SER A N 1
ATOM 3007 C CA . SER A 1 385 ? 4.910 10.669 -2.510 1.00 93.75 385 SER A CA 1
ATOM 3008 C C . SER A 1 385 ? 6.263 11.376 -2.643 1.00 93.75 385 SER A C 1
ATOM 3010 O O . SER A 1 385 ? 6.930 11.262 -3.674 1.00 93.75 385 SER A O 1
ATOM 3012 N N . ARG A 1 386 ? 6.730 12.041 -1.576 1.00 91.62 386 ARG A N 1
ATOM 3013 C CA . ARG A 1 386 ? 8.039 12.706 -1.555 1.00 91.62 386 ARG A CA 1
ATOM 3014 C C . ARG A 1 386 ? 9.184 11.713 -1.744 1.00 91.62 386 ARG A C 1
ATOM 3016 O O . ARG A 1 386 ? 10.083 12.010 -2.524 1.00 91.62 386 ARG A O 1
ATOM 3023 N N . GLN A 1 387 ? 9.131 10.558 -1.080 1.00 92.69 387 GLN A N 1
ATOM 3024 C CA . GLN A 1 387 ? 10.149 9.512 -1.185 1.00 92.69 387 GLN A CA 1
ATOM 3025 C C . GLN A 1 387 ? 10.209 8.908 -2.592 1.00 92.69 387 GLN A C 1
ATOM 3027 O O . GLN A 1 387 ? 11.291 8.725 -3.138 1.00 92.69 387 GLN A O 1
ATOM 3032 N N . LEU A 1 388 ? 9.053 8.626 -3.196 1.00 92.56 388 LEU A N 1
ATOM 3033 C CA . LEU A 1 388 ? 8.966 8.045 -4.540 1.00 92.56 388 LEU A CA 1
ATOM 3034 C C . LEU A 1 388 ? 9.270 9.049 -5.658 1.00 92.56 388 LEU A C 1
ATOM 3036 O O . LEU A 1 388 ? 9.469 8.641 -6.796 1.00 92.56 388 LEU A O 1
ATOM 3040 N N . SER A 1 389 ? 9.322 10.345 -5.339 1.00 88.69 389 SER A N 1
ATOM 3041 C CA . SER A 1 389 ? 9.764 11.393 -6.265 1.00 88.69 389 SER A CA 1
ATOM 3042 C C . SER A 1 389 ? 11.289 11.557 -6.305 1.00 88.69 389 SER A C 1
ATOM 3044 O O . SER A 1 389 ? 11.791 12.295 -7.154 1.00 88.69 389 SER A O 1
ATOM 3046 N N . ASP A 1 390 ? 12.025 10.944 -5.369 1.00 86.50 390 ASP A N 1
ATOM 3047 C CA . ASP A 1 390 ? 13.485 11.009 -5.333 1.00 86.50 390 ASP A CA 1
ATOM 3048 C C . ASP A 1 390 ? 14.086 10.118 -6.423 1.00 86.50 390 ASP A C 1
ATOM 3050 O O . ASP A 1 390 ? 13.987 8.889 -6.376 1.00 86.50 390 ASP A O 1
ATOM 3054 N N . PHE A 1 391 ? 14.723 10.745 -7.412 1.00 85.94 391 PHE A N 1
ATOM 3055 C CA . PHE A 1 391 ? 15.240 10.029 -8.573 1.00 85.94 391 PHE A CA 1
ATOM 3056 C C . PHE A 1 391 ? 16.282 8.983 -8.193 1.00 85.94 391 PHE A C 1
ATOM 3058 O O . PHE A 1 391 ? 16.216 7.863 -8.691 1.00 85.94 391 PHE A O 1
ATOM 3065 N N . LEU A 1 392 ? 17.228 9.321 -7.312 1.00 84.69 392 LEU A N 1
ATOM 3066 C CA . LEU A 1 392 ? 18.325 8.418 -6.989 1.00 84.69 392 LEU A CA 1
ATOM 3067 C C . LEU A 1 392 ? 17.820 7.184 -6.240 1.00 84.69 392 LEU A C 1
ATOM 3069 O O . LEU A 1 392 ? 18.167 6.076 -6.633 1.00 84.69 392 LEU A O 1
ATOM 3073 N N . SER A 1 393 ? 16.943 7.355 -5.247 1.00 88.31 393 SER A N 1
ATOM 3074 C CA . SER A 1 393 ? 16.342 6.240 -4.503 1.00 88.31 393 SER A CA 1
ATOM 3075 C C . SER A 1 393 ? 15.587 5.274 -5.421 1.00 88.31 393 SER A C 1
ATOM 3077 O O . SER A 1 393 ? 15.681 4.057 -5.255 1.00 88.31 393 SER A O 1
ATOM 3079 N N . VAL A 1 394 ? 14.864 5.794 -6.420 1.00 89.69 394 VAL A N 1
ATOM 3080 C CA . VAL A 1 394 ? 14.159 4.968 -7.414 1.00 89.69 394 VAL A CA 1
ATOM 3081 C C . VAL A 1 394 ? 15.139 4.328 -8.405 1.00 89.69 394 VAL A C 1
ATOM 3083 O O . VAL A 1 394 ? 15.026 3.139 -8.703 1.00 89.69 394 VAL A O 1
ATOM 3086 N N . ALA A 1 395 ? 16.134 5.070 -8.895 1.00 86.00 395 ALA A N 1
ATOM 3087 C CA . ALA A 1 395 ? 17.117 4.586 -9.865 1.00 86.00 395 ALA A CA 1
ATOM 3088 C C . ALA A 1 395 ? 18.004 3.467 -9.302 1.00 86.00 395 ALA A C 1
ATOM 3090 O O . ALA A 1 395 ? 18.318 2.509 -10.008 1.00 86.00 395 ALA A O 1
ATOM 3091 N N . THR A 1 396 ? 18.401 3.578 -8.035 1.00 85.81 396 THR A N 1
ATOM 3092 C CA . THR A 1 396 ? 19.212 2.574 -7.334 1.00 85.81 396 THR A CA 1
ATOM 3093 C C . THR A 1 396 ? 18.364 1.482 -6.686 1.00 85.81 396 THR A C 1
ATOM 3095 O O . THR A 1 396 ? 18.926 0.500 -6.207 1.00 85.81 396 THR A O 1
ATOM 3098 N N . GLN A 1 397 ? 17.030 1.624 -6.695 1.00 89.06 397 GLN A N 1
ATOM 3099 C CA . GLN A 1 397 ? 16.084 0.741 -6.003 1.00 89.06 397 GLN A CA 1
ATOM 3100 C C . GLN A 1 397 ? 16.361 0.648 -4.488 1.00 89.06 397 GLN A C 1
ATOM 3102 O O . GLN A 1 397 ? 16.110 -0.374 -3.855 1.00 89.06 397 GLN A O 1
ATOM 3107 N N . GLN A 1 398 ? 16.867 1.733 -3.894 1.00 89.44 398 GLN A N 1
ATOM 3108 C CA . GLN A 1 398 ? 17.190 1.842 -2.469 1.00 89.44 398 GLN A CA 1
ATOM 3109 C C . GLN A 1 398 ? 16.162 2.710 -1.742 1.00 89.44 398 GLN A C 1
ATOM 3111 O O . GLN A 1 398 ? 16.480 3.752 -1.167 1.00 89.44 398 GLN A O 1
ATOM 3116 N N . LEU A 1 399 ? 14.900 2.284 -1.766 1.00 91.88 399 LEU A N 1
ATOM 3117 C CA . LEU A 1 399 ? 13.860 2.938 -0.976 1.00 91.88 399 LEU A CA 1
ATOM 3118 C C . LEU A 1 399 ? 13.988 2.551 0.509 1.00 91.88 399 LEU A C 1
ATOM 3120 O O . LEU A 1 399 ? 14.361 1.417 0.825 1.00 91.88 399 LEU A O 1
ATOM 3124 N N . PRO A 1 400 ? 13.661 3.456 1.447 1.00 93.88 400 PRO A N 1
ATOM 3125 C CA . PRO A 1 400 ? 13.563 3.104 2.859 1.00 93.88 400 PRO A CA 1
ATOM 3126 C C . PRO A 1 400 ? 12.577 1.949 3.091 1.00 93.88 400 PRO A C 1
ATOM 3128 O O . PRO A 1 400 ? 11.449 1.999 2.597 1.00 93.88 400 PRO A O 1
ATOM 3131 N N . LYS A 1 401 ? 12.974 0.950 3.893 1.00 93.50 401 LYS A N 1
ATOM 3132 C CA . LYS A 1 401 ? 12.177 -0.267 4.167 1.00 93.50 401 LYS A CA 1
ATOM 3133 C C . LYS A 1 401 ? 10.758 0.026 4.665 1.00 93.50 401 LYS A C 1
ATOM 3135 O O . LYS A 1 401 ? 9.810 -0.622 4.232 1.00 93.50 401 LYS A O 1
ATOM 3140 N N . TRP A 1 402 ? 10.593 1.090 5.459 1.00 95.81 402 TRP A N 1
ATOM 3141 C CA . TRP A 1 402 ? 9.285 1.514 5.968 1.00 95.81 402 TRP A CA 1
ATOM 3142 C C . TRP A 1 402 ? 8.240 1.702 4.854 1.00 95.81 402 TRP A C 1
ATOM 3144 O O . TRP A 1 402 ? 7.056 1.480 5.093 1.00 95.81 402 TRP A O 1
ATOM 3154 N N . THR A 1 403 ? 8.649 2.077 3.631 1.00 95.62 403 THR A N 1
ATOM 3155 C CA . THR A 1 403 ? 7.724 2.275 2.502 1.00 95.62 403 THR A CA 1
ATOM 3156 C C . THR A 1 403 ? 7.003 0.980 2.125 1.00 95.62 403 THR A C 1
ATOM 3158 O O . THR A 1 403 ? 5.778 0.964 1.996 1.00 95.62 403 THR A O 1
ATOM 3161 N N . THR A 1 404 ? 7.741 -0.122 1.996 1.00 95.31 404 THR A N 1
ATOM 3162 C CA . THR A 1 404 ? 7.181 -1.439 1.681 1.00 95.31 404 THR A CA 1
ATOM 3163 C C . THR A 1 404 ? 6.503 -2.063 2.892 1.00 95.31 404 THR A C 1
ATOM 3165 O O . THR A 1 404 ? 5.427 -2.648 2.751 1.00 95.31 404 THR A O 1
ATOM 3168 N N . ASP A 1 405 ? 7.087 -1.891 4.078 1.00 96.00 405 ASP A N 1
ATOM 3169 C CA . ASP A 1 405 ? 6.604 -2.519 5.308 1.00 96.00 405 ASP A CA 1
ATOM 3170 C C . ASP A 1 405 ? 5.254 -1.938 5.739 1.00 96.00 405 ASP A C 1
ATOM 3172 O O . ASP A 1 405 ? 4.319 -2.694 6.005 1.00 96.00 405 ASP A O 1
ATOM 3176 N N . LEU A 1 406 ? 5.080 -0.610 5.693 1.00 96.44 406 LEU A N 1
ATOM 3177 C CA . LEU A 1 406 ? 3.795 0.021 6.010 1.00 96.44 406 LEU A CA 1
ATOM 3178 C C . LEU A 1 406 ? 2.703 -0.320 4.996 1.00 96.44 406 LEU A C 1
ATOM 3180 O O . LEU A 1 406 ? 1.560 -0.536 5.394 1.00 96.44 406 LEU A O 1
ATOM 3184 N N . VAL A 1 407 ? 3.009 -0.387 3.695 1.00 96.19 407 VAL A N 1
ATOM 3185 C CA . VAL A 1 407 ? 1.998 -0.765 2.689 1.00 96.19 407 VAL A CA 1
ATOM 3186 C C . VAL A 1 407 ? 1.585 -2.227 2.848 1.00 96.19 407 VAL A C 1
ATOM 3188 O O . VAL A 1 407 ? 0.420 -2.551 2.627 1.00 96.19 407 VAL A O 1
ATOM 3191 N N . ARG A 1 408 ? 2.495 -3.105 3.283 1.00 94.56 408 ARG A N 1
ATOM 3192 C CA . ARG A 1 408 ? 2.169 -4.496 3.619 1.00 94.56 408 ARG A CA 1
ATOM 3193 C C . ARG A 1 408 ? 1.349 -4.595 4.910 1.00 94.56 408 ARG A C 1
ATOM 3195 O O . ARG A 1 408 ? 0.368 -5.333 4.952 1.00 94.56 408 ARG A O 1
ATOM 3202 N N . ALA A 1 409 ? 1.727 -3.850 5.946 1.00 95.50 409 ALA A N 1
ATOM 3203 C CA . ALA A 1 409 ? 1.110 -3.926 7.267 1.00 95.50 409 ALA A CA 1
ATOM 3204 C C . ALA A 1 409 ? -0.241 -3.202 7.368 1.00 95.50 409 ALA A C 1
ATOM 3206 O O . ALA A 1 409 ? -1.167 -3.698 8.012 1.00 95.50 409 ALA A O 1
ATOM 3207 N N . ALA A 1 410 ? -0.379 -2.047 6.723 1.00 96.12 410 ALA A N 1
ATOM 3208 C CA . ALA A 1 410 ? -1.552 -1.185 6.807 1.00 96.12 410 ALA A CA 1
ATOM 3209 C C . ALA A 1 410 ? -1.841 -0.502 5.453 1.00 96.12 410 ALA A C 1
ATOM 3211 O O . ALA A 1 410 ? -1.819 0.724 5.355 1.00 96.12 410 ALA A O 1
ATOM 3212 N N . PRO A 1 411 ? -2.158 -1.256 4.379 1.00 97.00 411 PRO A N 1
ATOM 3213 C CA . PRO A 1 411 ? -2.366 -0.679 3.047 1.00 97.00 411 PRO A CA 1
ATOM 3214 C C . PRO A 1 411 ? -3.482 0.369 3.017 1.00 97.00 411 PRO A C 1
ATOM 3216 O O . PRO A 1 411 ? -3.424 1.305 2.221 1.00 97.00 411 PRO A O 1
ATOM 3219 N N . PHE A 1 412 ? -4.495 0.219 3.871 1.00 97.25 412 PHE A N 1
ATOM 3220 C CA . PHE A 1 412 ? -5.690 1.058 3.919 1.00 97.25 412 PHE A CA 1
ATOM 3221 C C . PHE A 1 412 ? -5.423 2.518 4.315 1.00 97.25 412 PHE A C 1
ATOM 3223 O O . PHE A 1 412 ? -6.242 3.369 3.991 1.00 97.25 412 PHE A O 1
ATOM 3230 N N . ILE A 1 413 ? -4.282 2.834 4.942 1.00 97.56 413 ILE A N 1
ATOM 3231 C CA . ILE A 1 413 ? -3.922 4.227 5.270 1.00 97.56 413 ILE A CA 1
ATOM 3232 C C . ILE A 1 413 ? -3.394 5.003 4.057 1.00 97.56 413 ILE A C 1
ATOM 3234 O O . ILE A 1 413 ? -3.310 6.234 4.075 1.00 97.56 413 ILE A O 1
ATOM 3238 N N . PHE A 1 414 ? -3.025 4.292 2.990 1.00 98.31 414 PHE A N 1
ATOM 3239 C CA . PHE A 1 414 ? -2.515 4.868 1.755 1.00 98.31 414 PHE A CA 1
ATOM 3240 C C . PHE A 1 414 ? -3.606 4.935 0.694 1.00 98.31 414 PHE A C 1
ATOM 3242 O O . PHE A 1 414 ? -4.365 3.986 0.492 1.00 98.31 414 PHE A O 1
ATOM 3249 N N . THR A 1 415 ? -3.619 6.038 -0.050 1.00 97.69 415 THR A N 1
ATOM 3250 C CA . THR A 1 415 ? -4.487 6.177 -1.221 1.00 97.69 415 THR A CA 1
ATOM 3251 C C . THR A 1 415 ? -4.129 5.138 -2.284 1.00 97.69 415 THR A C 1
ATOM 3253 O O . THR A 1 415 ? -2.990 4.663 -2.369 1.00 97.69 415 THR A O 1
ATOM 3256 N N . PHE A 1 416 ? -5.089 4.821 -3.156 1.00 96.50 416 PHE A N 1
ATOM 3257 C CA . PHE A 1 416 ? -4.831 3.980 -4.326 1.00 96.50 416 PHE A CA 1
ATOM 3258 C C . PHE A 1 416 ? -3.660 4.514 -5.161 1.00 96.50 416 PHE A C 1
ATOM 3260 O O . PHE A 1 416 ? -2.777 3.746 -5.536 1.00 96.50 416 PHE A O 1
ATOM 3267 N N . THR A 1 417 ? -3.607 5.831 -5.379 1.00 95.50 417 THR A N 1
ATOM 3268 C CA . THR A 1 417 ? -2.529 6.493 -6.122 1.00 95.50 417 THR A CA 1
ATOM 3269 C C . THR A 1 417 ? -1.161 6.253 -5.486 1.00 95.50 417 THR A C 1
ATOM 3271 O O . THR A 1 417 ? -0.237 5.870 -6.199 1.00 95.50 417 THR A O 1
ATOM 3274 N N . SER A 1 418 ? -1.024 6.392 -4.163 1.00 96.50 418 SER A N 1
ATOM 3275 C CA . SER A 1 418 ? 0.239 6.129 -3.454 1.00 96.50 418 SER A CA 1
ATOM 3276 C C . SER A 1 418 ? 0.678 4.670 -3.565 1.00 96.50 418 SER A C 1
ATOM 3278 O O . SER A 1 418 ? 1.833 4.402 -3.894 1.00 96.50 418 SER A O 1
ATOM 3280 N N . ARG A 1 419 ? -0.243 3.717 -3.350 1.00 96.94 419 ARG A N 1
ATOM 3281 C CA . ARG A 1 419 ? 0.058 2.279 -3.478 1.00 96.94 419 ARG A CA 1
ATOM 3282 C C . ARG A 1 419 ? 0.447 1.912 -4.910 1.00 96.94 419 ARG A C 1
ATOM 3284 O O . ARG A 1 419 ? 1.409 1.179 -5.121 1.00 96.94 419 ARG A O 1
ATOM 3291 N N . ARG A 1 420 ? -0.268 2.462 -5.896 1.00 95.44 420 ARG A N 1
ATOM 3292 C CA . ARG A 1 420 ? 0.035 2.290 -7.320 1.00 95.44 420 ARG A CA 1
ATOM 3293 C C . ARG A 1 420 ? 1.405 2.870 -7.658 1.00 95.44 420 ARG A C 1
ATOM 3295 O O . ARG A 1 420 ? 2.165 2.230 -8.373 1.00 95.44 420 ARG A O 1
ATOM 3302 N N . ASN A 1 421 ? 1.736 4.049 -7.136 1.00 95.06 421 ASN A N 1
ATOM 3303 C CA . ASN A 1 421 ? 3.037 4.663 -7.374 1.00 95.06 421 ASN A CA 1
ATOM 3304 C C . ASN A 1 421 ? 4.178 3.801 -6.815 1.00 95.06 421 ASN A C 1
ATOM 3306 O O . ASN A 1 421 ? 5.141 3.529 -7.527 1.00 95.06 421 ASN A O 1
ATOM 3310 N N . LEU A 1 422 ? 4.030 3.295 -5.584 1.00 96.38 422 LEU A N 1
ATOM 3311 C CA . LEU A 1 422 ? 5.008 2.387 -4.980 1.00 96.38 422 LEU A CA 1
ATOM 3312 C C . LEU A 1 422 ? 5.205 1.127 -5.833 1.00 96.38 422 LEU A C 1
ATOM 3314 O O . LEU A 1 422 ? 6.345 0.742 -6.088 1.00 96.38 422 LEU A O 1
ATOM 3318 N N . LEU A 1 423 ? 4.113 0.520 -6.314 1.00 95.50 423 LEU A N 1
ATOM 3319 C CA . LEU A 1 423 ? 4.158 -0.648 -7.198 1.00 95.50 423 LEU A CA 1
ATOM 3320 C C . LEU A 1 423 ? 4.996 -0.371 -8.455 1.00 95.50 423 LEU A C 1
ATOM 3322 O O . LEU A 1 423 ? 5.901 -1.143 -8.766 1.00 95.50 423 LEU A O 1
ATOM 3326 N N . TYR A 1 424 ? 4.740 0.740 -9.151 1.00 94.06 424 TYR A N 1
ATOM 3327 C CA . TYR A 1 424 ? 5.484 1.085 -10.365 1.00 94.06 424 TYR A CA 1
ATOM 3328 C C . TYR A 1 424 ? 6.966 1.368 -10.109 1.00 94.06 424 TYR A C 1
ATOM 3330 O O . TYR A 1 424 ? 7.804 0.998 -10.930 1.00 94.06 424 TYR A O 1
ATOM 3338 N N . CYS A 1 425 ? 7.296 1.977 -8.970 1.00 93.25 425 CYS A N 1
ATOM 3339 C CA . CYS A 1 425 ? 8.678 2.284 -8.619 1.00 93.25 425 CYS A CA 1
ATOM 3340 C C . CYS A 1 425 ? 9.489 1.066 -8.145 1.00 93.25 425 CYS A C 1
ATOM 3342 O O . CYS A 1 425 ? 10.714 1.158 -8.128 1.00 93.25 425 CYS A O 1
ATOM 3344 N N . THR A 1 426 ? 8.847 -0.050 -7.766 1.00 92.69 426 THR A N 1
ATOM 3345 C CA . THR A 1 426 ? 9.524 -1.186 -7.100 1.00 92.69 426 THR A CA 1
ATOM 3346 C C . THR A 1 426 ? 9.354 -2.541 -7.785 1.00 92.69 426 THR A C 1
ATOM 3348 O O . THR A 1 426 ? 10.295 -3.327 -7.826 1.00 92.69 426 THR A O 1
ATOM 3351 N N . ALA A 1 427 ? 8.179 -2.853 -8.338 1.00 90.88 427 ALA A N 1
ATOM 3352 C CA . ALA A 1 427 ? 7.861 -4.225 -8.744 1.00 90.88 427 ALA A CA 1
ATOM 3353 C C . ALA A 1 427 ? 8.290 -4.568 -10.178 1.00 90.88 427 ALA A C 1
ATOM 3355 O O . ALA A 1 427 ? 8.629 -5.713 -10.469 1.00 90.88 427 ALA A O 1
ATOM 3356 N N . PHE A 1 428 ? 8.289 -3.594 -11.093 1.00 88.75 428 PHE A N 1
ATOM 3357 C CA . PHE A 1 428 ? 8.462 -3.865 -12.530 1.00 88.75 428 PHE A CA 1
ATOM 3358 C C . PHE A 1 428 ? 9.906 -3.737 -13.040 1.00 88.75 428 PHE A C 1
ATOM 3360 O O . PHE A 1 428 ? 10.164 -3.863 -14.243 1.00 88.75 428 PHE A O 1
ATOM 3367 N N . GLY A 1 429 ? 10.848 -3.522 -12.123 1.00 87.50 429 GLY A N 1
ATOM 3368 C CA . GLY A 1 429 ? 12.257 -3.310 -12.416 1.00 87.50 429 GLY A CA 1
ATOM 3369 C C . GLY A 1 429 ? 12.606 -1.847 -12.683 1.00 87.50 429 GLY A C 1
ATOM 3370 O O . GLY A 1 429 ? 11.756 -1.003 -12.972 1.00 87.50 429 GLY A O 1
ATOM 3371 N N . ARG A 1 430 ? 13.906 -1.571 -12.597 1.00 86.94 430 ARG A N 1
ATOM 3372 C CA . ARG A 1 430 ? 14.485 -0.228 -12.620 1.00 86.94 430 ARG A CA 1
ATOM 3373 C C . ARG A 1 430 ? 14.099 0.594 -13.852 1.00 86.94 430 ARG A C 1
ATOM 3375 O O . ARG A 1 430 ? 13.695 1.740 -13.707 1.00 86.94 430 ARG A O 1
ATOM 3382 N N . ASP A 1 431 ? 14.204 0.029 -15.051 1.00 86.12 431 ASP A N 1
ATOM 3383 C CA . ASP A 1 431 ? 13.967 0.778 -16.293 1.00 86.12 431 ASP A CA 1
ATOM 3384 C C . ASP A 1 431 ? 12.524 1.283 -16.396 1.00 86.12 431 ASP A C 1
ATOM 3386 O O . ASP A 1 431 ? 12.280 2.441 -16.734 1.00 86.12 431 ASP A O 1
ATOM 3390 N N . ARG A 1 432 ? 11.560 0.435 -16.017 1.00 88.81 432 ARG A N 1
ATOM 3391 C CA . ARG A 1 432 ? 10.141 0.805 -15.952 1.00 88.81 432 ARG A CA 1
ATOM 3392 C C . ARG A 1 432 ? 9.864 1.809 -14.840 1.00 88.81 432 ARG A C 1
ATOM 3394 O O . ARG A 1 432 ? 9.085 2.731 -15.061 1.00 88.81 432 ARG A O 1
ATOM 3401 N N . ALA A 1 433 ? 10.513 1.658 -13.687 1.00 90.62 433 ALA A N 1
ATOM 3402 C CA . ALA A 1 433 ? 10.407 2.610 -12.586 1.00 90.62 433 ALA A CA 1
ATOM 3403 C C . ALA A 1 433 ? 10.905 4.008 -12.994 1.00 90.62 433 ALA A C 1
ATOM 3405 O O . ALA A 1 433 ? 10.230 5.002 -12.735 1.00 90.62 433 ALA A O 1
ATOM 3406 N N . LEU A 1 434 ? 12.039 4.088 -13.699 1.00 87.75 434 LEU A N 1
ATOM 3407 C CA . LEU A 1 434 ? 12.587 5.341 -14.225 1.00 87.75 434 LEU A CA 1
ATOM 3408 C C . LEU A 1 434 ? 11.681 5.972 -15.284 1.00 87.75 434 LEU A C 1
ATOM 3410 O O . LEU A 1 434 ? 11.423 7.172 -15.231 1.00 87.75 434 LEU A O 1
ATOM 3414 N N . MET A 1 435 ? 11.169 5.170 -16.219 1.00 85.94 435 MET A N 1
ATOM 3415 C CA . MET A 1 435 ? 10.230 5.644 -17.237 1.00 85.94 435 MET A CA 1
ATOM 3416 C C . MET A 1 435 ? 8.946 6.195 -16.599 1.00 85.94 435 MET A C 1
ATOM 3418 O O . MET A 1 435 ? 8.476 7.268 -16.967 1.00 85.94 435 MET A O 1
ATOM 3422 N N . HIS A 1 436 ? 8.407 5.496 -15.599 1.00 89.06 436 HIS A N 1
ATOM 3423 C CA . HIS A 1 436 ? 7.248 5.942 -14.828 1.00 89.06 436 HIS A CA 1
ATOM 3424 C C . HIS A 1 436 ? 7.515 7.254 -14.083 1.00 89.06 436 HIS A C 1
ATOM 3426 O O . HIS A 1 436 ? 6.694 8.167 -14.149 1.00 89.06 436 HIS A O 1
ATOM 3432 N N . LEU A 1 437 ? 8.676 7.381 -13.434 1.00 87.62 437 LEU A N 1
ATOM 3433 C CA . LEU A 1 437 ? 9.070 8.594 -12.718 1.00 87.62 437 LEU A CA 1
ATOM 3434 C C . LEU A 1 437 ? 9.185 9.810 -13.652 1.00 87.62 437 LEU A C 1
ATOM 3436 O O . LEU A 1 437 ? 8.696 10.884 -13.315 1.00 87.62 437 LEU A O 1
ATOM 3440 N N . VAL A 1 438 ? 9.796 9.645 -14.828 1.00 82.62 438 VAL A N 1
ATOM 3441 C CA . VAL A 1 438 ? 9.912 10.707 -15.845 1.00 82.62 438 VAL A CA 1
ATOM 3442 C C . VAL A 1 438 ? 8.541 11.119 -16.380 1.00 82.62 438 VAL A C 1
ATOM 3444 O O . VAL A 1 438 ? 8.235 12.307 -16.461 1.00 82.62 438 VAL A O 1
ATOM 3447 N N . ASN A 1 439 ? 7.682 10.146 -16.689 1.00 82.56 439 ASN A N 1
ATOM 3448 C CA . ASN A 1 439 ? 6.346 10.423 -17.216 1.00 82.56 439 ASN A CA 1
ATOM 3449 C C . ASN A 1 439 ? 5.454 11.158 -16.203 1.00 82.56 439 ASN A C 1
ATOM 3451 O O . ASN A 1 439 ? 4.597 11.940 -16.610 1.00 82.56 439 ASN A O 1
ATOM 3455 N N . GLN A 1 440 ? 5.659 10.934 -14.900 1.00 79.06 440 GLN A N 1
ATOM 3456 C CA . GLN A 1 440 ? 4.941 11.657 -13.848 1.00 79.06 440 GLN A CA 1
ATOM 3457 C C . GLN A 1 440 ? 5.337 13.131 -13.732 1.00 79.06 440 GLN A C 1
ATOM 3459 O O . GLN A 1 440 ? 4.480 13.944 -13.396 1.00 79.06 440 GLN A O 1
ATOM 3464 N N . THR A 1 441 ? 6.606 13.485 -13.967 1.00 70.19 441 THR A N 1
ATOM 3465 C CA . THR A 1 441 ? 7.075 14.874 -13.812 1.00 70.19 441 THR A CA 1
ATOM 3466 C C . THR A 1 441 ? 6.811 15.735 -15.037 1.00 70.19 441 THR A C 1
ATOM 3468 O O . THR A 1 441 ? 6.523 16.918 -14.890 1.00 70.19 441 THR A O 1
ATOM 3471 N N . ASP A 1 442 ? 6.889 15.145 -16.231 1.00 62.72 442 ASP A N 1
ATOM 3472 C CA . ASP A 1 442 ? 6.864 15.879 -17.503 1.00 62.72 442 ASP A CA 1
ATOM 3473 C C . ASP A 1 442 ? 5.462 15.928 -18.143 1.00 62.72 442 ASP A C 1
ATOM 3475 O O . ASP A 1 442 ? 5.314 16.289 -19.310 1.00 62.72 442 ASP A O 1
ATOM 3479 N N . GLY A 1 443 ? 4.413 15.541 -17.408 1.00 56.12 443 GLY A N 1
ATOM 3480 C CA . GLY A 1 443 ? 3.029 15.618 -17.893 1.00 56.12 443 GLY A CA 1
ATOM 3481 C C . GLY A 1 443 ? 2.720 14.709 -19.091 1.00 56.12 443 GLY A C 1
ATOM 3482 O O . GLY A 1 443 ? 1.778 14.973 -19.828 1.00 56.12 443 GLY A O 1
ATOM 3483 N N . GLY A 1 444 ? 3.495 13.638 -19.302 1.00 48.59 444 GLY A N 1
ATOM 3484 C CA . GLY A 1 444 ? 3.235 12.655 -20.359 1.00 48.59 444 GLY A CA 1
ATOM 3485 C C . GLY A 1 444 ? 3.587 13.091 -21.789 1.00 48.59 444 GLY A C 1
ATOM 3486 O O . GLY A 1 444 ? 3.231 12.378 -22.728 1.00 48.59 444 GLY A O 1
ATOM 3487 N N . HIS A 1 445 ? 4.310 14.198 -21.998 1.00 49.81 445 HIS A N 1
ATOM 3488 C CA . HIS A 1 445 ? 4.814 14.563 -23.329 1.00 49.81 445 HIS A CA 1
ATOM 3489 C C . HIS A 1 445 ? 6.021 13.698 -23.734 1.00 49.81 445 HIS A C 1
ATOM 3491 O O . HIS A 1 445 ? 7.177 14.116 -23.676 1.00 49.81 445 HIS A O 1
ATOM 3497 N N . ALA A 1 446 ? 5.734 12.468 -24.170 1.00 50.56 446 ALA A N 1
ATOM 3498 C CA . ALA A 1 446 ? 6.720 11.496 -24.651 1.00 50.56 446 ALA A CA 1
ATOM 3499 C C . ALA A 1 446 ? 7.456 11.928 -25.939 1.00 50.56 446 ALA A C 1
ATOM 3501 O O . ALA A 1 446 ? 8.523 11.390 -26.229 1.00 50.56 446 ALA A O 1
ATOM 3502 N N . ASP A 1 447 ? 6.925 12.911 -26.676 1.00 49.25 447 ASP A N 1
ATOM 3503 C CA . ASP A 1 447 ? 7.515 13.438 -27.920 1.00 49.25 447 ASP A CA 1
ATOM 3504 C C . ASP A 1 447 ? 8.605 14.503 -27.698 1.00 49.25 447 ASP A C 1
ATOM 3506 O O . ASP A 1 447 ? 9.229 14.977 -28.649 1.00 49.25 447 ASP A O 1
ATOM 3510 N N . GLY A 1 448 ? 8.872 14.874 -26.442 1.00 54.31 448 GLY A N 1
ATOM 3511 C CA . GLY A 1 448 ? 9.980 15.756 -26.086 1.00 54.31 448 GLY A CA 1
ATOM 3512 C C . GLY A 1 448 ? 11.327 15.031 -25.989 1.00 54.31 448 GLY A C 1
ATOM 3513 O O . GLY A 1 448 ? 11.425 13.805 -25.946 1.00 54.31 448 GLY A O 1
ATOM 3514 N N . GLU A 1 449 ? 12.401 15.809 -25.852 1.00 52.88 449 GLU A N 1
ATOM 3515 C CA . GLU A 1 449 ? 13.766 15.320 -25.607 1.00 52.88 449 GLU A CA 1
ATOM 3516 C C . GLU A 1 449 ? 13.849 14.344 -24.409 1.00 52.88 449 GLU A C 1
ATOM 3518 O O . GLU A 1 449 ? 14.680 13.441 -24.412 1.00 52.88 449 GLU A O 1
ATOM 3523 N N . SER A 1 450 ? 12.926 14.442 -23.441 1.00 53.53 450 SER A N 1
ATOM 3524 C CA . SER A 1 450 ? 12.801 13.544 -22.283 1.00 53.53 450 SER A CA 1
ATOM 3525 C C . SER A 1 450 ? 12.586 12.065 -22.654 1.00 53.53 450 SER A C 1
ATOM 3527 O O . SER A 1 450 ? 13.135 11.189 -21.984 1.00 53.53 450 SER A O 1
ATOM 3529 N N . GLY A 1 451 ? 11.871 11.764 -23.747 1.00 54.94 451 GLY A N 1
ATOM 3530 C CA . GLY A 1 451 ? 11.662 10.388 -24.226 1.00 54.94 451 GLY A CA 1
ATOM 3531 C C . GLY A 1 451 ? 12.927 9.737 -24.804 1.00 54.94 451 GLY A C 1
ATOM 3532 O O . GLY A 1 451 ? 13.052 8.512 -24.824 1.00 54.94 451 GLY A O 1
ATOM 3533 N N . ARG A 1 452 ? 13.915 10.542 -25.228 1.00 59.12 452 ARG A N 1
ATOM 3534 C CA . ARG A 1 452 ? 15.225 10.041 -25.689 1.00 59.12 452 ARG A CA 1
ATOM 3535 C C . ARG A 1 452 ? 16.114 9.579 -24.537 1.00 59.12 452 ARG A C 1
ATOM 3537 O O . ARG A 1 452 ? 17.025 8.791 -24.763 1.00 59.12 452 ARG A O 1
ATOM 3544 N N . LEU A 1 453 ? 15.838 10.066 -23.331 1.00 61.03 453 LEU A N 1
ATOM 3545 C CA . LEU A 1 453 ? 16.656 9.852 -22.142 1.00 61.03 453 LEU A CA 1
ATOM 3546 C C . LEU A 1 453 ? 16.168 8.650 -21.331 1.00 61.03 453 LEU A C 1
ATOM 3548 O O . LEU A 1 453 ? 16.949 8.014 -20.632 1.00 61.03 453 LEU A O 1
ATOM 3552 N N . THR A 1 454 ? 14.887 8.290 -21.413 1.00 67.75 454 THR A N 1
ATOM 3553 C CA . THR A 1 454 ? 14.370 7.107 -20.710 1.00 67.75 454 THR A CA 1
ATOM 3554 C C . THR A 1 454 ? 14.997 5.809 -21.233 1.00 67.75 454 THR A C 1
ATOM 3556 O O . THR A 1 454 ? 15.164 5.668 -22.449 1.00 67.75 454 THR A O 1
ATOM 3559 N N . PRO A 1 455 ? 15.301 4.831 -20.355 1.00 70.31 455 PRO A N 1
ATOM 3560 C CA . PRO A 1 455 ? 15.785 3.522 -20.782 1.00 70.31 455 PRO A CA 1
ATOM 3561 C C . PRO A 1 455 ? 14.840 2.880 -21.805 1.00 70.31 455 PRO A C 1
ATOM 3563 O O . PRO A 1 455 ? 13.627 2.809 -21.594 1.00 70.31 455 PRO A O 1
ATOM 3566 N N . ARG A 1 456 ? 15.393 2.398 -22.922 1.00 74.06 456 ARG A N 1
ATOM 3567 C CA . ARG A 1 456 ? 14.608 1.699 -23.944 1.00 74.06 456 ARG A CA 1
ATOM 3568 C C . ARG A 1 456 ? 14.377 0.259 -23.515 1.00 74.06 456 ARG A C 1
ATOM 3570 O O . ARG A 1 456 ? 15.310 -0.533 -23.452 1.00 74.06 456 ARG A O 1
ATOM 3577 N N . LEU A 1 457 ? 13.117 -0.077 -23.261 1.00 81.56 457 LEU A N 1
ATOM 3578 C CA . LEU A 1 457 ? 12.711 -1.452 -22.997 1.00 81.56 457 LEU A CA 1
ATOM 3579 C C . LEU A 1 457 ? 12.831 -2.280 -24.280 1.00 81.56 457 LEU A C 1
ATOM 3581 O O . LEU A 1 457 ? 12.322 -1.886 -25.333 1.00 81.56 457 LEU A O 1
ATOM 3585 N N . GLU A 1 458 ? 13.475 -3.439 -24.171 1.00 85.12 458 GLU A N 1
ATOM 3586 C CA . GLU A 1 458 ? 13.494 -4.443 -25.232 1.00 85.12 458 GLU A CA 1
ATOM 3587 C C . GLU A 1 458 ? 12.054 -4.836 -25.586 1.00 85.12 458 GLU A C 1
ATOM 3589 O O . GLU A 1 458 ? 11.230 -5.064 -24.696 1.00 85.12 458 GLU A O 1
ATOM 3594 N N . ARG A 1 459 ? 11.740 -4.906 -26.882 1.00 87.81 459 ARG A N 1
ATOM 3595 C CA . ARG A 1 459 ? 10.434 -5.351 -27.376 1.00 87.81 459 ARG A CA 1
ATOM 3596 C C . ARG A 1 459 ? 10.555 -6.758 -27.939 1.00 87.81 459 ARG A C 1
ATOM 3598 O O . ARG A 1 459 ? 11.429 -7.013 -28.762 1.00 87.81 459 ARG A O 1
ATOM 3605 N N . ARG A 1 460 ? 9.652 -7.650 -27.534 1.00 89.31 460 ARG A N 1
ATOM 3606 C CA . ARG A 1 460 ? 9.530 -8.994 -28.104 1.00 89.31 460 ARG A CA 1
ATOM 3607 C C . ARG A 1 460 ? 8.229 -9.125 -28.863 1.00 89.31 460 ARG A C 1
ATOM 3609 O O . ARG A 1 460 ? 7.152 -9.054 -28.276 1.00 89.31 460 ARG A O 1
ATOM 3616 N N . LYS A 1 461 ? 8.356 -9.356 -30.165 1.00 91.00 461 LYS A N 1
ATOM 3617 C CA . LYS A 1 461 ? 7.225 -9.549 -31.060 1.00 91.00 461 LYS A CA 1
ATOM 3618 C C . LYS A 1 461 ? 6.803 -11.015 -31.094 1.00 91.00 461 LYS A C 1
ATOM 3620 O O . LYS A 1 461 ? 7.648 -11.889 -31.269 1.00 91.00 461 LYS A O 1
ATOM 3625 N N . VAL A 1 462 ? 5.506 -11.274 -30.955 1.00 90.69 462 VAL A N 1
ATOM 3626 C CA . VAL A 1 462 ? 4.909 -12.616 -31.024 1.00 90.69 462 VAL A CA 1
ATOM 3627 C C . VAL A 1 462 ? 3.725 -12.595 -31.984 1.00 90.69 462 VAL A C 1
ATOM 3629 O O . VAL A 1 462 ? 2.948 -11.641 -31.993 1.00 90.69 462 VAL A O 1
ATOM 3632 N N . SER A 1 463 ? 3.597 -13.641 -32.802 1.00 90.88 463 SER A N 1
ATOM 3633 C CA . SER A 1 463 ? 2.455 -13.829 -33.699 1.00 90.88 463 SER A CA 1
ATOM 3634 C C . SER A 1 463 ? 1.481 -14.850 -33.113 1.00 90.88 463 SER A C 1
ATOM 3636 O O . SER A 1 463 ? 1.919 -15.911 -32.674 1.00 90.88 463 SER A O 1
ATOM 3638 N N . ILE A 1 464 ? 0.187 -14.513 -33.069 1.00 92.00 464 ILE A N 1
ATOM 3639 C CA . ILE A 1 464 ? -0.853 -15.308 -32.402 1.00 92.00 464 ILE A CA 1
ATOM 3640 C C . ILE A 1 464 ? -2.021 -15.577 -33.357 1.00 92.00 464 ILE A C 1
ATOM 3642 O O . ILE A 1 464 ? -2.532 -14.657 -33.993 1.00 92.00 464 ILE A O 1
ATOM 3646 N N . LYS A 1 465 ? -2.495 -16.826 -33.432 1.00 91.62 465 LYS A N 1
ATOM 3647 C CA . LYS A 1 465 ? -3.735 -17.169 -34.164 1.00 91.62 465 LYS A CA 1
ATOM 3648 C C . LYS A 1 465 ? -4.961 -16.998 -33.274 1.00 91.62 465 LYS A C 1
ATOM 3650 O O . LYS A 1 465 ? -4.949 -17.456 -32.131 1.00 91.62 465 LYS A O 1
ATOM 3655 N N . ARG A 1 466 ? -6.047 -16.441 -33.821 1.00 88.88 466 ARG A N 1
ATOM 3656 C CA . ARG A 1 466 ? -7.315 -16.271 -33.087 1.00 88.88 466 ARG A CA 1
ATOM 3657 C C . ARG A 1 466 ? -7.965 -17.597 -32.673 1.00 88.88 466 ARG A C 1
ATOM 3659 O O . ARG A 1 466 ? -8.496 -17.680 -31.571 1.00 88.88 466 ARG A O 1
ATOM 3666 N N . ASP A 1 467 ? -7.859 -18.636 -33.501 1.00 87.38 467 ASP A N 1
ATOM 3667 C CA . ASP A 1 467 ? -8.549 -19.923 -33.290 1.00 87.38 467 ASP A CA 1
ATOM 3668 C C . ASP A 1 467 ? -8.067 -20.721 -32.063 1.00 87.38 467 ASP A C 1
ATOM 3670 O O . ASP A 1 467 ? -8.794 -21.575 -31.562 1.00 87.38 467 ASP A O 1
ATOM 3674 N N . ASP A 1 468 ? -6.851 -20.462 -31.570 1.00 83.38 468 ASP A N 1
ATOM 3675 C CA . ASP A 1 468 ? -6.249 -21.173 -30.427 1.00 83.38 468 ASP A CA 1
ATOM 3676 C C . ASP A 1 468 ? -5.636 -20.175 -29.427 1.00 83.38 468 ASP A C 1
ATOM 3678 O O . ASP A 1 468 ? -4.522 -20.353 -28.923 1.00 83.38 468 ASP A O 1
ATOM 3682 N N . LEU A 1 469 ? -6.361 -19.070 -29.196 1.00 90.75 469 LEU A N 1
ATOM 3683 C CA . LEU A 1 469 ? -5.887 -17.906 -28.446 1.00 90.75 469 LEU A CA 1
ATOM 3684 C C . LEU A 1 469 ? -5.383 -18.271 -27.045 1.00 90.75 469 LEU A C 1
ATOM 3686 O O . LEU A 1 469 ? -4.284 -17.870 -26.672 1.00 90.75 469 LEU A O 1
ATOM 3690 N N . LEU A 1 470 ? -6.161 -19.035 -26.269 1.00 90.38 470 LEU A N 1
ATOM 3691 C CA . LEU A 1 470 ? -5.812 -19.376 -24.884 1.00 90.38 470 LEU A CA 1
ATOM 3692 C C . LEU A 1 470 ? -4.534 -20.208 -24.787 1.00 90.38 470 LEU A C 1
ATOM 3694 O O . LEU A 1 470 ? -3.677 -19.924 -23.953 1.00 90.38 470 LEU A O 1
ATOM 3698 N N . ARG A 1 471 ? -4.388 -21.217 -25.648 1.00 90.19 471 ARG A N 1
ATOM 3699 C CA . ARG A 1 471 ? -3.219 -22.099 -25.635 1.00 90.19 471 ARG A CA 1
ATOM 3700 C C . ARG A 1 471 ? -1.961 -21.362 -26.081 1.00 90.19 471 ARG A C 1
ATOM 3702 O O . ARG A 1 471 ? -0.894 -21.546 -25.502 1.00 90.19 471 ARG A O 1
ATOM 3709 N N . GLN A 1 472 ? -2.076 -20.509 -27.098 1.00 92.06 472 GLN A N 1
ATOM 3710 C CA . GLN A 1 472 ? -0.956 -19.683 -27.546 1.00 92.06 472 GLN A CA 1
ATOM 3711 C C . GLN A 1 472 ? -0.594 -18.607 -26.525 1.00 92.06 472 GLN A C 1
ATOM 3713 O O . GLN A 1 472 ? 0.592 -18.334 -26.333 1.00 92.06 472 GLN A O 1
ATOM 3718 N N . ALA A 1 473 ? -1.581 -18.038 -25.828 1.00 92.31 473 ALA A N 1
ATOM 3719 C CA . ALA A 1 473 ? -1.342 -17.123 -24.722 1.00 92.31 473 ALA A CA 1
ATOM 3720 C C . ALA A 1 473 ? -0.554 -17.813 -23.603 1.00 92.31 473 ALA A C 1
ATOM 3722 O O . ALA A 1 473 ? 0.481 -17.301 -23.194 1.00 92.31 473 ALA A O 1
ATOM 3723 N N . GLU A 1 474 ? -0.971 -19.003 -23.169 1.00 90.12 474 GLU A N 1
ATOM 3724 C CA . GLU A 1 474 ? -0.260 -19.796 -22.158 1.00 90.12 474 GLU A CA 1
ATOM 3725 C C . GLU A 1 474 ? 1.195 -20.081 -22.568 1.00 90.12 474 GLU A C 1
ATOM 3727 O O . GLU A 1 474 ? 2.123 -19.822 -21.803 1.00 90.12 474 GLU A O 1
ATOM 3732 N N . GLN A 1 475 ? 1.419 -20.559 -23.795 1.00 90.56 475 GLN A N 1
ATOM 3733 C CA . GLN A 1 475 ? 2.768 -20.826 -24.309 1.00 90.56 475 GLN A CA 1
ATOM 3734 C C . GLN A 1 475 ? 3.631 -19.564 -24.355 1.00 90.56 475 GLN A C 1
ATOM 3736 O O . GLN A 1 475 ? 4.793 -19.593 -23.947 1.00 90.56 475 GLN A O 1
ATOM 3741 N N . THR A 1 476 ? 3.056 -18.452 -24.815 1.00 89.75 476 THR A N 1
ATOM 3742 C CA . THR A 1 476 ? 3.738 -17.157 -24.884 1.00 89.75 476 THR A CA 1
ATOM 3743 C C . THR A 1 476 ? 4.124 -16.675 -23.488 1.00 89.75 476 THR A C 1
ATOM 3745 O O . THR A 1 476 ? 5.273 -16.299 -23.269 1.00 89.75 476 THR A O 1
ATOM 3748 N N . MET A 1 477 ? 3.201 -16.742 -22.526 1.00 88.81 477 MET A N 1
ATOM 3749 C CA . MET A 1 477 ? 3.443 -16.325 -21.144 1.00 88.81 477 MET A CA 1
ATOM 3750 C C . MET A 1 477 ? 4.470 -17.226 -20.448 1.00 88.81 477 MET A C 1
ATOM 3752 O O . MET A 1 477 ? 5.328 -16.713 -19.741 1.00 88.81 477 MET A O 1
ATOM 3756 N N . ASN A 1 478 ? 4.466 -18.538 -20.701 1.00 88.94 478 ASN A N 1
ATOM 3757 C CA . ASN A 1 478 ? 5.476 -19.456 -20.164 1.00 88.94 478 ASN A CA 1
ATOM 3758 C C . ASN A 1 478 ? 6.867 -19.208 -20.767 1.00 88.94 478 ASN A C 1
ATOM 3760 O O . ASN A 1 478 ? 7.863 -19.205 -20.048 1.00 88.94 478 ASN A O 1
ATOM 3764 N N . HIS A 1 479 ? 6.947 -18.953 -22.076 1.00 87.00 479 HIS A N 1
ATOM 3765 C CA . HIS A 1 479 ? 8.213 -18.646 -22.746 1.00 87.00 479 HIS A CA 1
ATOM 3766 C C . HIS A 1 479 ? 8.788 -17.283 -22.323 1.00 87.00 479 HIS A C 1
ATOM 3768 O O . HIS A 1 479 ? 10.006 -17.109 -22.255 1.00 87.00 479 HIS A O 1
ATOM 3774 N N . LEU A 1 480 ? 7.919 -16.307 -22.041 1.00 85.19 480 LEU A N 1
ATOM 3775 C CA . LEU A 1 480 ? 8.303 -14.938 -21.695 1.00 85.19 480 LEU A CA 1
ATOM 3776 C C . LEU A 1 480 ? 8.252 -14.631 -20.195 1.00 85.19 480 LEU A C 1
ATOM 3778 O O . LEU A 1 480 ? 8.654 -13.538 -19.815 1.00 85.19 480 LEU A O 1
ATOM 3782 N N . GLY A 1 481 ? 7.820 -15.560 -19.340 1.00 78.44 481 GLY A N 1
ATOM 3783 C CA . GLY A 1 481 ? 7.558 -15.302 -17.918 1.00 78.44 481 GLY A CA 1
ATOM 3784 C C . GLY A 1 481 ? 8.781 -14.834 -17.124 1.00 78.44 481 GLY A C 1
ATOM 3785 O O . GLY A 1 481 ? 8.648 -14.046 -16.192 1.00 78.44 481 GLY A O 1
ATOM 3786 N N . GLY A 1 482 ? 9.985 -15.257 -17.526 1.00 81.94 482 GLY A N 1
ATOM 3787 C CA . GLY A 1 482 ? 11.247 -14.760 -16.962 1.00 81.94 482 GLY A CA 1
ATOM 3788 C C . GLY A 1 482 ? 11.789 -13.489 -17.631 1.00 81.94 482 GLY A C 1
ATOM 3789 O O . GLY A 1 482 ? 12.750 -12.895 -17.145 1.00 81.94 482 GLY A O 1
ATOM 3790 N N . SER A 1 483 ? 11.212 -13.063 -18.758 1.00 85.31 483 SER A N 1
ATOM 3791 C CA . SER A 1 483 ? 11.670 -11.898 -19.513 1.00 85.31 483 SER A CA 1
ATOM 3792 C C . SER A 1 483 ? 11.012 -10.617 -19.015 1.00 85.31 483 SER A C 1
ATOM 3794 O O . SER A 1 483 ? 9.804 -10.536 -18.818 1.00 85.31 483 SER A O 1
ATOM 3796 N N . ARG A 1 484 ? 11.815 -9.558 -18.885 1.00 82.44 484 ARG A N 1
ATOM 3797 C CA . ARG A 1 484 ? 11.320 -8.202 -18.620 1.00 82.44 484 ARG A CA 1
ATOM 3798 C C . ARG A 1 484 ? 11.017 -7.419 -19.895 1.00 82.44 484 ARG A C 1
ATOM 3800 O O . ARG A 1 484 ? 10.701 -6.239 -19.777 1.00 82.44 484 ARG A O 1
ATOM 3807 N N . ALA A 1 485 ? 11.089 -8.025 -21.077 1.00 85.94 485 ALA A N 1
ATOM 3808 C CA . ALA A 1 485 ? 10.784 -7.348 -22.332 1.00 85.94 485 ALA A CA 1
ATOM 3809 C C . ALA A 1 485 ? 9.305 -6.930 -22.422 1.00 85.94 485 ALA A C 1
ATOM 3811 O O . ALA A 1 485 ? 8.428 -7.484 -21.759 1.00 85.94 485 ALA A O 1
ATOM 3812 N N . MET A 1 486 ? 9.025 -5.913 -23.229 1.00 85.50 486 MET A N 1
ATOM 3813 C CA . MET A 1 486 ? 7.671 -5.504 -23.577 1.00 85.50 486 MET A CA 1
ATOM 3814 C C . MET A 1 486 ? 7.143 -6.423 -24.680 1.00 85.50 486 MET A C 1
ATOM 3816 O O . MET A 1 486 ? 7.739 -6.508 -25.753 1.00 85.50 486 MET A O 1
ATOM 3820 N N . LEU A 1 487 ? 6.039 -7.117 -24.410 1.00 89.00 487 LEU A N 1
ATOM 3821 C CA . LEU A 1 487 ? 5.375 -7.965 -25.395 1.00 89.00 487 LEU A CA 1
ATOM 3822 C C . LEU A 1 487 ? 4.675 -7.099 -26.448 1.00 89.00 487 LEU A C 1
ATOM 3824 O O . LEU A 1 487 ? 3.917 -6.195 -26.103 1.00 89.00 487 LEU A O 1
ATOM 3828 N N . GLU A 1 488 ? 4.909 -7.413 -27.717 1.00 91.81 488 GLU A N 1
ATOM 3829 C CA . GLU A 1 488 ? 4.196 -6.856 -28.859 1.00 91.81 488 GLU A CA 1
ATOM 3830 C C . GLU A 1 488 ? 3.509 -7.988 -29.624 1.00 91.81 488 GLU A C 1
ATOM 3832 O O . GLU A 1 488 ? 4.163 -8.861 -30.194 1.00 91.81 488 GLU A O 1
ATOM 3837 N N . VAL A 1 489 ? 2.182 -7.982 -29.638 1.00 92.50 489 VAL A N 1
ATOM 3838 C CA . VAL A 1 489 ? 1.389 -9.009 -30.314 1.00 92.50 489 VAL A CA 1
ATOM 3839 C C . VAL A 1 489 ? 1.050 -8.568 -31.735 1.00 92.50 489 VAL A C 1
ATOM 3841 O O . VAL A 1 489 ? 0.739 -7.402 -31.990 1.00 92.50 489 VAL A O 1
ATOM 3844 N N . GLY A 1 490 ? 1.102 -9.518 -32.665 1.00 92.44 490 GLY A N 1
ATOM 3845 C CA . GLY A 1 490 ? 0.465 -9.434 -33.974 1.00 92.44 490 GLY A CA 1
ATOM 3846 C C . GLY A 1 490 ? -0.430 -10.644 -34.203 1.00 92.44 490 GLY A C 1
ATOM 3847 O O . GLY A 1 490 ? -0.026 -11.769 -33.908 1.00 92.44 490 GLY A O 1
ATOM 3848 N N . PHE A 1 491 ? -1.628 -10.438 -34.738 1.00 92.62 491 PHE A N 1
ATOM 3849 C CA . PHE A 1 491 ? -2.495 -11.551 -35.112 1.00 92.62 491 PHE A CA 1
ATOM 3850 C C . PHE A 1 491 ? -2.116 -12.083 -36.497 1.00 92.62 491 PHE A C 1
ATOM 3852 O O . PHE A 1 491 ? -1.818 -11.320 -37.416 1.00 92.62 491 PHE A O 1
ATOM 3859 N N . GLU A 1 492 ? -2.050 -13.405 -36.638 1.00 91.00 492 GLU A N 1
ATOM 3860 C CA . GLU A 1 492 ? -1.671 -14.033 -37.905 1.00 91.00 492 GLU A CA 1
ATOM 3861 C C . GLU A 1 492 ? -2.716 -13.748 -38.991 1.00 91.00 492 GLU A C 1
ATOM 3863 O O . GLU A 1 492 ? -3.909 -13.954 -38.782 1.00 91.00 492 GLU A O 1
ATOM 3868 N N . GLY A 1 493 ? -2.261 -13.283 -40.158 1.00 88.12 493 GLY A N 1
ATOM 3869 C CA . GLY A 1 493 ? -3.139 -12.912 -41.272 1.00 88.12 493 GLY A CA 1
ATOM 3870 C C . GLY A 1 493 ? -3.773 -11.522 -41.156 1.00 88.12 493 GLY A C 1
ATOM 3871 O O . GLY A 1 493 ? -4.508 -11.131 -42.059 1.00 88.12 493 GLY A O 1
ATOM 3872 N N . GLU A 1 494 ? -3.470 -10.757 -40.102 1.00 89.94 494 GLU A N 1
ATOM 3873 C CA . GLU A 1 494 ? -3.991 -9.402 -39.895 1.00 89.94 494 GLU A CA 1
ATOM 3874 C C . GLU A 1 494 ? -2.916 -8.331 -40.103 1.00 89.94 494 GLU A C 1
ATOM 3876 O O . GLU A 1 494 ? -1.733 -8.510 -39.799 1.00 89.94 494 GLU A O 1
ATOM 3881 N N . ALA A 1 495 ? -3.339 -7.186 -40.640 1.00 77.25 495 ALA A N 1
ATOM 3882 C CA . ALA A 1 495 ? -2.474 -6.032 -40.804 1.00 77.25 495 ALA A CA 1
ATOM 3883 C C . ALA A 1 495 ? -2.379 -5.267 -39.478 1.00 77.25 495 ALA A C 1
ATOM 3885 O O . ALA A 1 495 ? -3.356 -4.687 -39.012 1.00 77.25 495 ALA A O 1
ATOM 3886 N N . GLY A 1 496 ? -1.182 -5.233 -38.896 1.00 75.75 496 GLY A N 1
ATOM 3887 C CA . GLY A 1 496 ? -0.878 -4.405 -37.733 1.00 75.75 496 GLY A CA 1
ATOM 3888 C C . GLY A 1 496 ? -0.283 -5.197 -36.578 1.00 75.75 496 GLY A C 1
ATOM 3889 O O . GLY A 1 496 ? -0.798 -6.231 -36.162 1.00 75.75 496 GLY A O 1
ATOM 3890 N N . THR A 1 497 ? 0.816 -4.680 -36.038 1.00 77.31 497 THR A N 1
ATOM 3891 C CA . THR A 1 497 ? 1.386 -5.108 -34.755 1.00 77.31 497 THR A CA 1
ATOM 3892 C C . THR A 1 497 ? 1.639 -3.866 -33.916 1.00 77.31 497 THR A C 1
ATOM 3894 O O . THR A 1 497 ? 1.696 -2.759 -34.456 1.00 77.31 497 THR A O 1
ATOM 3897 N N . GLY A 1 498 ? 1.720 -4.016 -32.597 1.00 81.69 498 GLY A N 1
ATOM 3898 C CA . GLY A 1 498 ? 1.941 -2.879 -31.707 1.00 81.69 498 GLY A CA 1
ATOM 3899 C C . GLY A 1 498 ? 0.982 -2.849 -30.529 1.00 81.69 498 GLY A C 1
ATOM 3900 O O . GLY A 1 498 ? 0.405 -3.862 -30.131 1.00 81.69 498 GLY A O 1
ATOM 3901 N N . PHE A 1 499 ? 0.809 -1.658 -29.962 1.00 84.19 499 PHE A N 1
ATOM 3902 C CA . PHE A 1 499 ? 0.048 -1.449 -28.732 1.00 84.19 499 PHE A CA 1
ATOM 3903 C C . PHE A 1 499 ? -1.430 -1.852 -28.855 1.00 84.19 499 PHE A C 1
ATOM 3905 O O . PHE A 1 499 ? -1.928 -2.565 -27.989 1.00 84.19 499 PHE A O 1
ATOM 3912 N N . GLY A 1 500 ? -2.109 -1.473 -29.945 1.00 90.12 500 GLY A N 1
ATOM 3913 C CA . GLY A 1 500 ? -3.527 -1.791 -30.174 1.00 90.12 500 GLY A CA 1
ATOM 3914 C C . GLY A 1 500 ? -3.821 -3.299 -30.179 1.00 90.12 500 GLY A C 1
ATOM 3915 O O . GLY A 1 500 ? -4.541 -3.763 -29.293 1.00 90.12 500 GLY A O 1
ATOM 3916 N N . PRO A 1 501 ? -3.209 -4.088 -31.086 1.00 91.69 501 PRO A N 1
ATOM 3917 C CA . PRO A 1 501 ? -3.369 -5.546 -31.098 1.00 91.69 501 PRO A CA 1
ATOM 3918 C C . PRO A 1 501 ? -2.949 -6.218 -29.781 1.00 91.69 501 PRO A C 1
ATOM 3920 O O . PRO A 1 501 ? -3.549 -7.204 -29.363 1.00 91.69 501 PRO A O 1
ATOM 3923 N N . THR A 1 502 ? -1.956 -5.664 -29.077 1.00 92.94 502 THR A N 1
ATOM 3924 C CA . THR A 1 502 ? -1.534 -6.164 -27.757 1.00 92.94 502 THR A CA 1
ATOM 3925 C C . THR A 1 502 ? -2.598 -5.929 -26.678 1.00 92.94 502 THR A C 1
ATOM 3927 O O . THR A 1 502 ? -2.864 -6.823 -25.874 1.00 92.94 502 THR A O 1
ATOM 3930 N N . LEU A 1 503 ? -3.245 -4.759 -26.656 1.00 92.06 503 LEU A N 1
ATOM 3931 C CA . LEU A 1 503 ? -4.370 -4.491 -25.753 1.00 92.06 503 LEU A CA 1
ATOM 3932 C C . LEU A 1 503 ? -5.571 -5.390 -26.062 1.00 92.06 503 LEU A C 1
ATOM 3934 O O . LEU A 1 503 ? -6.208 -5.912 -25.142 1.00 92.06 503 LEU A O 1
ATOM 3938 N N . GLU A 1 504 ? -5.869 -5.595 -27.346 1.00 92.31 504 GLU A N 1
ATOM 3939 C CA . GLU A 1 504 ? -6.924 -6.510 -27.779 1.00 92.31 504 GLU A CA 1
ATOM 3940 C C . GLU A 1 504 ? -6.630 -7.945 -27.332 1.00 92.31 504 GLU A C 1
ATOM 3942 O O . GLU A 1 504 ? -7.522 -8.619 -26.809 1.00 92.31 504 GLU A O 1
ATOM 3947 N N . PHE A 1 505 ? -5.382 -8.396 -27.481 1.00 93.19 505 PHE A N 1
ATOM 3948 C CA . PHE A 1 505 ? -4.930 -9.700 -27.010 1.00 93.19 505 PHE A CA 1
ATOM 3949 C C . PHE A 1 505 ? -5.212 -9.887 -25.515 1.00 93.19 505 PHE A C 1
ATOM 3951 O O . PHE A 1 505 ? -5.922 -10.826 -25.154 1.00 93.19 505 PHE A O 1
ATOM 3958 N N . TYR A 1 506 ? -4.755 -8.974 -24.649 1.00 93.88 506 TYR A N 1
ATOM 3959 C CA . TYR A 1 506 ? -5.015 -9.073 -23.205 1.00 93.88 506 TYR A CA 1
ATOM 3960 C C . TYR A 1 506 ? -6.511 -9.034 -22.872 1.00 93.88 506 TYR A C 1
ATOM 3962 O O . TYR A 1 506 ? -6.983 -9.816 -22.045 1.00 93.88 506 TYR A O 1
ATOM 3970 N N . SER A 1 507 ? -7.272 -8.166 -23.542 1.00 93.75 507 SER A N 1
ATOM 3971 C CA . SER A 1 507 ? -8.720 -8.047 -23.340 1.00 93.75 507 SER A CA 1
ATOM 3972 C C . SER A 1 507 ? -9.457 -9.331 -23.725 1.00 93.75 507 SER A C 1
ATOM 3974 O O . SER A 1 507 ? -10.366 -9.775 -23.023 1.00 93.75 507 SER A O 1
ATOM 3976 N N . THR A 1 508 ? -9.061 -9.951 -24.835 1.00 92.69 508 THR A N 1
ATOM 3977 C CA . THR A 1 508 ? -9.702 -11.165 -25.343 1.00 92.69 508 THR A CA 1
ATOM 3978 C C . THR A 1 508 ? -9.303 -12.380 -24.517 1.00 92.69 508 THR A C 1
ATOM 3980 O O . THR A 1 508 ? -10.183 -13.135 -24.117 1.00 92.69 508 THR A O 1
ATOM 3983 N N . VAL A 1 509 ? -8.024 -12.525 -24.153 1.00 93.56 509 VAL A N 1
ATOM 3984 C CA . VAL A 1 509 ? -7.564 -13.581 -23.233 1.00 93.56 509 VAL A CA 1
ATOM 3985 C C . VAL A 1 509 ? -8.277 -13.484 -21.881 1.00 93.56 509 VAL A C 1
ATOM 3987 O O . VAL A 1 509 ? -8.737 -14.501 -21.368 1.00 93.56 509 VAL A O 1
ATOM 3990 N N . SER A 1 510 ? -8.446 -12.273 -21.335 1.00 93.81 510 SER A N 1
ATOM 3991 C CA . SER A 1 510 ? -9.199 -12.048 -20.093 1.00 93.81 510 SER A CA 1
ATOM 3992 C C . SER A 1 510 ? -10.636 -12.576 -20.180 1.00 93.81 510 SER A C 1
ATOM 3994 O O . SER A 1 510 ? -11.095 -13.260 -19.265 1.00 93.81 510 SER A O 1
ATOM 3996 N N . ARG A 1 511 ? -11.342 -12.321 -21.292 1.00 90.25 511 ARG A N 1
ATOM 3997 C CA . ARG A 1 511 ? -12.704 -12.841 -21.518 1.00 90.25 511 ARG A CA 1
ATOM 3998 C C . ARG A 1 511 ? -12.730 -14.352 -21.727 1.00 90.25 511 ARG A C 1
ATOM 4000 O O . ARG A 1 511 ? -13.609 -15.030 -21.206 1.00 90.25 511 ARG A O 1
ATOM 4007 N N . GLU A 1 512 ? -11.773 -14.887 -22.474 1.00 90.19 512 GLU A N 1
ATOM 4008 C CA . GLU A 1 512 ? -11.674 -16.321 -22.735 1.00 90.19 512 GLU A CA 1
ATOM 4009 C C . GLU A 1 512 ? -11.462 -17.124 -21.442 1.00 90.19 512 GLU A C 1
ATOM 4011 O O . GLU A 1 512 ? -12.137 -18.131 -21.242 1.00 90.19 512 GLU A O 1
ATOM 4016 N N . ILE A 1 513 ? -10.608 -16.649 -20.524 1.00 90.50 513 ILE A N 1
ATOM 4017 C CA . ILE A 1 513 ? -10.360 -17.289 -19.216 1.00 90.50 513 ILE A CA 1
ATOM 4018 C C . ILE A 1 513 ? -11.617 -17.298 -18.326 1.00 90.50 513 ILE A C 1
ATOM 4020 O O . ILE A 1 513 ? -11.751 -18.163 -17.461 1.00 90.50 513 ILE A O 1
ATOM 4024 N N . GLN A 1 514 ? -12.565 -16.382 -18.541 1.00 89.19 514 GLN A N 1
ATOM 4025 C CA . GLN A 1 514 ? -13.828 -16.312 -17.794 1.00 89.19 514 GLN A CA 1
ATOM 4026 C C . GLN A 1 514 ? -14.904 -17.284 -18.312 1.00 89.19 514 GLN A C 1
ATOM 4028 O O . GLN A 1 514 ? -15.976 -17.389 -17.714 1.00 89.19 514 GLN A O 1
ATOM 4033 N N . LYS A 1 515 ? -14.660 -18.016 -19.410 1.00 85.38 515 LYS A N 1
ATOM 4034 C CA . LYS A 1 515 ? -15.648 -18.950 -19.969 1.00 85.38 515 LYS A CA 1
ATOM 4035 C C . LYS A 1 515 ? -15.990 -20.067 -18.983 1.00 85.38 515 LYS A C 1
ATOM 4037 O O . LYS A 1 515 ? -15.125 -20.828 -18.554 1.00 85.38 515 LYS A O 1
ATOM 4042 N N . ALA A 1 516 ? -17.287 -20.245 -18.728 1.00 83.81 516 ALA A N 1
ATOM 4043 C CA . ALA A 1 516 ? -17.805 -21.298 -17.849 1.00 83.81 516 ALA A CA 1
ATOM 4044 C C . ALA A 1 516 ? -17.388 -22.716 -18.287 1.00 83.81 516 ALA A C 1
ATOM 4046 O O . ALA A 1 516 ? -17.206 -23.592 -17.445 1.00 83.81 516 ALA A O 1
ATOM 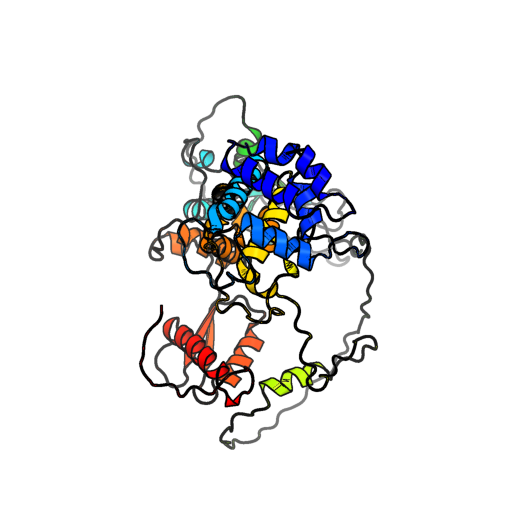4047 N N . SER A 1 517 ? -17.176 -22.939 -19.592 1.00 83.81 517 SER A N 1
ATOM 4048 C CA . SER A 1 517 ? -16.697 -24.217 -20.136 1.00 83.81 517 SER A CA 1
ATOM 4049 C C . SER A 1 517 ? -15.324 -24.631 -19.600 1.00 83.81 517 SER A C 1
ATOM 4051 O O . SER A 1 517 ? -15.034 -25.820 -19.554 1.00 83.81 517 SER A O 1
ATOM 4053 N N . LEU A 1 518 ? -14.493 -23.674 -19.168 1.00 84.75 518 LEU A N 1
ATOM 4054 C CA . LEU A 1 518 ? -13.179 -23.958 -18.589 1.00 84.75 518 LEU A CA 1
ATOM 4055 C C . LEU A 1 518 ? -13.260 -24.436 -17.135 1.00 84.75 518 LEU A C 1
ATOM 4057 O O . LEU A 1 518 ? -12.278 -24.962 -16.622 1.00 84.75 518 LEU A O 1
ATOM 4061 N N . LYS A 1 519 ? -14.408 -24.243 -16.465 1.00 85.12 519 LYS A N 1
ATOM 4062 C CA . LYS A 1 519 ? -14.631 -24.607 -15.054 1.00 85.12 519 LYS A CA 1
ATOM 4063 C C . LYS A 1 519 ? -13.563 -24.051 -14.094 1.00 85.12 519 LYS A C 1
ATOM 4065 O O . LYS A 1 519 ? -13.275 -24.661 -13.071 1.00 85.12 519 LYS A O 1
ATOM 4070 N N . LEU A 1 520 ? -12.986 -22.892 -14.426 1.00 84.19 520 LEU A N 1
ATOM 4071 C CA . LEU A 1 520 ? -11.969 -22.215 -13.609 1.00 84.19 520 LEU A CA 1
ATOM 4072 C C . LEU A 1 520 ? -12.571 -21.355 -12.492 1.00 84.19 520 LEU A C 1
ATOM 4074 O O . LEU A 1 520 ? -11.929 -21.144 -11.470 1.00 84.19 520 LEU A O 1
ATOM 4078 N N . TRP A 1 521 ? -13.794 -20.856 -12.688 1.00 84.38 521 TRP A N 1
ATOM 4079 C CA . TRP A 1 521 ? -14.441 -19.897 -11.793 1.00 84.38 521 TRP A CA 1
ATOM 4080 C C . TRP A 1 521 ? -15.795 -20.420 -11.319 1.00 84.38 521 TRP A C 1
ATOM 4082 O O . TRP A 1 521 ? -16.550 -21.011 -12.093 1.00 84.38 521 TRP A O 1
ATOM 4092 N N . HIS A 1 522 ? -16.122 -20.160 -10.054 1.00 78.00 522 HIS A N 1
ATOM 4093 C CA . HIS A 1 522 ? -17.431 -20.456 -9.483 1.00 78.00 522 HIS A CA 1
ATOM 4094 C C . HIS A 1 522 ? -18.417 -19.325 -9.822 1.00 78.00 522 HIS A C 1
ATOM 4096 O O . HIS A 1 522 ? -18.165 -18.165 -9.503 1.00 78.00 522 HIS A O 1
ATOM 4102 N N . GLY A 1 523 ? -19.544 -19.635 -10.466 1.00 70.25 523 GLY A N 1
ATOM 4103 C CA . GLY A 1 523 ? -20.526 -18.627 -10.870 1.00 70.25 523 GLY A CA 1
ATOM 4104 C C . GLY A 1 523 ? -21.624 -19.173 -11.783 1.00 70.25 523 GLY A C 1
ATOM 4105 O O . GLY A 1 523 ? -21.620 -20.345 -12.156 1.00 70.25 523 GLY A O 1
ATOM 4106 N N . LYS A 1 524 ? -22.586 -18.315 -12.140 1.00 67.62 524 LYS A N 1
ATOM 4107 C CA . LYS A 1 524 ? -23.653 -18.640 -13.101 1.00 67.62 524 LYS A CA 1
ATOM 4108 C C . LYS A 1 524 ? -23.189 -18.301 -14.517 1.00 67.62 524 LYS A C 1
ATOM 4110 O O . LYS A 1 524 ? -22.508 -17.300 -14.716 1.00 67.62 524 LYS A O 1
ATOM 4115 N N . SER A 1 525 ? -23.570 -19.114 -15.503 1.00 71.50 525 SER A N 1
ATOM 4116 C CA . SER A 1 525 ? -23.315 -18.789 -16.908 1.00 71.50 525 SER A CA 1
ATOM 4117 C C . SER A 1 525 ? -24.110 -17.538 -17.283 1.00 71.50 525 SER A C 1
ATOM 4119 O O . SER A 1 525 ? -25.333 -17.522 -17.154 1.00 71.50 525 SER A O 1
ATOM 4121 N N . ILE A 1 526 ? -23.409 -16.487 -17.705 1.00 71.56 526 ILE A N 1
ATOM 4122 C CA . ILE A 1 526 ? -24.016 -15.261 -18.220 1.00 71.56 526 ILE A CA 1
ATOM 4123 C C . ILE A 1 526 ? -23.880 -15.308 -19.740 1.00 71.56 526 ILE A C 1
ATOM 4125 O O . ILE A 1 526 ? -22.772 -15.413 -20.269 1.00 71.56 526 ILE A O 1
ATOM 4129 N N . SER A 1 527 ? -25.004 -15.256 -20.450 1.00 63.75 527 SER A N 1
ATOM 4130 C CA . SER A 1 527 ? -25.014 -15.071 -21.899 1.00 63.75 527 SER A CA 1
ATOM 4131 C C . SER A 1 527 ? -24.531 -13.652 -22.195 1.00 63.75 527 SER A C 1
ATOM 4133 O O . SER A 1 527 ? -25.152 -12.690 -21.750 1.00 63.75 527 SER A O 1
ATOM 4135 N N . ALA A 1 528 ? -23.406 -13.504 -22.895 1.00 58.12 528 ALA A N 1
ATOM 4136 C CA . ALA A 1 528 ? -22.902 -12.188 -23.264 1.00 58.12 528 ALA A CA 1
ATOM 4137 C C . ALA A 1 528 ? -23.871 -11.530 -24.260 1.00 58.12 528 ALA A C 1
ATOM 4139 O O . ALA A 1 528 ? -23.872 -11.877 -25.441 1.00 58.12 528 ALA A O 1
ATOM 4140 N N . ASN A 1 529 ? -24.694 -10.587 -23.795 1.00 46.00 529 ASN A N 1
ATOM 4141 C CA . ASN A 1 529 ? -25.337 -9.640 -24.698 1.00 46.00 529 ASN A CA 1
ATOM 4142 C C . ASN A 1 529 ? -24.235 -8.739 -25.257 1.00 46.00 529 ASN A C 1
ATOM 4144 O O . ASN A 1 529 ? -23.506 -8.088 -24.509 1.00 46.00 529 ASN A O 1
ATOM 4148 N N . VAL A 1 530 ? -24.074 -8.772 -26.577 1.00 44.62 530 VAL A N 1
ATOM 4149 C CA . VAL A 1 530 ? -23.091 -7.987 -27.325 1.00 44.62 530 VAL A CA 1
ATOM 4150 C C . VAL A 1 530 ? -23.544 -6.526 -27.335 1.00 44.62 530 VAL A C 1
ATOM 4152 O O . VAL A 1 530 ? -24.037 -6.027 -28.337 1.00 44.62 530 VAL A O 1
ATOM 4155 N N . GLU A 1 531 ? -23.396 -5.831 -26.214 1.00 35.31 531 GLU A N 1
ATOM 4156 C CA . GLU A 1 531 ? -23.392 -4.373 -26.193 1.00 35.31 531 GLU A CA 1
ATOM 4157 C C . GLU A 1 531 ? -22.020 -3.912 -25.712 1.00 35.31 531 GLU A C 1
ATOM 4159 O O . GLU A 1 531 ? -21.665 -3.997 -24.537 1.00 35.31 531 GLU A O 1
ATOM 4164 N N . ASN A 1 532 ? -21.221 -3.465 -26.683 1.00 43.69 532 ASN A N 1
ATOM 4165 C CA . ASN A 1 532 ? -19.990 -2.719 -26.470 1.00 43.69 532 ASN A CA 1
ATOM 4166 C C . ASN A 1 532 ? -20.279 -1.518 -25.557 1.00 43.69 532 ASN A C 1
ATOM 4168 O O . ASN A 1 532 ? -20.700 -0.464 -26.024 1.00 43.69 532 ASN A O 1
ATOM 4172 N N . SER A 1 533 ? -19.988 -1.652 -24.270 1.00 33.47 533 SER A N 1
ATOM 4173 C CA . SER A 1 533 ? -19.692 -0.515 -23.408 1.00 33.47 533 SER A CA 1
ATOM 4174 C C . SER A 1 533 ? -18.210 -0.591 -23.071 1.00 33.47 533 SER A C 1
ATOM 4176 O O . SER A 1 533 ? -17.753 -1.418 -22.283 1.00 33.47 533 SER A O 1
ATOM 4178 N N . GLY A 1 534 ? -17.433 0.236 -23.771 1.00 36.12 534 GLY A N 1
ATOM 4179 C CA . GLY A 1 534 ? -16.043 0.476 -23.429 1.00 36.12 534 GLY A CA 1
ATOM 4180 C C . GLY A 1 534 ? -15.972 1.021 -22.008 1.00 36.12 534 GLY A C 1
ATOM 4181 O O . GLY A 1 534 ? -16.544 2.066 -21.717 1.00 36.12 534 GLY A O 1
ATOM 4182 N N . LEU A 1 535 ? -15.277 0.298 -21.138 1.00 28.73 535 LEU A N 1
ATOM 4183 C CA . LEU A 1 535 ? -14.812 0.804 -19.855 1.00 28.73 535 LEU A CA 1
ATOM 4184 C C . LEU A 1 535 ? -13.291 0.927 -19.949 1.00 28.73 535 LEU A C 1
ATOM 4186 O O . LEU A 1 535 ? -12.560 -0.044 -19.750 1.00 28.73 535 LEU A O 1
ATOM 4190 N N . PHE A 1 536 ? -12.856 2.129 -20.321 1.00 34.72 536 PHE A N 1
ATOM 4191 C CA . PHE A 1 536 ? -11.677 2.763 -19.741 1.00 34.72 536 PHE A CA 1
ATOM 4192 C C . PHE A 1 536 ? -12.158 3.816 -18.750 1.00 34.72 536 PHE A C 1
ATOM 4194 O O . PHE A 1 536 ? -13.176 4.473 -19.071 1.00 34.72 536 PHE A O 1
#

Organism: Anisakis simplex (NCBI:txid6269)

Sequence (536 aa):
MSAVASALLAEKDVGSGPLSELKTIMLENDVSAFELNYSGVLTSLINYLTNTSPLLQPPRKLRLKRFAAVFMSLHPDNLRPADESGSWTAFETLVTKLLASVAQLEQFQVKVSDMGGILTGNSTGALRGAQALRFFQTHQIRCNLRRHPTCRELKEWRHGHGSIKVDPFTSISAIERYLLDRGVGYVRGEDSSGDEDASDDDEMPSAIRQYSPAMMSSDGSDQLAMATGLWVNTHTLYYRAASNSPPPESNNDSPSTPTTASSSKSPGNSKAERKERKYKIDEKLWLGQFYRFSRNQTDSNFQKYQVSDGEVPTYDSPLDPYLTSQLPVEIDDPSVCSLVLLRCLYGLNRFWWSLFDDEDVPPTSHAPLLPHTSFHSAKLNAKMSRQLSDFLSVATQQLPKWTTDLVRAAPFIFTFTSRRNLLYCTAFGRDRALMHLVNQTDGGHADGESGRLTPRLERRKVSIKRDDLLRQAEQTMNHLGGSRAMLEVGFEGEAGTGFGPTLEFYSTVSREIQKASLKLWHGKSISANVENSGLF

Foldseek 3Di:
DLVLLVLLPDLDDPDLVSVLVVLCCLPVDPDALVCVQVSNNLLSVLCLQFPQDPSRPDGNLVSLVSNCCRQQVDDLVPLEPDVPDCSNVSLLSLLLSLLNNCLVFFPDDQDFQAQPCVPPVDRPDRQFFLRVLVVLVVAWFKEQEAADPPADFFDGDDPDPRIDTHRPPDDVVNVVVVCVVVPRPDGDDPDDDDDDDDDDDDDDDDDDDDDDDDDDDDDDPDSVCVSVCRRPPYHYDYDHDDDPDDDPDPDDDDDDDDDDDDDDDDDDDDDDDDDDDDDDDDLCPVVVVVVVVPDDDPDPPDPPPPVPPDPPPDPDQQLNVQSHSFFPDDDPTSSRSSLSSLSNSVSCQQRVQSSQPPPPDGRPDNHGPDPLVSNANPSVQVSLVSNLRRLVCLQVVPGDPCLVRCCRRPVSNYDPVSVVSVCQSHPLDRLSSSVVRNCVVPVNPCVDPSVVSRDDAAEDEDEDEPSNLQVVVVVVCVVCVPPSHHYWYDYPPDPDIDDVVVVVSVVVNVVVCVDVSSVPDDDDDDDDDPDDDDDD

InterPro domains:
  IPR035983 HECT, E3 ligase catalytic domain [SSF56204] (454-523)
  IPR045322 E3 ubiquitin-protein ligase HECTD1/TRIP12-like [PTHR45670] (199-527)

Radius of gyration: 32.18 Å; chains: 1; bounding box: 90×68×79 Å

pLDDT: mean 74.57, std 23.52, range [23.34, 98.31]

Secondary structure (DSSP, 8-state):
-HHHHHHHT-SS--TTHHHHHHHHHHHHS---HHHHHHTSHHHHHHHHHH---TTSSSPHHHHHHHHHHHHS---GGG-S----TTTTHHHHHHHHHHHHHHHHH----------THHHHS-TT----HHHHHHHHHH--EEEEEEE-TT--SSPP--SSSSEEEE-TT--HHHHHHHHHTTTSS----S---------------------PPP----SS-HHHHHHHHHHHSEEEEEE-PPPSSPP---S-------------------------------THHHHHHHHHTTSS---TT-------S--PPP---TTGGG--SS-SS----TTHHHHHHHHHHHHHHHHGGGGSTTSSS--S--S-SS-GGGG--HHHHHHHHHHHT-HHHHHTT---HHHHHHHHH-GGGS-HHHHHHHHHHHTS-HHHHHHHHHHHHTTT-TTSTHHHHS----EEEEEE-GGGHHHHHHHHHHHHTT--SEEEEEETTSS-BSHHHHHHHHHHHHHHHT-GGG--S-SPPPP---------